Protein AF-0000000081107013 (afdb_homodimer)

Nearest PDB structures (foldseek):
  5wp5-assembly2_B  TM=5.464E-01  e=2.165E-11  Arabidopsis thaliana
  6uak-assembly1_A-2  TM=5.660E-01  e=2.165E-11  Lachnospiraceae bacterium C6A11
  4iv8-assembly1_B  TM=5.965E-01  e=1.145E-10  Plasmodium knowlesi strain H
  3dtn-assembly1_A  TM=7.701E-01  e=1.023E-06  Methanosarcina mazei
  9fd3-assembly1_A  TM=5.193E-01  e=3.451E-08  Kitasatospora cystarginea

Secondary structure (DSSP, 8-state):
------------S--SS--SHHHHHHHHHHHHHHHHHHT-SS-TTS---TT-EEEEES-TTSHHHHHHHHH-TTSEEEEEES--TTSPPGGG--TTEEEEE--TT-SSPPGGGTT-EEEEEEES-GGGS-S--HHHHHHHHHHEEEEEEEEEEEEEEEEEEEE-TT----HHHHHHHHHHH-TTT--TT-TTTTTHHHHHHTTSSTTEEEEEEEEEE--STTTHHHHHHHHHHHHHHHHHHHHHS-THHHHHHHHHHHHHHHHHHHHHHTTT--EEEEEEEEEEEEE-/------------S--SS--SHHHHHHHHHHHHHHHHHHT-SS-TTS---TT-EEEEES-TTSHHHHHHHHH-TTSEEEEEES--TTSPPGGG--TTEEEEE--TT-SSPPGGGTT-EEEEEEES-GGGS-S--HHHHHHHHHHEEEEEEEEEEEEEEEEEEEE-TT----HHHHHHHHHHH-TTT-----TTTTTHHHHHHTTSSTTEEEEEEEEEE--STTTHHHHHHHHHHHHHHHHHHHHHS-THHHHHHHHHHHHHHHHHHHHHHTTT--EEEEEEEEEEEEE-

Organism: NCBI:txid173218

Radius of gyration: 24.87 Å; Cα contacts (8 Å, |Δi|>4): 1080; chains: 2; bounding box: 52×73×90 Å

Sequence (576 aa):
MSHDGEPKPLSRDPYLLNRDLLSSARLHLQHAVFVNGLGYLLHPTVPVGPDSHVADLATGTGIFALALATAHPEARIEASDISLAQVPARHWWPANVTFAVLDALQDPLPASLIGRYDVLCLRHFVSLQPGDPRPLIARLLSMLKPGGYLHWQEWDLTTAAVFAPDGTSTPKMQALIDYINDPARHAAQATWVGDLHQRVTTGEVPGVELVAYDRVRAAKAGVVSMQQELMALGTKEVVASLRAREGEASVEAAKFEKIADDAVNECLSLGRGPVIDQEMVTWVLRKKMSHDGEPKPLSRDPYLLNRDLLSSARLHLQHAVFVNGLGYLLHPTVPVGPDSHVADLATGTGIFALALATAHPEARIEASDISLAQVPARHWWPANVTFAVLDALQDPLPASLIGRYDVLCLRHFVSLQPGDPRPLIARLLSMLKPGGYLHWQEWDLTTAAVFAPDGTSTPKMQALIDYINDPARHAAQATWVGDLHQRVTTGEVPGVELVAYDRVRAAKAGVVSMQQELMALGTKEVVASLRAREGEASVEAAKFEKIADDAVNECLSLGRGPVIDQEMVTWVLRKK

pLDDT: mean 87.18, std 16.06, range [25.94, 98.75]

Foldseek 3Di:
DCPPPDPDLPPPDPPLFDLDPLSLVLVVLVLVLVCVLVVHLFDPVADDAAAFEEEEEQCRQVPSVQVVCVVYVRYAYEYEHCDCSNYDDPVPDDPRYDYDHDDLPDPPGDPVQFQAGQEYEYEADVLPPQDDCLVSVVSSLRSHHAFHKYKYKYWLLVQKDKDFPVPDDQVLLVVLSCVCPPVVPRSSSVVCLVCVQVCQCVCVRPQKHWPDKDKGKSPDDSRQVSQLVSLLSVLVRSLVSLCVVPDPSPVVSVVSVVSSVSNNVSCVVVVNRMGTMTMMMITMMTGD/DCPPPDPDLPPPDPPLFDLDPLSLVLVVLVLVLVCVLVVHLFDPVADDAAAFEEEEEQCRQVPSVQVVCVVYVRYAYEYEHCDCSNYDDPVPDDPRYDYDYDDLPDPPGPPCQFQAGQEYEYEADLLPPQDDCLVSVVSVLRSHHAFHKYKYKYWLLVQKDKDQPVPDDQVLLVVLSCVCPPVVPRSSSVVCLVCVQVCQCVCVRPQKHWPDKDKGKSPDDSRQVSQLVSLLSVLVRSLVSLCVDPDPSPVVSVVSVVSSVSNNVSCVVVVNRMGTMTMMMITMMTGD

Structure (mmCIF, N/CA/C/O backbone):
data_AF-0000000081107013-model_v1
#
loop_
_entity.id
_entity.type
_entity.pdbx_description
1 polymer 'Methyltransferase domain-containing protein'
#
loop_
_atom_site.group_PDB
_atom_site.id
_atom_site.type_symbol
_atom_site.label_atom_id
_atom_site.label_alt_id
_atom_site.label_comp_id
_atom_site.label_asym_id
_atom_site.label_entity_id
_atom_site.label_seq_id
_atom_site.pdbx_PDB_ins_code
_atom_site.Cartn_x
_atom_site.Cartn_y
_atom_site.Cartn_z
_atom_site.occupancy
_atom_site.B_iso_or_equiv
_atom_site.auth_seq_id
_atom_site.auth_comp_id
_atom_site.auth_asym_id
_atom_site.auth_atom_id
_atom_site.pdbx_PDB_model_num
ATOM 1 N N . MET A 1 1 ? -9.648 14.547 45.594 1 25.94 1 MET A N 1
ATOM 2 C CA . MET A 1 1 ? -10.57 15.07 44.594 1 25.94 1 MET A CA 1
ATOM 3 C C . MET A 1 1 ? -10.086 14.727 43.188 1 25.94 1 MET A C 1
ATOM 5 O O . MET A 1 1 ? -8.984 15.102 42.781 1 25.94 1 MET A O 1
ATOM 9 N N . SER A 1 2 ? -10.492 13.516 42.531 1 28.5 2 SER A N 1
ATOM 10 C CA . SER A 1 2 ? -9.906 12.594 41.562 1 28.5 2 SER A CA 1
ATOM 11 C C . SER A 1 2 ? -10.008 13.141 40.156 1 28.5 2 SER A C 1
ATOM 13 O O . SER A 1 2 ? -11.102 13.25 39.594 1 28.5 2 SER A O 1
ATOM 15 N N . HIS A 1 3 ? -9.305 14.234 39.75 1 27.97 3 HIS A N 1
ATOM 16 C CA . HIS A 1 3 ? -9.289 15.148 38.594 1 27.97 3 HIS A CA 1
ATOM 17 C C . HIS A 1 3 ? -8.992 14.406 37.312 1 27.97 3 HIS A C 1
ATOM 19 O O . HIS A 1 3 ? -8.508 15 36.344 1 27.97 3 HIS A O 1
ATOM 25 N N . ASP A 1 4 ? -9.141 13.078 37.281 1 32.25 4 ASP A N 1
ATOM 26 C CA . ASP A 1 4 ? -8.719 12.289 36.125 1 32.25 4 ASP A CA 1
ATOM 27 C C . ASP A 1 4 ? -9.609 12.555 34.906 1 32.25 4 ASP A C 1
ATOM 29 O O . ASP A 1 4 ? -10.492 11.758 34.594 1 32.25 4 ASP A O 1
ATOM 33 N N . GLY A 1 5 ? -10.031 13.852 34.688 1 31 5 GLY A N 1
ATOM 34 C CA . GLY A 1 5 ? -11 14.172 33.656 1 31 5 GLY A CA 1
ATOM 35 C C . GLY A 1 5 ? -10.562 13.727 32.281 1 31 5 GLY A C 1
ATOM 36 O O . GLY A 1 5 ? -9.414 13.938 31.875 1 31 5 GLY A O 1
ATOM 37 N N . GLU A 1 6 ? -11.117 12.727 31.734 1 35.59 6 GLU A N 1
ATOM 38 C CA . GLU A 1 6 ? -10.93 12.211 30.375 1 35.59 6 GLU A CA 1
ATOM 39 C C . GLU A 1 6 ? -11.062 13.328 29.344 1 35.59 6 GLU A C 1
ATOM 41 O O . GLU A 1 6 ? -12.008 14.117 29.391 1 35.59 6 GLU A O 1
ATOM 46 N N . PRO A 1 7 ? -9.977 13.859 28.75 1 33.44 7 PRO A N 1
ATOM 47 C CA . PRO A 1 7 ? -10.094 15.023 27.875 1 33.44 7 PRO A CA 1
ATOM 48 C C . PRO A 1 7 ? -11.211 14.875 26.844 1 33.44 7 PRO A C 1
ATOM 50 O O . PRO A 1 7 ? -11.453 13.773 26.344 1 33.44 7 PRO A O 1
ATOM 53 N N . LYS A 1 8 ? -12.234 15.734 26.891 1 35.03 8 LYS A N 1
ATOM 54 C CA . LYS A 1 8 ? -13.391 15.836 26 1 35.03 8 LYS A CA 1
ATOM 55 C C . LYS A 1 8 ? -12.969 15.953 24.547 1 35.03 8 LYS A C 1
ATOM 57 O O . LYS A 1 8 ? -12.102 16.766 24.203 1 35.03 8 LYS A O 1
ATOM 62 N N . PRO A 1 9 ? -13.391 15.086 23.656 1 35.19 9 PRO A N 1
ATOM 63 C CA . PRO A 1 9 ? -13.094 15.211 22.219 1 35.19 9 PRO A CA 1
ATOM 64 C C . PRO A 1 9 ? -13.508 16.562 21.641 1 35.19 9 PRO A C 1
ATOM 66 O O . PRO A 1 9 ? -14.594 17.062 21.953 1 35.19 9 PRO A O 1
ATOM 69 N N . LEU A 1 10 ? -12.703 17.578 21.469 1 33.78 10 LEU A N 1
ATOM 70 C CA . LEU A 1 10 ? -13.008 18.875 20.906 1 33.78 10 LEU A CA 1
ATOM 71 C C . LEU A 1 10 ? -13.992 18.75 19.75 1 33.78 10 LEU A C 1
ATOM 73 O O . LEU A 1 10 ? -13.891 17.812 18.938 1 33.78 10 LEU A O 1
ATOM 77 N N . SER A 1 11 ? -15.172 19.391 19.75 1 33.25 11 SER A N 1
ATOM 78 C CA . SER A 1 11 ? -16.297 19.5 18.828 1 33.25 11 SER A CA 1
ATOM 79 C C . SER A 1 11 ? -15.852 19.969 17.453 1 33.25 11 SER A C 1
ATOM 81 O O . SER A 1 11 ? -16.484 20.844 16.844 1 33.25 11 SER A O 1
ATOM 83 N N . ARG A 1 12 ? -14.547 20.172 17.125 1 36.91 12 ARG A N 1
ATOM 84 C CA . ARG A 1 12 ? -14.312 20.719 15.789 1 36.91 12 ARG A CA 1
ATOM 85 C C . ARG A 1 12 ? -15.07 19.938 14.727 1 36.91 12 ARG A C 1
ATOM 87 O O . ARG A 1 12 ? -15.43 18.781 14.945 1 36.91 12 ARG A O 1
ATOM 94 N N . ASP A 1 13 ? -15.406 20.594 13.539 1 41.25 13 ASP A N 1
ATOM 95 C CA . ASP A 1 13 ? -16.062 20.031 12.367 1 41.25 13 ASP A CA 1
ATOM 96 C C . ASP A 1 13 ? -15.578 18.609 12.086 1 41.25 13 ASP A C 1
ATOM 98 O O . ASP A 1 13 ? -14.391 18.312 12.242 1 41.25 13 ASP A O 1
ATOM 102 N N . PRO A 1 14 ? -16.484 17.688 12.008 1 41.78 14 PRO A N 1
ATOM 103 C CA . PRO A 1 14 ? -16.219 16.25 11.828 1 41.78 14 PRO A CA 1
ATOM 104 C C . PRO A 1 14 ? -15.141 15.977 10.789 1 41.78 14 PRO A C 1
ATOM 106 O O . PRO A 1 14 ? -15.047 16.688 9.781 1 41.78 14 PRO A O 1
ATOM 109 N N . TYR A 1 15 ? -13.945 15.812 11.203 1 44.03 15 TYR A N 1
ATOM 110 C CA . TYR A 1 15 ? -12.93 15.266 10.312 1 44.03 15 TYR A CA 1
ATOM 111 C C . TYR A 1 15 ? -13.562 14.602 9.102 1 44.03 15 TYR A C 1
ATOM 113 O O . TYR A 1 15 ? -14.414 13.719 9.242 1 44.03 15 TYR A O 1
ATOM 121 N N . LEU A 1 16 ? -13.594 15.219 7.887 1 46.28 16 LEU A N 1
ATOM 122 C CA . LEU A 1 16 ? -14.195 14.82 6.621 1 46.28 16 LEU A CA 1
ATOM 123 C C . LEU A 1 16 ? -13.906 13.359 6.316 1 46.28 16 LEU A C 1
ATOM 125 O O . LEU A 1 16 ? -14.688 12.695 5.633 1 46.28 16 LEU A O 1
ATOM 129 N N . LEU A 1 17 ? -12.656 12.883 6.879 1 48.19 17 LEU A N 1
ATOM 130 C CA . LEU A 1 17 ? -12.305 11.539 6.441 1 48.19 17 LEU A CA 1
ATOM 131 C C . LEU A 1 17 ? -12.641 10.508 7.52 1 48.19 17 LEU A C 1
ATOM 133 O O . LEU A 1 17 ? -12.578 10.82 8.711 1 48.19 17 LEU A O 1
ATOM 137 N N . ASN A 1 18 ? -13.242 9.422 7.102 1 59.09 18 ASN A N 1
ATOM 138 C CA . ASN A 1 18 ? -13.625 8.312 7.969 1 59.09 18 ASN A CA 1
ATOM 139 C C . ASN A 1 18 ? -12.406 7.648 8.602 1 59.09 18 ASN A C 1
ATOM 141 O O . ASN A 1 18 ? -11.273 7.867 8.156 1 59.09 18 ASN A O 1
ATOM 145 N N . ARG A 1 19 ? -12.516 7.27 9.719 1 70.12 19 ARG A N 1
ATOM 146 C CA . ARG A 1 19 ? -11.422 6.594 10.406 1 70.12 19 ARG A CA 1
ATOM 147 C C . ARG A 1 19 ? -11.633 5.082 10.414 1 70.12 19 ARG A C 1
ATOM 149 O O . ARG A 1 19 ? -11.234 4.402 11.367 1 70.12 19 ARG A O 1
ATOM 156 N N . ASP A 1 20 ? -12.273 4.746 9.234 1 80 20 ASP A N 1
ATOM 157 C CA . ASP A 1 20 ? -12.516 3.312 9.109 1 80 20 ASP A CA 1
ATOM 158 C C . ASP A 1 20 ? -11.375 2.629 8.359 1 80 20 ASP A C 1
ATOM 160 O O . ASP A 1 20 ? -10.359 3.26 8.047 1 80 20 ASP A O 1
ATOM 164 N N . LEU A 1 21 ? -11.516 1.393 8.172 1 83.81 21 LEU A N 1
ATOM 165 C CA . LEU A 1 21 ? -10.422 0.607 7.621 1 83.81 21 LEU A CA 1
ATOM 166 C C . LEU A 1 21 ? -10.203 0.936 6.148 1 83.81 21 LEU A C 1
ATOM 168 O O . LEU A 1 21 ? -9.07 0.882 5.656 1 83.81 21 LEU A O 1
ATOM 172 N N . LEU A 1 22 ? -11.227 1.378 5.434 1 83.06 22 LEU A N 1
ATOM 173 C CA . LEU A 1 22 ? -11.07 1.767 4.035 1 83.06 22 LEU A CA 1
ATOM 174 C C . LEU A 1 22 ? -10.258 3.053 3.922 1 83.06 22 LEU A C 1
ATOM 176 O O . LEU A 1 22 ? -9.391 3.17 3.051 1 83.06 22 LEU A O 1
ATOM 180 N N . SER A 1 23 ? -10.578 3.998 4.781 1 88.38 23 SER A N 1
ATOM 181 C CA . SER A 1 23 ? -9.805 5.234 4.82 1 88.38 23 SER A CA 1
ATOM 182 C C . SER A 1 23 ? -8.336 4.961 5.145 1 88.38 23 SER A C 1
ATOM 184 O O . SER A 1 23 ? -7.441 5.602 4.59 1 88.38 23 SER A O 1
ATOM 186 N N . SER A 1 24 ? -8.133 4.035 6.047 1 93.12 24 SER A N 1
ATOM 187 C CA . SER A 1 24 ? -6.766 3.662 6.395 1 93.12 24 SER A CA 1
ATOM 188 C C . SER A 1 24 ? -6.047 3.037 5.207 1 93.12 24 SER A C 1
ATOM 190 O O . SER A 1 24 ? -4.871 3.33 4.965 1 93.12 24 SER A O 1
ATOM 192 N N . ALA A 1 25 ? -6.781 2.215 4.457 1 92.62 25 ALA A N 1
ATOM 193 C CA . ALA A 1 25 ? -6.207 1.62 3.252 1 92.62 25 ALA A CA 1
ATOM 194 C C . ALA A 1 25 ? -5.773 2.697 2.26 1 92.62 25 ALA A C 1
ATOM 196 O O . ALA A 1 25 ? -4.695 2.609 1.672 1 92.62 25 ALA A O 1
ATOM 197 N N . ARG A 1 26 ? -6.617 3.672 2.09 1 92.31 26 ARG A N 1
ATOM 198 C CA . ARG A 1 26 ? -6.301 4.793 1.211 1 92.31 26 ARG A CA 1
ATOM 199 C C . ARG A 1 26 ? -5.031 5.508 1.667 1 92.31 26 ARG A C 1
ATOM 201 O O . ARG A 1 26 ? -4.184 5.859 0.846 1 92.31 26 ARG A O 1
ATOM 208 N N . LEU A 1 27 ? -4.895 5.703 2.961 1 94.31 27 LEU A N 1
ATOM 209 C CA . LEU A 1 27 ? -3.732 6.402 3.506 1 94.31 27 LEU A CA 1
ATOM 210 C C . LEU A 1 27 ? -2.465 5.574 3.318 1 94.31 27 LEU A C 1
ATOM 212 O O . LEU A 1 27 ? -1.389 6.129 3.08 1 94.31 27 LEU A O 1
ATOM 216 N N . HIS A 1 28 ? -2.57 4.25 3.436 1 95.06 28 HIS A N 1
ATOM 217 C CA . HIS A 1 28 ? -1.421 3.389 3.182 1 95.06 28 HIS A CA 1
ATOM 218 C C . HIS A 1 28 ? -0.971 3.488 1.727 1 95.06 28 HIS A C 1
ATOM 220 O O . HIS A 1 28 ? 0.228 3.561 1.447 1 95.06 28 HIS A O 1
ATOM 226 N N . LEU A 1 29 ? -1.943 3.506 0.82 1 94.06 29 LEU A N 1
ATOM 227 C CA . LEU A 1 29 ? -1.61 3.631 -0.595 1 94.06 29 LEU A CA 1
ATOM 228 C C . LEU A 1 29 ? -1.01 5 -0.894 1 94.06 29 LEU A C 1
ATOM 230 O O . LEU A 1 29 ? -0.073 5.113 -1.688 1 94.06 29 LEU A O 1
ATOM 234 N N . GLN A 1 30 ? -1.582 6.012 -0.278 1 94.56 30 GLN A N 1
ATOM 235 C CA . GLN A 1 30 ? -1.051 7.359 -0.438 1 94.56 30 GLN A CA 1
ATOM 236 C C . GLN A 1 30 ? 0.409 7.43 -0.002 1 94.56 30 GLN A C 1
ATOM 238 O O . GLN A 1 30 ? 1.237 8.039 -0.685 1 94.56 30 GLN A O 1
ATOM 243 N N . HIS A 1 31 ? 0.709 6.793 1.128 1 95.38 31 HIS A N 1
ATOM 244 C CA . HIS A 1 31 ? 2.084 6.711 1.606 1 95.38 31 HIS A CA 1
ATOM 245 C C . HIS A 1 31 ? 2.986 6.035 0.577 1 95.38 31 HIS A C 1
ATOM 247 O O . HIS A 1 31 ? 4.082 6.527 0.29 1 95.38 31 HIS A O 1
ATOM 253 N N . ALA A 1 32 ? 2.494 4.965 0.006 1 93.94 32 ALA A N 1
ATOM 254 C CA . ALA A 1 32 ? 3.275 4.238 -0.988 1 93.94 32 ALA A CA 1
ATOM 255 C C . ALA A 1 32 ? 3.525 5.094 -2.227 1 93.94 32 ALA A C 1
ATOM 257 O O . ALA A 1 32 ? 4.613 5.062 -2.803 1 93.94 32 ALA A O 1
ATOM 258 N N . VAL A 1 33 ? 2.545 5.832 -2.639 1 94.69 33 VAL A N 1
ATOM 259 C CA . VAL A 1 33 ? 2.68 6.695 -3.805 1 94.69 33 VAL A CA 1
ATOM 260 C C . VAL A 1 33 ? 3.746 7.758 -3.541 1 94.69 33 VAL A C 1
ATOM 262 O O . VAL A 1 33 ? 4.598 8.016 -4.395 1 94.69 33 VAL A O 1
ATOM 265 N N . PHE A 1 34 ? 3.73 8.344 -2.363 1 95.38 34 PHE A N 1
ATOM 266 C CA . PHE A 1 34 ? 4.715 9.367 -2.039 1 95.38 34 PHE A CA 1
ATOM 267 C C . PHE A 1 34 ? 6.117 8.773 -1.992 1 95.38 34 PHE A C 1
ATOM 269 O O . PHE A 1 34 ? 7.043 9.305 -2.611 1 95.38 34 PHE A O 1
ATOM 276 N N . VAL A 1 35 ? 6.285 7.66 -1.299 1 94.25 35 VAL A N 1
ATOM 277 C CA . VAL A 1 35 ? 7.613 7.086 -1.108 1 94.25 35 VAL A CA 1
ATOM 278 C C . VAL A 1 35 ? 8.156 6.594 -2.445 1 94.25 35 VAL A C 1
ATOM 280 O O . VAL A 1 35 ? 9.297 6.906 -2.814 1 94.25 35 VAL A O 1
ATOM 283 N N . ASN A 1 36 ? 7.348 5.891 -3.189 1 91.06 36 ASN A N 1
ATOM 284 C CA . ASN A 1 36 ? 7.805 5.348 -4.465 1 91.06 36 ASN A CA 1
ATOM 285 C C . ASN A 1 36 ? 7.914 6.43 -5.531 1 91.06 36 ASN A C 1
ATOM 287 O O . ASN A 1 36 ? 8.789 6.371 -6.398 1 91.06 36 ASN A O 1
ATOM 291 N N . GLY A 1 37 ? 6.996 7.371 -5.469 1 92.25 37 GLY A N 1
ATOM 292 C CA . GLY A 1 37 ? 7.02 8.461 -6.43 1 92.25 37 GLY A CA 1
ATOM 293 C C . GLY A 1 37 ? 8.195 9.398 -6.246 1 92.25 37 GLY A C 1
ATOM 294 O O . GLY A 1 37 ? 8.758 9.898 -7.223 1 92.25 37 GLY A O 1
ATOM 295 N N . LEU A 1 38 ? 8.57 9.562 -5.008 1 94 38 LEU A N 1
ATOM 296 C CA . LEU A 1 38 ? 9.664 10.484 -4.707 1 94 38 LEU A CA 1
ATOM 297 C C . LEU A 1 38 ? 11.008 9.758 -4.691 1 94 38 LEU A C 1
ATOM 299 O O . LEU A 1 38 ? 12.047 10.359 -4.949 1 94 38 LEU A O 1
ATOM 303 N N . GLY A 1 39 ? 10.961 8.492 -4.32 1 91.62 39 GLY A N 1
ATOM 304 C CA . GLY A 1 39 ? 12.188 7.703 -4.246 1 91.62 39 GLY A CA 1
ATOM 305 C C . GLY A 1 39 ? 12.852 7.766 -2.889 1 91.62 39 GLY A C 1
ATOM 306 O O . GLY A 1 39 ? 14.008 7.355 -2.738 1 91.62 39 GLY A O 1
ATOM 307 N N . TYR A 1 40 ? 12.148 8.375 -1.873 1 94.88 40 TYR A N 1
ATOM 308 C CA . TYR A 1 40 ? 12.688 8.422 -0.518 1 94.88 40 TYR A CA 1
ATOM 309 C C . TYR A 1 40 ? 11.57 8.492 0.512 1 94.88 40 TYR A C 1
ATOM 311 O O . TYR A 1 40 ? 10.469 8.969 0.213 1 94.88 40 TYR A O 1
ATOM 319 N N . LEU A 1 41 ? 11.82 7.938 1.647 1 95.31 41 LEU A N 1
ATOM 320 C CA . LEU A 1 41 ? 10.953 8.109 2.807 1 95.31 41 LEU A CA 1
ATOM 321 C C . LEU A 1 41 ? 11.133 9.5 3.418 1 95.31 41 LEU A C 1
ATOM 323 O O . LEU A 1 41 ? 10.156 10.219 3.623 1 95.31 41 LEU A O 1
ATOM 327 N N . LEU A 1 42 ? 12.297 9.867 3.646 1 97.12 42 LEU A N 1
ATOM 328 C CA . LEU A 1 42 ? 12.773 11.164 4.113 1 97.12 42 LEU A CA 1
ATOM 329 C C . LEU A 1 42 ? 13.773 11.766 3.129 1 97.12 42 LEU A C 1
ATOM 331 O O . LEU A 1 42 ? 14.641 11.055 2.609 1 97.12 42 LEU A O 1
ATOM 335 N N . HIS A 1 43 ? 13.562 13.062 2.832 1 98.12 43 HIS A N 1
ATOM 336 C CA . HIS A 1 43 ? 14.516 13.688 1.922 1 98.12 43 HIS A CA 1
ATOM 337 C C . HIS A 1 43 ? 15.945 13.523 2.42 1 98.12 43 HIS A C 1
ATOM 339 O O . HIS A 1 43 ? 16.219 13.695 3.609 1 98.12 43 HIS A O 1
ATOM 345 N N . PRO A 1 44 ? 16.906 13.242 1.54 1 97 44 PRO A N 1
ATOM 346 C CA . PRO A 1 44 ? 18.266 12.898 1.959 1 97 44 PRO A CA 1
ATOM 347 C C . PRO A 1 44 ? 18.984 14.055 2.658 1 97 44 PRO A C 1
ATOM 349 O O . PRO A 1 44 ? 19.969 13.844 3.369 1 97 44 PRO A O 1
ATOM 352 N N . THR A 1 45 ? 18.5 15.25 2.479 1 97.69 45 THR A N 1
ATOM 353 C CA . THR A 1 45 ? 19.156 16.406 3.088 1 97.69 45 THR A CA 1
ATOM 354 C C . THR A 1 45 ? 18.781 16.516 4.562 1 97.69 45 THR A C 1
ATOM 356 O O . THR A 1 45 ? 19.391 17.297 5.305 1 97.69 45 THR A O 1
ATOM 359 N N . VAL A 1 46 ? 17.766 15.758 5.016 1 97.88 46 VAL A N 1
ATOM 360 C CA . VAL A 1 46 ? 17.359 15.789 6.414 1 97.88 46 VAL A CA 1
ATOM 361 C C . VAL A 1 46 ? 18.234 14.836 7.23 1 97.88 46 VAL A C 1
ATOM 363 O O . VAL A 1 46 ? 18.188 13.625 7.043 1 97.88 46 VAL A O 1
ATOM 366 N N . PRO A 1 47 ? 18.969 15.328 8.102 1 95.44 47 PRO A N 1
ATOM 367 C CA . PRO A 1 47 ? 19.828 14.453 8.906 1 95.44 47 PRO A CA 1
ATOM 368 C C . PRO A 1 47 ? 19.062 13.734 10.008 1 95.44 47 PRO A C 1
ATOM 370 O O . PRO A 1 47 ? 18.281 14.359 10.734 1 95.44 47 PRO A O 1
ATOM 373 N N . VAL A 1 48 ? 19.188 12.453 9.984 1 95.25 48 VAL A N 1
ATOM 374 C CA . VAL A 1 48 ? 18.672 11.656 11.094 1 95.25 48 VAL A CA 1
ATOM 375 C C . VAL A 1 48 ? 19.766 10.734 11.617 1 95.25 48 VAL A C 1
ATOM 377 O O . VAL A 1 48 ? 20.391 10 10.844 1 95.25 48 VAL A O 1
ATOM 380 N N . GLY A 1 49 ? 20.141 10.867 12.781 1 89.19 49 GLY A N 1
ATOM 381 C CA . GLY A 1 49 ? 21.172 10.055 13.406 1 89.19 49 GLY A CA 1
ATOM 382 C C . GLY A 1 49 ? 20.797 9.555 14.781 1 89.19 49 GLY A C 1
ATOM 383 O O . GLY A 1 49 ? 19.625 9.586 15.156 1 89.19 49 GLY A O 1
ATOM 384 N N . PRO A 1 50 ? 21.922 9.039 15.391 1 88.44 50 PRO A N 1
ATOM 385 C CA . PRO A 1 50 ? 21.672 8.57 16.75 1 88.44 50 PRO A CA 1
ATOM 386 C C . PRO A 1 50 ? 21.125 9.672 17.672 1 88.44 50 PRO A C 1
ATOM 388 O O . PRO A 1 50 ? 21.578 10.812 17.609 1 88.44 50 PRO A O 1
ATOM 391 N N . ASP A 1 51 ? 20.062 9.5 18.328 1 86.19 51 ASP A N 1
ATOM 392 C CA . ASP A 1 51 ? 19.469 10.359 19.344 1 86.19 51 ASP A CA 1
ATOM 393 C C . ASP A 1 51 ? 18.594 11.438 18.719 1 86.19 51 ASP A C 1
ATOM 395 O O . ASP A 1 51 ? 18.203 12.391 19.391 1 86.19 51 ASP A O 1
ATOM 399 N N . SER A 1 52 ? 18.5 11.391 17.359 1 97 52 SER A N 1
ATOM 400 C CA . SER A 1 52 ? 17.562 12.336 16.766 1 97 52 SER A CA 1
ATOM 401 C C . SER A 1 52 ? 16.156 12.156 17.328 1 97 52 SER A C 1
ATOM 403 O O . SER A 1 52 ? 15.703 11.023 17.516 1 97 52 SER A O 1
ATOM 405 N N . HIS A 1 53 ? 15.625 13.25 17.703 1 98.44 53 HIS A N 1
ATOM 406 C CA . HIS A 1 53 ? 14.211 13.289 18.078 1 98.44 53 HIS A CA 1
ATOM 407 C C . HIS A 1 53 ? 13.359 13.789 16.906 1 98.44 53 HIS A C 1
ATOM 409 O O . HIS A 1 53 ? 13.453 14.953 16.516 1 98.44 53 HIS A O 1
ATOM 415 N N . VAL A 1 54 ? 12.555 12.898 16.375 1 98.69 54 VAL A N 1
ATOM 416 C CA . VAL A 1 54 ? 11.781 13.188 15.164 1 98.69 54 VAL A CA 1
ATOM 417 C C . VAL A 1 54 ? 10.289 13.219 15.508 1 98.69 54 VAL A C 1
ATOM 419 O O . VAL A 1 54 ? 9.781 12.312 16.172 1 98.69 54 VAL A O 1
ATOM 422 N N . ALA A 1 55 ? 9.617 14.281 15.102 1 98.56 55 ALA A N 1
ATOM 423 C CA . ALA A 1 55 ? 8.164 14.359 15.227 1 98.56 55 ALA A CA 1
ATOM 424 C C . ALA A 1 55 ? 7.488 14.086 13.891 1 98.56 55 ALA A C 1
ATOM 426 O O . ALA A 1 55 ? 7.941 14.562 12.844 1 98.56 55 ALA A O 1
ATOM 427 N N . ASP A 1 56 ? 6.508 13.234 13.891 1 98.31 56 ASP A N 1
ATOM 428 C CA . ASP A 1 56 ? 5.574 13.07 12.781 1 98.31 56 ASP A CA 1
ATOM 429 C C . ASP A 1 56 ? 4.195 13.609 13.148 1 98.31 56 ASP A C 1
ATOM 431 O O . ASP A 1 56 ? 3.434 12.961 13.867 1 98.31 56 ASP A O 1
ATOM 435 N N . LEU A 1 57 ? 3.85 14.789 12.633 1 96.56 57 LEU A N 1
ATOM 436 C CA . LEU A 1 57 ? 2.58 15.43 12.945 1 96.56 57 LEU A CA 1
ATOM 437 C C . LEU A 1 57 ? 1.509 15.047 11.93 1 96.56 57 LEU A C 1
ATOM 439 O O . LEU A 1 57 ? 1.807 14.859 10.75 1 96.56 57 LEU A O 1
ATOM 443 N N . ALA A 1 58 ? 0.175 15.016 12.43 1 94.12 58 ALA A N 1
ATOM 444 C CA . ALA A 1 58 ? -0.922 14.539 11.586 1 94.12 58 ALA A CA 1
ATOM 445 C C . ALA A 1 58 ? -0.594 13.188 10.961 1 94.12 58 ALA A C 1
ATOM 447 O O . ALA A 1 58 ? -0.698 13.016 9.742 1 94.12 58 ALA A O 1
ATOM 448 N N . THR A 1 59 ? -0.245 12.234 11.836 1 96.12 59 THR A N 1
ATOM 449 C CA . THR A 1 59 ? 0.414 11 11.43 1 96.12 59 THR A CA 1
ATOM 450 C C . THR A 1 59 ? -0.564 10.078 10.711 1 96.12 59 THR A C 1
ATOM 452 O O . THR A 1 59 ? -0.151 9.18 9.977 1 96.12 59 THR A O 1
ATOM 455 N N . GLY A 1 60 ? -1.879 10.273 10.938 1 94 60 GLY A N 1
ATOM 456 C CA . GLY A 1 60 ? -2.854 9.383 10.328 1 94 60 GLY A CA 1
ATOM 457 C C . GLY A 1 60 ? -2.781 7.965 10.859 1 94 60 GLY A C 1
ATOM 458 O O . GLY A 1 60 ? -2.914 7.738 12.062 1 94 60 GLY A O 1
ATOM 459 N N . THR A 1 61 ? -2.422 7.07 10.023 1 94.75 61 THR A N 1
ATOM 460 C CA . THR A 1 61 ? -2.326 5.668 10.414 1 94.75 61 THR A CA 1
ATOM 461 C C . THR A 1 61 ? -1.001 5.395 11.117 1 94.75 61 THR A C 1
ATOM 463 O O . THR A 1 61 ? -0.81 4.32 11.703 1 94.75 61 THR A O 1
ATOM 466 N N . GLY A 1 62 ? -0.079 6.32 11.055 1 96.19 62 GLY A N 1
ATOM 467 C CA . GLY A 1 62 ? 1.242 6.141 11.633 1 96.19 62 GLY A CA 1
ATOM 468 C C . GLY A 1 62 ? 2.211 5.434 10.703 1 96.19 62 GLY A C 1
ATOM 469 O O . GLY A 1 62 ? 3.352 5.156 11.078 1 96.19 62 GLY A O 1
ATOM 470 N N . ILE A 1 63 ? 1.801 5.184 9.492 1 95.62 63 ILE A N 1
ATOM 471 C CA . ILE A 1 63 ? 2.592 4.371 8.57 1 95.62 63 ILE A CA 1
ATOM 472 C C . ILE A 1 63 ? 3.934 5.051 8.305 1 95.62 63 ILE A C 1
ATOM 474 O O . ILE A 1 63 ? 4.969 4.387 8.219 1 95.62 63 ILE A O 1
ATOM 478 N N . PHE A 1 64 ? 3.922 6.344 8.133 1 96.81 64 PHE A N 1
ATOM 479 C CA . PHE A 1 64 ? 5.168 7.066 7.906 1 96.81 64 PHE A CA 1
ATOM 480 C C . PHE A 1 64 ? 6.082 6.977 9.117 1 96.81 64 PHE A C 1
ATOM 482 O O . PHE A 1 64 ? 7.273 6.688 8.984 1 96.81 64 PHE A O 1
ATOM 489 N N . ALA A 1 65 ? 5.539 7.199 10.312 1 97.38 65 ALA A N 1
ATOM 490 C CA . ALA A 1 65 ? 6.289 7.125 11.57 1 97.38 65 ALA A CA 1
ATOM 491 C C . ALA A 1 65 ? 6.887 5.738 11.773 1 97.38 65 ALA A C 1
ATOM 493 O O . ALA A 1 65 ? 8.047 5.605 12.156 1 97.38 65 ALA A O 1
ATOM 494 N N . LEU A 1 66 ? 6.129 4.773 11.539 1 95.88 66 LEU A N 1
ATOM 495 C CA . LEU A 1 66 ? 6.586 3.398 11.719 1 95.88 66 LEU A CA 1
ATOM 496 C C . LEU A 1 66 ? 7.684 3.059 10.719 1 95.88 66 LEU A C 1
ATOM 498 O O . LEU A 1 66 ? 8.648 2.363 11.055 1 95.88 66 LEU A O 1
ATOM 502 N N . ALA A 1 67 ? 7.484 3.537 9.461 1 94.81 67 ALA A N 1
ATOM 503 C CA . ALA A 1 67 ? 8.531 3.34 8.461 1 94.81 67 ALA A CA 1
ATOM 504 C C . ALA A 1 67 ? 9.828 4.031 8.875 1 94.81 67 ALA A C 1
ATOM 506 O O . ALA A 1 67 ? 10.914 3.473 8.719 1 94.81 67 ALA A O 1
ATOM 507 N N . LEU A 1 68 ? 9.703 5.227 9.398 1 95.75 68 LEU A N 1
ATOM 508 C CA . LEU A 1 68 ? 10.875 5.961 9.867 1 95.75 68 LEU A CA 1
ATOM 509 C C . LEU A 1 68 ? 11.562 5.215 11.008 1 95.75 68 LEU A C 1
ATOM 511 O O . LEU A 1 68 ? 12.797 5.121 11.039 1 95.75 68 LEU A O 1
ATOM 515 N N . ALA A 1 69 ? 10.773 4.695 11.898 1 94.75 69 ALA A N 1
ATOM 516 C CA . ALA A 1 69 ? 11.305 3.971 13.055 1 94.75 69 ALA A CA 1
ATOM 517 C C . ALA A 1 69 ? 12.086 2.734 12.617 1 94.75 69 ALA A C 1
ATOM 519 O O . ALA A 1 69 ? 13.109 2.391 13.219 1 94.75 69 ALA A O 1
ATOM 520 N N . THR A 1 70 ? 11.578 2.105 11.625 1 91.81 70 THR A N 1
ATOM 521 C CA . THR A 1 70 ? 12.242 0.92 11.094 1 91.81 70 THR A CA 1
ATOM 522 C C . THR A 1 70 ? 13.555 1.297 10.406 1 91.81 70 THR A C 1
ATOM 524 O O . THR A 1 70 ? 14.578 0.639 10.602 1 91.81 70 THR A O 1
ATOM 527 N N . ALA A 1 71 ? 13.508 2.352 9.641 1 92.44 71 ALA A N 1
ATOM 528 C CA . ALA A 1 71 ? 14.672 2.789 8.875 1 92.44 71 ALA A CA 1
ATOM 529 C C . ALA A 1 71 ? 15.742 3.367 9.789 1 92.44 71 ALA A C 1
ATOM 531 O O . ALA A 1 71 ? 16.938 3.318 9.469 1 92.44 71 ALA A O 1
ATOM 532 N N . HIS A 1 72 ? 15.289 3.922 10.93 1 95.5 72 HIS A N 1
ATOM 533 C CA . HIS A 1 72 ? 16.188 4.578 11.867 1 95.5 72 HIS A CA 1
ATOM 534 C C . HIS A 1 72 ? 15.969 4.074 13.289 1 95.5 72 HIS A C 1
ATOM 536 O O . HIS A 1 72 ? 15.492 4.816 14.156 1 95.5 72 HIS A O 1
ATOM 542 N N . PRO A 1 73 ? 16.453 2.893 13.539 1 94.19 73 PRO A N 1
ATOM 543 C CA . PRO A 1 73 ? 16.234 2.326 14.875 1 94.19 73 PRO A CA 1
ATOM 544 C C . PRO A 1 73 ? 16.953 3.111 15.969 1 94.19 73 PRO A C 1
ATOM 546 O O . PRO A 1 73 ? 16.609 2.973 17.156 1 94.19 73 PRO A O 1
ATOM 549 N N . GLU A 1 74 ? 17.891 3.945 15.523 1 95.44 74 GLU A N 1
ATOM 550 C CA . GLU A 1 74 ? 18.672 4.727 16.469 1 95.44 74 GLU A CA 1
ATOM 551 C C . GLU A 1 74 ? 17.953 6.02 16.844 1 95.44 74 GLU A C 1
ATOM 553 O O . GLU A 1 74 ? 18.344 6.691 17.812 1 95.44 74 GLU A O 1
ATOM 558 N N . ALA A 1 75 ? 16.891 6.422 16.172 1 97.25 75 ALA A N 1
ATOM 559 C CA . ALA A 1 75 ? 16.156 7.664 16.406 1 97.25 75 ALA A CA 1
ATOM 560 C C . ALA A 1 75 ? 14.922 7.418 17.266 1 97.25 75 ALA A C 1
ATOM 562 O O . ALA A 1 75 ? 14.453 6.281 17.391 1 97.25 75 ALA A O 1
ATOM 563 N N . ARG A 1 76 ? 14.523 8.438 17.922 1 97.81 76 ARG A N 1
ATOM 564 C CA . ARG A 1 76 ? 13.25 8.43 18.641 1 97.81 76 ARG A CA 1
ATOM 565 C C . ARG A 1 76 ? 12.164 9.141 17.844 1 97.81 76 ARG A C 1
ATOM 567 O O . ARG A 1 76 ? 12.328 10.305 17.469 1 97.81 76 ARG A O 1
ATOM 574 N N . ILE A 1 77 ? 11.117 8.461 17.578 1 98.06 77 ILE A N 1
ATOM 575 C CA . ILE A 1 77 ? 10.031 9.008 16.766 1 98.06 77 ILE A CA 1
ATOM 576 C C . ILE A 1 77 ? 8.805 9.258 17.641 1 98.06 77 ILE A C 1
ATOM 578 O O . ILE A 1 77 ? 8.344 8.359 18.344 1 98.06 77 ILE A O 1
ATOM 582 N N . GLU A 1 78 ? 8.328 10.469 17.688 1 98.56 78 GLU A N 1
ATOM 583 C CA . GLU A 1 78 ? 7.07 10.836 18.328 1 98.56 78 GLU A CA 1
ATOM 584 C C . GLU A 1 78 ? 6.031 11.273 17.297 1 98.56 78 GLU A C 1
ATOM 586 O O . GLU A 1 78 ? 6.176 12.32 16.672 1 98.56 78 GLU A O 1
ATOM 591 N N . ALA A 1 79 ? 5.02 10.469 17.156 1 98.38 79 ALA A N 1
ATOM 592 C CA . ALA A 1 79 ? 3.977 10.734 16.172 1 98.38 79 ALA A CA 1
ATOM 593 C C . ALA A 1 79 ? 2.686 11.188 16.844 1 98.38 79 ALA A C 1
ATOM 595 O O . ALA A 1 79 ? 2.35 10.711 17.938 1 98.38 79 ALA A O 1
ATOM 596 N N . SER A 1 80 ? 1.996 12.125 16.203 1 97.31 80 SER A N 1
ATOM 597 C CA . SER A 1 80 ? 0.772 12.625 16.812 1 97.31 80 SER A CA 1
ATOM 598 C C . SER A 1 80 ? -0.296 12.922 15.773 1 97.31 80 SER A C 1
ATOM 600 O O . SER A 1 80 ? 0.015 13.109 14.594 1 97.31 80 SER A O 1
ATOM 602 N N . ASP A 1 81 ? -1.451 12.867 16.172 1 95.5 81 ASP A N 1
ATOM 603 C CA . ASP A 1 81 ? -2.641 13.203 15.391 1 95.5 81 ASP A CA 1
ATOM 604 C C . ASP A 1 81 ? -3.779 13.656 16.297 1 95.5 81 ASP A C 1
ATOM 606 O O . ASP A 1 81 ? -3.734 13.445 17.516 1 95.5 81 ASP A O 1
ATOM 610 N N . ILE A 1 82 ? -4.719 14.336 15.695 1 93.19 82 ILE A N 1
ATOM 611 C CA . ILE A 1 82 ? -5.867 14.797 16.469 1 93.19 82 ILE A CA 1
ATOM 612 C C . ILE A 1 82 ? -6.664 13.586 16.969 1 93.19 82 ILE A C 1
ATOM 614 O O . ILE A 1 82 ? -7.414 13.688 17.938 1 93.19 82 ILE A O 1
ATOM 618 N N . SER A 1 83 ? -6.473 12.461 16.328 1 92.44 83 SER A N 1
ATOM 619 C CA . SER A 1 83 ? -7.086 11.195 16.703 1 92.44 83 SER A CA 1
ATOM 620 C C . SER A 1 83 ? -6.129 10.031 16.484 1 92.44 83 SER A C 1
ATOM 622 O O . SER A 1 83 ? -5.395 10 15.5 1 92.44 83 SER A O 1
ATOM 624 N N . LEU A 1 84 ? -6.145 9.062 17.406 1 93 84 LEU A N 1
ATOM 625 C CA . LEU A 1 84 ? -5.305 7.879 17.25 1 93 84 LEU A CA 1
ATOM 626 C C . LEU A 1 84 ? -6.129 6.688 16.781 1 93 84 LEU A C 1
ATOM 628 O O . LEU A 1 84 ? -5.68 5.543 16.859 1 93 84 LEU A O 1
ATOM 632 N N . ALA A 1 85 ? -7.359 6.977 16.266 1 90.44 85 ALA A N 1
ATOM 633 C CA . ALA A 1 85 ? -8.297 5.914 15.906 1 90.44 85 ALA A CA 1
ATOM 634 C C . ALA A 1 85 ? -7.734 5.039 14.789 1 90.44 85 ALA A C 1
ATOM 636 O O . ALA A 1 85 ? -8.133 3.881 14.633 1 90.44 85 ALA A O 1
ATOM 637 N N . GLN A 1 86 ? -6.77 5.547 14.016 1 93.12 86 GLN A N 1
ATOM 638 C CA . GLN A 1 86 ? -6.266 4.789 12.875 1 93.12 86 GLN A CA 1
ATOM 639 C C . GLN A 1 86 ? -4.875 4.227 13.156 1 93.12 86 GLN A C 1
ATOM 641 O O . GLN A 1 86 ? -4.309 3.512 12.328 1 93.12 86 GLN A O 1
ATOM 646 N N . VAL A 1 87 ? -4.324 4.516 14.305 1 93.75 87 VAL A N 1
ATOM 647 C CA . VAL A 1 87 ? -2.998 4.051 14.695 1 93.75 87 VAL A CA 1
ATOM 648 C C . VAL A 1 87 ? -3.102 2.662 15.32 1 93.75 87 VAL A C 1
ATOM 650 O O . VAL A 1 87 ? -4.102 2.34 15.969 1 93.75 87 VAL A O 1
ATOM 653 N N . PRO A 1 88 ? -2.094 1.826 15.094 1 92.31 88 PRO A N 1
ATOM 654 C CA . PRO A 1 88 ? -2.107 0.544 15.797 1 92.31 88 PRO A CA 1
ATOM 655 C C . PRO A 1 88 ? -2.143 0.709 17.312 1 92.31 88 PRO A C 1
ATOM 657 O O . PRO A 1 88 ? -1.708 1.738 17.844 1 92.31 88 PRO A O 1
ATOM 660 N N . ALA A 1 89 ? -2.674 -0.294 17.953 1 94.25 89 ALA A N 1
ATOM 661 C CA . ALA A 1 89 ? -2.725 -0.289 19.422 1 94.25 89 ALA A CA 1
ATOM 662 C C . ALA A 1 89 ? -1.321 -0.237 20.016 1 94.25 89 ALA A C 1
ATOM 664 O O . ALA A 1 89 ? -0.35 -0.634 19.359 1 94.25 89 ALA A O 1
ATOM 665 N N . ARG A 1 90 ? -1.217 0.164 21.203 1 94.25 90 ARG A N 1
ATOM 666 C CA . ARG A 1 90 ? 0.042 0.465 21.875 1 94.25 90 ARG A CA 1
ATOM 667 C C . ARG A 1 90 ? 0.955 -0.756 21.906 1 94.25 90 ARG A C 1
ATOM 669 O O . ARG A 1 90 ? 2.174 -0.629 21.766 1 94.25 90 ARG A O 1
ATOM 676 N N . HIS A 1 91 ? 0.397 -1.928 22.109 1 93.06 91 HIS A N 1
ATOM 677 C CA . HIS A 1 91 ? 1.22 -3.125 22.234 1 93.06 91 HIS A CA 1
ATOM 678 C C . HIS A 1 91 ? 1.896 -3.48 20.922 1 93.06 91 HIS A C 1
ATOM 680 O O . HIS A 1 91 ? 2.781 -4.336 20.875 1 93.06 91 HIS A O 1
ATOM 686 N N . TRP A 1 92 ? 1.538 -2.801 19.812 1 93.81 92 TRP A N 1
ATOM 687 C CA . TRP A 1 92 ? 2.176 -3.033 18.531 1 93.81 92 TRP A CA 1
ATOM 688 C C . TRP A 1 92 ? 3.289 -2.021 18.281 1 93.81 92 TRP A C 1
ATOM 690 O O . TRP A 1 92 ? 4.023 -2.127 17.297 1 93.81 92 TRP A O 1
ATOM 700 N N . TRP A 1 93 ? 3.434 -1.016 19.125 1 94.69 93 TRP A N 1
ATOM 701 C CA . TRP A 1 93 ? 4.41 0.044 18.891 1 94.69 93 TRP A CA 1
ATOM 702 C C . TRP A 1 93 ? 5.832 -0.476 19.078 1 94.69 93 TRP A C 1
ATOM 704 O O . TRP A 1 93 ? 6.133 -1.135 20.078 1 94.69 93 TRP A O 1
ATOM 714 N N . PRO A 1 94 ? 6.723 -0.18 18.078 1 94.88 94 PRO A N 1
ATOM 715 C CA . PRO A 1 94 ? 8.141 -0.422 18.375 1 94.88 94 PRO A CA 1
ATOM 716 C C . PRO A 1 94 ? 8.648 0.402 19.562 1 94.88 94 PRO A C 1
ATOM 718 O O . PRO A 1 94 ? 8.031 1.402 19.922 1 94.88 94 PRO A O 1
ATOM 721 N N . ALA A 1 95 ? 9.742 0.045 20.047 1 95.38 95 ALA A N 1
ATOM 722 C CA . ALA A 1 95 ? 10.281 0.664 21.25 1 95.38 95 ALA A CA 1
ATOM 723 C C . ALA A 1 95 ? 10.656 2.121 21 1 95.38 95 ALA A C 1
ATOM 725 O O . ALA A 1 95 ? 10.648 2.939 21.922 1 95.38 95 ALA A O 1
ATOM 726 N N . ASN A 1 96 ? 10.961 2.434 19.75 1 96.69 96 ASN A N 1
ATOM 727 C CA . ASN A 1 96 ? 11.484 3.77 19.484 1 96.69 96 ASN A CA 1
ATOM 728 C C . ASN A 1 96 ? 10.414 4.684 18.891 1 96.69 96 ASN A C 1
ATOM 730 O O . ASN A 1 96 ? 10.727 5.715 18.297 1 96.69 96 ASN A O 1
ATOM 734 N N . VAL A 1 97 ? 9.125 4.32 19 1 97.19 97 VAL A N 1
ATOM 735 C CA . VAL A 1 97 ? 8.047 5.172 18.516 1 97.19 97 VAL A CA 1
ATOM 736 C C . VAL A 1 97 ? 7 5.352 19.625 1 97.19 97 VAL A C 1
ATOM 738 O O . VAL A 1 97 ? 6.688 4.41 20.344 1 97.19 97 VAL A O 1
ATOM 741 N N . THR A 1 98 ? 6.48 6.523 19.734 1 97.81 98 THR A N 1
ATOM 742 C CA . THR A 1 98 ? 5.316 6.805 20.578 1 97.81 98 THR A CA 1
ATOM 743 C C . THR A 1 98 ? 4.262 7.574 19.797 1 97.81 98 THR A C 1
ATOM 745 O O . THR A 1 98 ? 4.594 8.367 18.906 1 97.81 98 THR A O 1
ATOM 748 N N . PHE A 1 99 ? 3.068 7.301 20.078 1 97.69 99 PHE A N 1
ATOM 749 C CA . PHE A 1 99 ? 1.935 8.008 19.5 1 97.69 99 PHE A CA 1
ATOM 750 C C . PHE A 1 99 ? 1.161 8.766 20.578 1 97.69 99 PHE A C 1
ATOM 752 O O . PHE A 1 99 ? 0.981 8.273 21.688 1 97.69 99 PHE A O 1
ATOM 759 N N . ALA A 1 100 ? 0.72 9.977 20.25 1 97.56 100 ALA A N 1
ATOM 760 C CA . ALA A 1 100 ? -0.05 10.789 21.188 1 97.56 100 ALA A CA 1
ATOM 761 C C . ALA A 1 100 ? -1.081 11.641 20.453 1 97.56 100 ALA A C 1
ATOM 763 O O . ALA A 1 100 ? -0.928 11.93 19.266 1 97.56 100 ALA A O 1
ATOM 764 N N . VAL A 1 101 ? -2.16 11.977 21.141 1 96.38 101 VAL A N 1
ATOM 765 C CA . VAL A 1 101 ? -3.15 12.898 20.609 1 96.38 101 VAL A CA 1
ATOM 766 C C . VAL A 1 101 ? -2.623 14.328 20.703 1 96.38 101 VAL A C 1
ATOM 768 O O . VAL A 1 101 ? -2.102 14.742 21.75 1 96.38 101 VAL A O 1
ATOM 771 N N . LEU A 1 102 ? -2.658 15.031 19.609 1 95.31 102 LEU A N 1
ATOM 772 C CA . LEU A 1 102 ? -2.242 16.438 19.578 1 95.31 102 LEU A CA 1
ATOM 773 C C . LEU A 1 102 ? -3.033 17.219 18.531 1 95.31 102 LEU A C 1
ATOM 775 O O . LEU A 1 102 ? -3.199 16.75 17.391 1 95.31 102 LEU A O 1
ATOM 779 N N . ASP A 1 103 ? -3.576 18.328 18.969 1 91.62 103 ASP A N 1
ATOM 780 C CA . ASP A 1 103 ? -4.055 19.328 18.016 1 91.62 103 ASP A CA 1
ATOM 781 C C . ASP A 1 103 ? -2.943 20.312 17.656 1 91.62 103 ASP A C 1
ATOM 783 O O . ASP A 1 103 ? -2.674 21.25 18.391 1 91.62 103 ASP A O 1
ATOM 787 N N . ALA A 1 104 ? -2.344 20.125 16.547 1 86.94 104 ALA A N 1
ATOM 788 C CA . ALA A 1 104 ? -1.191 20.906 16.109 1 86.94 104 ALA A 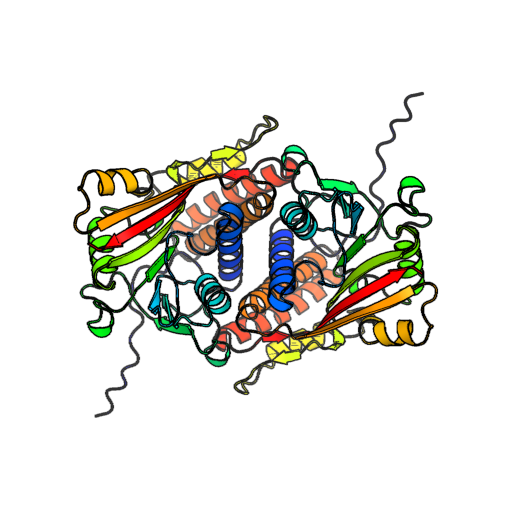CA 1
ATOM 789 C C . ALA A 1 104 ? -1.588 22.359 15.852 1 86.94 104 ALA A C 1
ATOM 791 O O . ALA A 1 104 ? -0.725 23.234 15.719 1 86.94 104 ALA A O 1
ATOM 792 N N . LEU A 1 105 ? -2.912 22.609 15.773 1 84.38 105 LEU A N 1
ATOM 793 C CA . LEU A 1 105 ? -3.385 23.969 15.523 1 84.38 105 LEU A CA 1
ATOM 794 C C . LEU A 1 105 ? -3.717 24.672 16.828 1 84.38 105 LEU A C 1
ATOM 796 O O . LEU A 1 105 ? -4.039 25.859 16.828 1 84.38 105 LEU A O 1
ATOM 800 N N . GLN A 1 106 ? -3.559 23.906 17.797 1 86.38 106 GLN A N 1
ATOM 801 C CA . GLN A 1 106 ? -3.824 24.5 19.094 1 86.38 106 GLN A CA 1
ATOM 802 C C . GLN A 1 106 ? -2.844 25.641 19.391 1 86.38 106 GLN A C 1
ATOM 804 O O . GLN A 1 106 ? -1.653 25.531 19.094 1 86.38 106 GLN A O 1
ATOM 809 N N . ASP A 1 107 ? -3.354 26.766 20 1 84.88 107 ASP A N 1
ATOM 810 C CA . ASP A 1 107 ? -2.555 27.922 20.391 1 84.88 107 ASP A CA 1
ATOM 811 C C . ASP A 1 107 ? -2.883 28.359 21.812 1 84.88 107 ASP A C 1
ATOM 813 O O . ASP A 1 107 ? -4.016 28.75 22.109 1 84.88 107 ASP A O 1
ATOM 817 N N . PRO A 1 108 ? -1.895 28.266 22.703 1 90.25 108 PRO A N 1
ATOM 818 C CA . PRO A 1 108 ? -0.51 27.844 22.469 1 90.25 108 PRO A CA 1
ATOM 819 C C . PRO A 1 108 ? -0.348 26.328 22.453 1 90.25 108 PRO A C 1
ATOM 821 O O . PRO A 1 108 ? -1.194 25.609 22.984 1 90.25 108 PRO A O 1
ATOM 824 N N . LEU A 1 109 ? 0.714 25.875 21.875 1 93.75 109 LEU A N 1
ATOM 825 C CA . LEU A 1 109 ? 1.117 24.484 21.953 1 93.75 109 LEU A CA 1
ATOM 826 C C . LEU A 1 109 ? 1.558 24.109 23.359 1 93.75 109 LEU A C 1
ATOM 828 O O . LEU A 1 109 ? 1.987 24.984 24.125 1 93.75 109 LEU A O 1
ATOM 832 N N . PRO A 1 110 ? 1.419 22.844 23.672 1 95 110 PRO A N 1
ATOM 833 C CA . PRO A 1 110 ? 1.964 22.422 24.953 1 95 110 PRO A CA 1
ATOM 834 C C . PRO A 1 110 ? 3.436 22.797 25.125 1 95 110 PRO A C 1
ATOM 836 O O . PRO A 1 110 ? 4.234 22.594 24.203 1 95 110 PRO A O 1
ATOM 839 N N . ALA A 1 111 ? 3.777 23.312 26.297 1 96.62 111 ALA A N 1
ATOM 840 C CA . ALA A 1 111 ? 5.125 23.781 26.594 1 96.62 111 ALA A CA 1
ATOM 841 C C . ALA A 1 111 ? 6.156 22.688 26.391 1 96.62 111 ALA A C 1
ATOM 843 O O . ALA A 1 111 ? 7.289 22.953 25.984 1 96.62 111 ALA A O 1
ATOM 844 N N . SER A 1 112 ? 5.77 21.438 26.609 1 96.75 112 SER A N 1
ATOM 845 C CA . SER A 1 112 ? 6.68 20.297 26.547 1 96.75 112 SER A CA 1
ATOM 846 C C . SER A 1 112 ? 7.129 20.016 25.125 1 96.75 112 SER A C 1
ATOM 848 O O . SER A 1 112 ? 8.086 19.281 24.891 1 96.75 112 SER A O 1
ATOM 850 N N . LEU A 1 113 ? 6.469 20.609 24.188 1 97.69 113 LEU A N 1
ATOM 851 C CA . LEU A 1 113 ? 6.766 20.328 22.797 1 97.69 113 LEU A CA 1
ATOM 852 C C . LEU A 1 113 ? 7.672 21.406 22.203 1 97.69 113 LEU A C 1
ATOM 854 O O . LEU A 1 113 ? 8.203 21.25 21.094 1 97.69 113 LEU A O 1
ATOM 858 N N . ILE A 1 114 ? 7.871 22.516 22.875 1 98 114 ILE A N 1
ATOM 859 C CA . ILE A 1 114 ? 8.617 23.656 22.359 1 98 114 ILE A CA 1
ATOM 860 C C . ILE A 1 114 ? 10.117 23.344 22.359 1 98 114 ILE A C 1
ATOM 862 O O . ILE A 1 114 ? 10.656 22.891 23.375 1 98 114 ILE A O 1
ATOM 866 N N . GLY A 1 115 ? 10.758 23.516 21.234 1 98.06 115 GLY A N 1
ATOM 867 C CA . GLY A 1 115 ? 12.195 23.312 21.094 1 98.06 115 GLY A CA 1
ATOM 868 C C . GLY A 1 115 ? 12.609 21.875 21.344 1 98.06 115 GLY A C 1
ATOM 869 O O . GLY A 1 115 ? 13.688 21.609 21.891 1 98.06 115 GLY A O 1
ATOM 870 N N . ARG A 1 116 ? 11.828 20.938 20.953 1 97.88 116 ARG A N 1
ATOM 871 C CA . ARG A 1 116 ? 12.008 19.562 21.391 1 97.88 116 ARG A CA 1
ATOM 872 C C . ARG A 1 116 ? 12.609 18.703 20.281 1 97.88 116 ARG A C 1
ATOM 874 O O . ARG A 1 116 ? 13.367 17.766 20.562 1 97.88 116 ARG A O 1
ATOM 881 N N . TYR A 1 117 ? 12.391 19.031 19.078 1 98.56 117 TYR A N 1
ATOM 882 C CA . TYR A 1 117 ? 12.641 18.078 18 1 98.56 117 TYR A CA 1
ATOM 883 C C . TYR A 1 117 ? 13.789 18.531 17.109 1 98.56 117 TYR A C 1
ATOM 885 O O . TYR A 1 117 ? 13.969 19.719 16.891 1 98.56 117 TYR A O 1
ATOM 893 N N . ASP A 1 118 ? 14.562 17.547 16.625 1 98.75 118 ASP A N 1
ATOM 894 C CA . ASP A 1 118 ? 15.586 17.781 15.609 1 98.75 118 ASP A CA 1
ATOM 895 C C . ASP A 1 118 ? 14.969 17.844 14.211 1 98.75 118 ASP A C 1
ATOM 897 O O . ASP A 1 118 ? 15.445 18.578 13.344 1 98.75 118 ASP A O 1
ATOM 901 N N . VAL A 1 119 ? 13.953 17.078 14.023 1 98.69 119 VAL A N 1
ATOM 902 C CA . VAL A 1 119 ? 13.266 16.969 12.742 1 98.69 119 VAL A CA 1
ATOM 903 C C . VAL A 1 119 ? 11.758 16.891 12.969 1 98.69 119 VAL A C 1
ATOM 905 O O . VAL A 1 119 ? 11.289 16.188 13.867 1 98.69 119 VAL A O 1
ATOM 908 N N . LEU A 1 120 ? 11.055 17.672 12.258 1 98.44 120 LEU A N 1
ATOM 909 C CA . LEU A 1 120 ? 9.602 17.625 12.211 1 98.44 120 LEU A CA 1
ATOM 910 C C . LEU A 1 120 ? 9.109 17.281 10.805 1 98.44 120 LEU A C 1
ATOM 912 O O . LEU A 1 120 ? 9.547 17.891 9.828 1 98.44 120 LEU A O 1
ATOM 916 N N . CYS A 1 121 ? 8.281 16.25 10.758 1 98.25 121 CYS A N 1
ATOM 917 C CA . CYS A 1 121 ? 7.695 15.828 9.492 1 98.25 121 CYS A CA 1
ATOM 918 C C . CYS A 1 121 ? 6.195 16.109 9.461 1 98.25 121 CYS A C 1
ATOM 920 O O . CYS A 1 121 ? 5.512 15.945 10.477 1 98.25 121 CYS A O 1
ATOM 922 N N . LEU A 1 122 ? 5.734 16.531 8.367 1 95.62 122 LEU A N 1
ATOM 923 C CA . LEU A 1 122 ? 4.324 16.812 8.133 1 95.62 122 LEU A CA 1
ATOM 924 C C . LEU A 1 122 ? 3.934 16.5 6.695 1 95.62 122 LEU A C 1
ATOM 926 O O . LEU A 1 122 ? 4.605 16.938 5.754 1 95.62 122 LEU A O 1
ATOM 930 N N . ARG A 1 123 ? 2.873 15.68 6.531 1 93.12 123 ARG A N 1
ATOM 931 C CA . ARG A 1 123 ? 2.389 15.367 5.188 1 93.12 123 ARG A CA 1
ATOM 932 C C . ARG A 1 123 ? 0.905 15.695 5.055 1 93.12 123 ARG A C 1
ATOM 934 O O . ARG A 1 123 ? 0.093 15.273 5.879 1 93.12 123 ARG A O 1
ATOM 941 N N . HIS A 1 124 ? 0.545 16.422 3.984 1 85.56 124 HIS A N 1
ATOM 942 C CA . HIS A 1 124 ? -0.82 16.703 3.557 1 85.56 124 HIS A CA 1
ATOM 943 C C . HIS A 1 124 ? -1.605 17.406 4.656 1 85.56 124 HIS A C 1
ATOM 945 O O . HIS A 1 124 ? -2.703 16.984 5.016 1 85.56 124 HIS A O 1
ATOM 951 N N . PHE A 1 125 ? -1.097 18.469 5.156 1 73.5 125 PHE A N 1
ATOM 952 C CA . PHE A 1 125 ? -1.746 19.219 6.227 1 73.5 125 PHE A CA 1
ATOM 953 C C . PHE A 1 125 ? -2.404 20.484 5.684 1 73.5 125 PHE A C 1
ATOM 955 O O . PHE A 1 125 ? -3.531 20.812 6.055 1 73.5 125 PHE A O 1
ATOM 962 N N . VAL A 1 126 ? -1.673 21.25 4.918 1 59.22 126 VAL A N 1
ATOM 963 C CA . VAL A 1 126 ? -2.098 22.594 4.559 1 59.22 126 VAL A CA 1
ATOM 964 C C . VAL A 1 126 ? -3.266 22.516 3.576 1 59.22 126 VAL A C 1
ATOM 966 O O . VAL A 1 126 ? -4.113 23.422 3.543 1 59.22 126 VAL A O 1
ATOM 969 N N . SER A 1 127 ? -3.18 21.5 2.785 1 55.31 127 SER A N 1
ATOM 970 C CA . SER A 1 127 ? -4.34 21.453 1.898 1 55.31 127 SER A CA 1
ATOM 971 C C . SER A 1 127 ? -5.641 21.5 2.689 1 55.31 127 SER A C 1
ATOM 973 O O . SER A 1 127 ? -6.691 21.844 2.143 1 55.31 127 SER A O 1
ATOM 975 N N . LEU A 1 128 ? -5.426 21.469 4.055 1 53.31 128 LEU A N 1
ATOM 976 C CA . LEU A 1 128 ? -6.625 21.375 4.883 1 53.31 128 LEU A CA 1
ATOM 977 C C . LEU A 1 128 ? -6.867 22.688 5.625 1 53.31 128 LEU A C 1
ATOM 979 O O . LEU A 1 128 ? -7.922 22.875 6.238 1 53.31 128 LEU A O 1
ATOM 983 N N . GLN A 1 129 ? -5.863 23.562 5.586 1 60.38 129 GLN A N 1
ATOM 984 C CA . GLN A 1 129 ? -6.117 24.812 6.312 1 60.38 129 GLN A CA 1
ATOM 985 C C . GLN A 1 129 ? -6.215 26 5.359 1 60.38 129 GLN A C 1
ATOM 987 O O . GLN A 1 129 ? -5.203 26.453 4.82 1 60.38 129 GLN A O 1
ATOM 992 N N . PRO A 1 130 ? -7.438 26.234 5.121 1 62.34 130 PRO A N 1
ATOM 993 C CA . PRO A 1 130 ? -7.602 27.422 4.281 1 62.34 130 PRO A CA 1
ATOM 994 C C . PRO A 1 130 ? -6.93 28.672 4.879 1 62.34 130 PRO A C 1
ATOM 996 O O . PRO A 1 130 ? -6.867 28.812 6.102 1 62.34 130 PRO A O 1
ATOM 999 N N . GLY A 1 131 ? -6.129 29.453 3.982 1 73.31 131 GLY A N 1
ATOM 1000 C CA . GLY A 1 131 ? -5.629 30.766 4.367 1 73.31 131 GLY A CA 1
ATOM 1001 C C . GLY A 1 131 ? -4.117 30.828 4.438 1 73.31 131 GLY A C 1
ATOM 1002 O O . GLY A 1 131 ? -3.424 30.078 3.742 1 73.31 131 GLY A O 1
ATOM 1003 N N . ASP A 1 132 ? -3.555 31.828 5.188 1 79.5 132 ASP A N 1
ATOM 1004 C CA . ASP A 1 132 ? -2.133 32.094 5.352 1 79.5 132 ASP A CA 1
ATOM 1005 C C . ASP A 1 132 ? -1.474 31.078 6.273 1 79.5 132 ASP A C 1
ATOM 1007 O O . ASP A 1 132 ? -1.813 31 7.457 1 79.5 132 ASP A O 1
ATOM 1011 N N . PRO A 1 133 ? -0.525 30.219 5.73 1 84.75 133 PRO A N 1
ATOM 1012 C CA . PRO A 1 133 ? 0.072 29.156 6.551 1 84.75 133 PRO A CA 1
ATOM 1013 C C . PRO A 1 133 ? 1.169 29.688 7.477 1 84.75 133 PRO A C 1
ATOM 1015 O O . PRO A 1 133 ? 1.736 28.922 8.258 1 84.75 133 PRO A O 1
ATOM 1018 N N . ARG A 1 134 ? 1.525 30.969 7.434 1 87.62 134 ARG A N 1
ATOM 1019 C CA . ARG A 1 134 ? 2.664 31.516 8.172 1 87.62 134 ARG A CA 1
ATOM 1020 C C . ARG A 1 134 ? 2.49 31.297 9.672 1 87.62 134 ARG A C 1
ATOM 1022 O O . ARG A 1 134 ? 3.434 30.906 10.367 1 87.62 134 ARG A O 1
ATOM 1029 N N . PRO A 1 135 ? 1.279 31.453 10.203 1 86.38 135 PRO A N 1
ATOM 1030 C CA . PRO A 1 135 ? 1.123 31.156 11.625 1 86.38 135 PRO A CA 1
ATOM 1031 C C . PRO A 1 135 ? 1.38 29.688 11.945 1 86.38 135 PRO A C 1
ATOM 1033 O O . PRO A 1 135 ? 1.961 29.359 12.992 1 86.38 135 PRO A O 1
ATOM 1036 N N . LEU A 1 136 ? 0.958 28.812 11.117 1 87.56 136 LEU A N 1
ATOM 1037 C CA . LEU A 1 136 ? 1.228 27.391 11.289 1 87.56 136 LEU A CA 1
ATOM 1038 C C . LEU A 1 136 ? 2.725 27.109 11.227 1 87.56 136 LEU A C 1
ATOM 1040 O O . LEU A 1 136 ? 3.262 26.391 12.07 1 87.56 136 LEU A O 1
ATOM 1044 N N . ILE A 1 137 ? 3.387 27.688 10.242 1 91.31 137 ILE A N 1
ATOM 1045 C CA . ILE A 1 137 ? 4.82 27.484 10.07 1 91.31 137 ILE A CA 1
ATOM 1046 C C . ILE A 1 137 ? 5.559 27.953 11.328 1 91.31 137 ILE A C 1
ATOM 1048 O O . ILE A 1 137 ? 6.457 27.266 11.82 1 91.31 137 ILE A O 1
ATOM 1052 N N . ALA A 1 138 ? 5.133 29.078 11.828 1 91.5 138 ALA A N 1
ATOM 1053 C CA . ALA A 1 138 ? 5.754 29.609 13.039 1 91.5 138 ALA A CA 1
ATOM 1054 C C . ALA A 1 138 ? 5.586 28.641 14.203 1 91.5 138 ALA A C 1
ATOM 1056 O O . ALA A 1 138 ? 6.52 28.422 14.984 1 91.5 138 ALA A O 1
ATOM 1057 N N . ARG A 1 139 ? 4.441 28.047 14.32 1 92.38 139 ARG A N 1
ATOM 1058 C CA . ARG A 1 139 ? 4.172 27.062 15.367 1 92.38 139 ARG A CA 1
ATOM 1059 C C . ARG A 1 139 ? 5.035 25.812 15.195 1 92.38 139 ARG A C 1
ATOM 1061 O O . ARG A 1 139 ? 5.609 25.312 16.156 1 92.38 139 ARG A O 1
ATOM 1068 N N . LEU A 1 140 ? 5.125 25.344 14.008 1 94.69 140 LEU A N 1
ATOM 1069 C CA . LEU A 1 140 ? 5.945 24.172 13.719 1 94.69 140 LEU A CA 1
ATOM 1070 C C . LEU A 1 140 ? 7.414 24.438 14.031 1 94.69 140 LEU A C 1
ATOM 1072 O O . LEU A 1 140 ? 8.078 23.609 14.648 1 94.69 140 LEU A O 1
ATOM 1076 N N . LEU A 1 141 ? 7.863 25.641 13.664 1 96 141 LEU A N 1
ATOM 1077 C CA . LEU A 1 141 ? 9.25 26.016 13.914 1 96 141 LEU A CA 1
ATOM 1078 C C . LEU A 1 141 ? 9.523 26.109 15.414 1 96 141 LEU A C 1
ATOM 1080 O O . LEU A 1 141 ? 10.625 25.797 15.875 1 96 141 LEU A O 1
ATOM 1084 N N . SER A 1 142 ? 8.523 26.562 16.172 1 96.81 142 SER A N 1
ATOM 1085 C CA . SER A 1 142 ? 8.711 26.688 17.609 1 96.81 142 SER A CA 1
ATOM 1086 C C . SER A 1 142 ? 8.969 25.328 18.25 1 96.81 142 SER A C 1
ATOM 1088 O O . SER A 1 142 ? 9.578 25.25 19.328 1 96.81 142 SER A O 1
ATOM 1090 N N . MET A 1 143 ? 8.5 24.234 17.656 1 97.88 143 MET A N 1
ATOM 1091 C CA . MET A 1 143 ? 8.68 22.875 18.172 1 97.88 143 MET A CA 1
ATOM 1092 C C . MET A 1 143 ? 10.086 22.359 17.891 1 97.88 143 MET A C 1
ATOM 1094 O O . MET A 1 143 ? 10.539 21.406 18.516 1 97.88 143 MET A O 1
ATOM 1098 N N . LEU A 1 144 ? 10.734 22.984 16.953 1 98.44 144 LEU A N 1
ATOM 1099 C CA . LEU A 1 144 ? 12.055 22.547 16.516 1 98.44 144 LEU A CA 1
ATOM 1100 C C . LEU A 1 144 ? 13.148 23.172 17.391 1 98.44 144 LEU A C 1
ATOM 1102 O O . LEU A 1 144 ? 13.039 24.328 17.797 1 98.44 144 LEU A O 1
ATOM 1106 N N . LYS A 1 145 ? 14.227 22.422 17.641 1 97.94 145 LYS A N 1
ATOM 1107 C CA . LYS A 1 145 ? 15.469 23 18.156 1 97.94 145 LYS A CA 1
ATOM 1108 C C . LYS A 1 145 ? 16.062 23.984 17.156 1 97.94 145 LYS A C 1
ATOM 1110 O O . LYS A 1 145 ? 15.773 23.922 15.961 1 97.94 145 LYS A O 1
ATOM 1115 N N . PRO A 1 146 ? 16.859 24.984 17.734 1 97.38 146 PRO A N 1
ATOM 1116 C CA . PRO A 1 146 ? 17.594 25.797 16.766 1 97.38 146 PRO A CA 1
ATOM 1117 C C . PRO A 1 146 ? 18.375 24.953 15.758 1 97.38 146 PRO A C 1
ATOM 1119 O O . PRO A 1 146 ? 19.078 24.016 16.141 1 97.38 146 PRO A O 1
ATOM 1122 N N . GLY A 1 147 ? 18.203 25.203 14.523 1 97.88 147 GLY A N 1
ATOM 1123 C CA . GLY A 1 147 ? 18.891 24.438 13.492 1 97.88 147 GLY A CA 1
ATOM 1124 C C . GLY A 1 147 ? 18.141 23.172 13.086 1 97.88 147 GLY A C 1
ATOM 1125 O O . GLY A 1 147 ? 18.578 22.438 12.211 1 97.88 147 GLY A O 1
ATOM 1126 N N . GLY A 1 148 ? 16.953 22.953 13.68 1 98.44 148 GLY A N 1
ATOM 1127 C CA . GLY A 1 148 ? 16.156 21.781 13.344 1 98.44 148 GLY A CA 1
ATOM 1128 C C . GLY A 1 148 ? 15.523 21.859 11.969 1 98.44 148 GLY A C 1
ATOM 1129 O O . GLY A 1 148 ? 15.539 22.922 11.336 1 98.44 148 GLY A O 1
ATOM 1130 N N . TYR A 1 149 ? 14.969 20.75 11.461 1 98.69 149 TYR A N 1
ATOM 1131 C CA . TYR A 1 149 ? 14.469 20.656 10.102 1 98.69 149 TYR A CA 1
ATOM 1132 C C . TYR A 1 149 ? 12.969 20.375 10.086 1 98.69 149 TYR A C 1
ATOM 1134 O O . TYR A 1 149 ? 12.469 19.578 10.891 1 98.69 149 TYR A O 1
ATOM 1142 N N . LEU A 1 150 ? 12.305 21.031 9.219 1 97.94 150 LEU A N 1
ATOM 1143 C CA . LEU A 1 150 ? 10.922 20.719 8.867 1 97.94 150 LEU A CA 1
ATOM 1144 C C . LEU A 1 150 ? 10.844 20.078 7.488 1 97.94 150 LEU A C 1
ATOM 1146 O O . LEU A 1 150 ? 11.18 20.703 6.484 1 97.94 150 LEU A O 1
ATOM 1150 N N . HIS A 1 151 ? 10.555 18.797 7.453 1 98.31 151 HIS A N 1
ATOM 1151 C CA . HIS A 1 151 ? 10.281 18.031 6.234 1 98.31 151 HIS A CA 1
ATOM 1152 C C . HIS A 1 151 ? 8.789 18.016 5.914 1 98.31 151 HIS A C 1
ATOM 1154 O O . HIS A 1 151 ? 8.039 17.219 6.477 1 98.31 151 HIS A O 1
ATOM 1160 N N . TRP A 1 152 ? 8.383 18.859 4.945 1 96.5 152 TRP A N 1
ATOM 1161 C CA . TRP A 1 152 ? 6.973 19.094 4.66 1 96.5 152 TRP A CA 1
ATOM 1162 C C . TRP A 1 152 ? 6.621 18.641 3.248 1 96.5 152 TRP A C 1
ATOM 1164 O O . TRP A 1 152 ? 7.227 19.094 2.275 1 96.5 152 TRP A O 1
ATOM 1174 N N . GLN A 1 153 ? 5.633 17.703 3.148 1 95.81 153 GLN A N 1
ATOM 1175 C CA . GLN A 1 153 ? 5.195 17.188 1.854 1 95.81 153 GLN A CA 1
ATOM 1176 C C . GLN A 1 153 ? 3.717 17.484 1.617 1 95.81 153 GLN A C 1
ATOM 1178 O O . GLN A 1 153 ? 2.898 17.344 2.529 1 95.81 153 GLN A O 1
ATOM 1183 N N . GLU A 1 154 ? 3.344 17.922 0.394 1 92.19 154 GLU A N 1
ATOM 1184 C CA . GLU A 1 154 ? 1.973 18.219 -0.009 1 92.19 154 GLU A CA 1
ATOM 1185 C C . GLU A 1 154 ? 1.707 17.75 -1.439 1 92.19 154 GLU A C 1
ATOM 1187 O O . GLU A 1 154 ? 2.641 17.594 -2.23 1 92.19 154 GLU A O 1
ATOM 1192 N N . TRP A 1 155 ? 0.396 17.578 -1.697 1 90 155 TRP A N 1
ATOM 1193 C CA . TRP A 1 155 ? -0.081 17.609 -3.076 1 90 155 TRP A CA 1
ATOM 1194 C C . TRP A 1 155 ? -0.392 19.047 -3.51 1 90 155 TRP A C 1
ATOM 1196 O O . TRP A 1 155 ? -1.006 19.797 -2.76 1 90 155 TRP A O 1
ATOM 1206 N N . ASP A 1 156 ? 0.062 19.406 -4.629 1 87.56 156 ASP A N 1
ATOM 1207 C CA . ASP A 1 156 ? -0.443 20.641 -5.215 1 87.56 156 ASP A CA 1
ATOM 1208 C C . ASP A 1 156 ? -1.69 20.375 -6.055 1 87.56 156 ASP A C 1
ATOM 1210 O O . ASP A 1 156 ? -1.592 20.094 -7.254 1 87.56 156 ASP A O 1
ATOM 1214 N N . LEU A 1 157 ? -2.816 20.547 -5.566 1 82.75 157 LEU A N 1
ATOM 1215 C CA . LEU A 1 157 ? -4.09 20.203 -6.191 1 82.75 157 LEU A CA 1
ATOM 1216 C C . LEU A 1 157 ? -4.367 21.109 -7.391 1 82.75 157 LEU A C 1
ATOM 1218 O O . LEU A 1 157 ? -5.172 20.75 -8.258 1 82.75 157 LEU A O 1
ATOM 1222 N N . THR A 1 158 ? -3.742 22.25 -7.422 1 83.38 158 THR A N 1
ATOM 1223 C CA . THR A 1 158 ? -3.949 23.156 -8.539 1 83.38 158 THR A CA 1
ATOM 1224 C C . THR A 1 158 ? -3.355 22.578 -9.82 1 83.38 158 THR A C 1
ATOM 1226 O O . THR A 1 158 ? -3.654 23.062 -10.922 1 83.38 158 THR A O 1
ATOM 1229 N N . THR A 1 159 ? -2.51 21.625 -9.68 1 88.56 159 THR A N 1
ATOM 1230 C CA . THR A 1 159 ? -1.863 21.016 -10.836 1 88.56 159 THR A CA 1
ATOM 1231 C C . THR A 1 159 ? -2.586 19.734 -11.25 1 88.56 159 THR A C 1
ATOM 1233 O O . THR A 1 159 ? -2.137 19.016 -12.148 1 88.56 159 THR A O 1
ATOM 1236 N N . ALA A 1 160 ? -3.686 19.422 -10.602 1 89.38 160 ALA A N 1
ATOM 1237 C CA . ALA A 1 160 ? -4.434 18.203 -10.922 1 89.38 160 ALA A CA 1
ATOM 1238 C C . ALA A 1 160 ? -4.895 18.219 -12.375 1 89.38 160 ALA A C 1
ATOM 1240 O O . ALA A 1 160 ? -5.457 19.203 -12.844 1 89.38 160 ALA A O 1
ATOM 1241 N N . ALA A 1 161 ? -4.609 17.172 -13.062 1 92.25 161 ALA A N 1
ATOM 1242 C CA . ALA A 1 161 ? -4.996 17.016 -14.461 1 92.25 161 ALA A CA 1
ATOM 1243 C C . ALA A 1 161 ? -5.102 15.555 -14.844 1 92.25 161 ALA A C 1
ATOM 1245 O O . ALA A 1 161 ? -4.57 14.68 -14.148 1 92.25 161 ALA A O 1
ATOM 1246 N N . VAL A 1 162 ? -5.859 15.297 -15.891 1 95.5 162 VAL A N 1
ATOM 1247 C CA . VAL A 1 162 ? -5.91 13.945 -16.438 1 95.5 162 VAL A CA 1
ATOM 1248 C C . VAL A 1 162 ? -4.754 13.734 -17.406 1 95.5 162 VAL A C 1
ATOM 1250 O O . VAL A 1 162 ? -4.547 14.547 -18.312 1 95.5 162 VAL A O 1
ATOM 1253 N N . PHE A 1 163 ? -3.975 12.719 -17.219 1 94.19 163 PHE A N 1
ATOM 1254 C CA . PHE A 1 163 ? -2.896 12.312 -18.109 1 94.19 163 PHE A CA 1
ATOM 1255 C C . PHE A 1 163 ? -3.281 11.07 -18.906 1 94.19 163 PHE A C 1
ATOM 1257 O O . PHE A 1 163 ? -3.521 10.008 -18.312 1 94.19 163 PHE A O 1
ATOM 1264 N N . ALA A 1 164 ? -3.408 11.211 -20.125 1 94.06 164 ALA A N 1
ATOM 1265 C CA . ALA A 1 164 ? -3.67 10.148 -21.094 1 94.06 164 ALA A CA 1
ATOM 1266 C C . ALA A 1 164 ? -2.646 10.172 -22.219 1 94.06 164 ALA A C 1
ATOM 1268 O O . ALA A 1 164 ? -2.908 10.727 -23.297 1 94.06 164 ALA A O 1
ATOM 1269 N N . PRO A 1 165 ? -1.532 9.469 -22.047 1 90.12 165 PRO A N 1
ATOM 1270 C CA . PRO A 1 165 ? -0.423 9.602 -22.984 1 90.12 165 PRO A CA 1
ATOM 1271 C C . PRO A 1 165 ? -0.798 9.164 -24.406 1 90.12 165 PRO A C 1
ATOM 1273 O O . PRO A 1 165 ? -0.172 9.594 -25.375 1 90.12 165 PRO A O 1
ATOM 1276 N N . ASP A 1 166 ? -1.785 8.375 -24.547 1 92.06 166 ASP A N 1
ATOM 1277 C CA . ASP A 1 166 ? -2.164 7.875 -25.859 1 92.06 166 ASP A CA 1
ATOM 1278 C C . ASP A 1 166 ? -3.15 8.82 -26.547 1 92.06 166 ASP A C 1
ATOM 1280 O O . ASP A 1 166 ? -3.631 8.547 -27.641 1 92.06 166 ASP A O 1
ATOM 1284 N N . GLY A 1 167 ? -3.555 9.875 -25.891 1 92.75 167 GLY A N 1
ATOM 1285 C CA . GLY A 1 167 ? -4.387 10.906 -26.484 1 92.75 167 GLY A CA 1
ATOM 1286 C C . GLY A 1 167 ? -5.871 10.609 -26.391 1 92.75 167 GLY A C 1
ATOM 1287 O O . GLY A 1 167 ? -6.695 11.32 -26.953 1 92.75 167 GLY A O 1
ATOM 1288 N N . THR A 1 168 ? -6.199 9.617 -25.625 1 94.25 168 THR A N 1
ATOM 1289 C CA . THR A 1 168 ? -7.609 9.258 -25.484 1 94.25 168 THR A CA 1
ATOM 1290 C C . THR A 1 168 ? -8.375 10.375 -24.781 1 94.25 168 THR A C 1
ATOM 1292 O O . THR A 1 168 ? -7.84 11.047 -23.891 1 94.25 168 THR A O 1
ATOM 1295 N N . SER A 1 169 ? -9.625 10.547 -25.219 1 96.75 169 SER A N 1
ATOM 1296 C CA . SER A 1 169 ? -10.516 11.508 -24.578 1 96.75 169 SER A CA 1
ATOM 1297 C C . SER A 1 169 ? -11.016 10.977 -23.234 1 96.75 169 SER A C 1
ATOM 1299 O O . SER A 1 169 ? -11.352 9.797 -23.125 1 96.75 169 SER A O 1
ATOM 1301 N N . THR A 1 170 ? -11.031 11.844 -22.25 1 97.75 170 THR A N 1
ATOM 1302 C CA . THR A 1 170 ? -11.398 11.445 -20.906 1 97.75 170 THR A CA 1
ATOM 1303 C C . THR A 1 170 ? -12.359 12.453 -20.281 1 97.75 170 THR A C 1
ATOM 1305 O O . THR A 1 170 ? -12.078 13.008 -19.219 1 97.75 170 THR A O 1
ATOM 1308 N N . PRO A 1 171 ? -13.523 12.672 -20.797 1 98.12 171 PRO A N 1
ATOM 1309 C CA . PRO A 1 171 ? -14.406 13.734 -20.328 1 98.12 171 PRO A CA 1
ATOM 1310 C C . PRO A 1 171 ? -14.938 13.469 -18.922 1 98.12 171 PRO A C 1
ATOM 1312 O O . PRO A 1 171 ? -15.18 14.414 -18.156 1 98.12 171 PRO A O 1
ATOM 1315 N N . LYS A 1 172 ? -15.188 12.234 -18.547 1 98 172 LYS A N 1
ATOM 1316 C CA . LYS A 1 172 ? -15.711 11.938 -17.219 1 98 172 LYS A CA 1
ATOM 1317 C C . LYS A 1 172 ? -14.656 12.172 -16.141 1 98 172 LYS A C 1
ATOM 1319 O O . LYS A 1 172 ? -14.961 12.688 -15.07 1 98 172 LYS A O 1
ATOM 1324 N N . MET A 1 173 ? -13.445 11.789 -16.438 1 97.5 173 MET A N 1
ATOM 1325 C CA . MET A 1 173 ? -12.359 12.055 -15.492 1 97.5 173 MET A CA 1
ATOM 1326 C C . MET A 1 173 ? -12.094 13.547 -15.367 1 97.5 173 MET A C 1
ATOM 1328 O O . MET A 1 173 ? -11.789 14.047 -14.281 1 97.5 173 MET A O 1
ATOM 1332 N N . GLN A 1 174 ? -12.227 14.219 -16.5 1 96.94 174 GLN A N 1
ATOM 1333 C CA . GLN A 1 174 ? -12.094 15.672 -16.453 1 96.94 174 GLN A CA 1
ATOM 1334 C C . GLN A 1 174 ? -13.188 16.297 -15.586 1 96.94 174 GLN A C 1
ATOM 1336 O O . GLN A 1 174 ? -12.93 17.25 -14.852 1 96.94 174 GLN A O 1
ATOM 1341 N N . ALA A 1 175 ? -14.352 15.805 -15.664 1 96.25 175 ALA A N 1
ATOM 1342 C CA . ALA A 1 175 ? -15.453 16.297 -14.852 1 96.25 175 ALA A CA 1
ATOM 1343 C C . ALA A 1 175 ? -15.156 16.141 -13.359 1 96.25 175 ALA A C 1
ATOM 1345 O O . ALA A 1 175 ? -15.531 16.984 -12.555 1 96.25 175 ALA A O 1
ATOM 1346 N N . LEU A 1 176 ? -14.531 15.062 -13.031 1 94.56 176 LEU A N 1
ATOM 1347 C CA . LEU A 1 176 ? -14.141 14.852 -11.648 1 94.56 176 LEU A CA 1
ATOM 1348 C C . LEU A 1 176 ? -13.141 15.906 -11.195 1 94.56 176 LEU A C 1
ATOM 1350 O O . LEU A 1 176 ? -13.281 16.484 -10.109 1 94.56 176 LEU A O 1
ATOM 1354 N N . ILE A 1 177 ? -12.164 16.188 -12.023 1 91.94 177 ILE A N 1
ATOM 1355 C CA . ILE A 1 177 ? -11.164 17.203 -11.711 1 91.94 177 ILE A CA 1
ATOM 1356 C C . ILE A 1 177 ? -11.844 18.562 -11.547 1 91.94 177 ILE A C 1
ATOM 1358 O O . ILE A 1 177 ? -11.547 19.297 -10.602 1 91.94 177 ILE A O 1
ATOM 1362 N N . ASP A 1 178 ? -12.734 18.797 -12.461 1 90.12 178 ASP A N 1
ATOM 1363 C CA . ASP A 1 178 ? -13.445 20.078 -12.422 1 90.12 178 ASP A CA 1
ATOM 1364 C C . ASP A 1 178 ? -14.25 20.203 -11.125 1 90.12 178 ASP A C 1
ATOM 1366 O O . ASP A 1 178 ? -14.312 21.297 -10.547 1 90.12 178 ASP A O 1
ATOM 1370 N N . TYR A 1 179 ? -14.773 19.156 -10.75 1 86.81 179 TYR A N 1
ATOM 1371 C CA . TYR A 1 179 ? -15.539 19.172 -9.516 1 86.81 179 TYR A CA 1
ATOM 1372 C C . TYR A 1 179 ? -14.641 19.453 -8.312 1 86.81 179 TYR A C 1
ATOM 1374 O O . TYR A 1 179 ? -14.977 20.266 -7.457 1 86.81 179 TYR A O 1
ATOM 1382 N N . ILE A 1 180 ? -13.539 18.812 -8.281 1 79.31 180 ILE A N 1
ATOM 1383 C CA . ILE A 1 180 ? -12.625 18.906 -7.145 1 79.31 180 ILE A CA 1
ATOM 1384 C C . ILE A 1 180 ? -11.984 20.281 -7.105 1 79.31 180 ILE A C 1
ATOM 1386 O O . ILE A 1 180 ? -11.75 20.844 -6.031 1 79.31 180 ILE A O 1
ATOM 1390 N N . ASN A 1 181 ? -11.781 20.812 -8.234 1 79 181 ASN A N 1
ATOM 1391 C CA . ASN A 1 181 ? -11.078 22.094 -8.328 1 79 181 ASN A CA 1
ATOM 1392 C C . ASN A 1 181 ? -12.047 23.266 -8.25 1 79 181 ASN A C 1
ATOM 1394 O O . ASN A 1 181 ? -11.617 24.422 -8.273 1 79 181 ASN A O 1
ATOM 1398 N N . ASP A 1 182 ? -13.297 22.906 -8.195 1 78.06 182 ASP A N 1
ATOM 1399 C CA . ASP A 1 182 ? -14.258 24 -8.094 1 78.06 182 ASP A CA 1
ATOM 1400 C C . ASP A 1 182 ? -14 24.844 -6.852 1 78.06 182 ASP A C 1
ATOM 1402 O O . ASP A 1 182 ? -14.062 24.344 -5.727 1 78.06 182 ASP A O 1
ATOM 1406 N N . PRO A 1 183 ? -13.656 26.078 -7.031 1 69.31 183 PRO A N 1
ATOM 1407 C CA . PRO A 1 183 ? -13.336 26.969 -5.902 1 69.31 183 PRO A CA 1
ATOM 1408 C C . PRO A 1 183 ? -14.469 27.047 -4.879 1 69.31 183 PRO A C 1
ATOM 1410 O O . PRO A 1 183 ? -14.227 27.328 -3.705 1 69.31 183 PRO A O 1
ATOM 1413 N N . ALA A 1 184 ? -15.711 26.875 -5.324 1 65.69 184 ALA A N 1
ATOM 1414 C CA . ALA A 1 184 ? -16.844 26.922 -4.406 1 65.69 184 ALA A CA 1
ATOM 1415 C C . ALA A 1 184 ? -16.797 25.766 -3.404 1 65.69 184 ALA A C 1
ATOM 1417 O O . ALA A 1 184 ? -17.391 25.844 -2.326 1 65.69 184 ALA A O 1
ATOM 1418 N N . ARG A 1 185 ? -16.25 24.703 -3.76 1 63.06 185 ARG A N 1
ATOM 1419 C CA . ARG A 1 185 ? -16.25 23.5 -2.924 1 63.06 185 ARG A CA 1
ATOM 1420 C C . ARG A 1 185 ? -14.922 23.344 -2.189 1 63.06 185 ARG A C 1
ATOM 1422 O O . ARG A 1 185 ? -14.883 22.812 -1.081 1 63.06 185 ARG A O 1
ATOM 1429 N N . HIS A 1 186 ? -13.906 23.391 -3.066 1 55.31 186 HIS A N 1
ATOM 1430 C CA . HIS A 1 186 ? -12.602 23.094 -2.482 1 55.31 186 HIS A CA 1
ATOM 1431 C C . HIS A 1 186 ? -11.82 24.375 -2.215 1 55.31 186 HIS A C 1
ATOM 1433 O O . HIS A 1 186 ? -11.781 25.281 -3.061 1 55.31 186 HIS A O 1
ATOM 1439 N N . ALA A 1 187 ? -11.93 24.609 -1.032 1 48.38 187 ALA A N 1
ATOM 1440 C CA . ALA A 1 187 ? -11.094 25.641 -0.445 1 48.38 187 ALA A CA 1
ATOM 1441 C C . ALA A 1 187 ? -9.695 25.641 -1.062 1 48.38 187 ALA A C 1
ATOM 1443 O O . ALA A 1 187 ? -8.742 25.172 -0.444 1 48.38 187 ALA A O 1
ATOM 1444 N N . ALA A 1 188 ? -9.57 24.891 -2.152 1 49.97 188 ALA A N 1
ATOM 1445 C CA . ALA A 1 188 ? -8.211 24.891 -2.676 1 49.97 188 ALA A CA 1
ATOM 1446 C C . ALA A 1 188 ? -7.559 26.266 -2.543 1 49.97 188 ALA A C 1
ATOM 1448 O O . ALA A 1 188 ? -6.77 26.656 -3.396 1 49.97 188 ALA A O 1
ATOM 1449 N N . GLN A 1 189 ? -8.078 26.922 -1.681 1 51.94 189 GLN A N 1
ATOM 1450 C CA . GLN A 1 189 ? -7.457 28.203 -1.438 1 51.94 189 GLN A CA 1
ATOM 1451 C C . GLN A 1 189 ? -6 28.047 -1.018 1 51.94 189 GLN A C 1
ATOM 1453 O O . GLN A 1 189 ? -5.359 29.016 -0.594 1 51.94 189 GLN A O 1
ATOM 1458 N N . ALA A 1 190 ? -5.586 26.703 -1.297 1 57.19 190 ALA A N 1
ATOM 1459 C CA . ALA A 1 190 ? -4.215 26.547 -0.813 1 57.19 190 ALA A CA 1
ATOM 1460 C C . ALA A 1 190 ? -3.215 27.141 -1.796 1 57.19 190 ALA A C 1
ATOM 1462 O O . ALA A 1 190 ? -2.473 26.422 -2.461 1 57.19 190 ALA A O 1
ATOM 1463 N N . THR A 1 191 ? -3.303 28.406 -2.016 1 68.38 191 THR A N 1
ATOM 1464 C CA . THR A 1 191 ? -2.49 29.156 -2.971 1 68.38 191 THR A CA 1
ATOM 1465 C C . THR A 1 191 ? -1.021 29.141 -2.555 1 68.38 191 THR A C 1
ATOM 1467 O O . THR A 1 191 ? -0.134 29.344 -3.387 1 68.38 191 THR A O 1
ATOM 1470 N N . TRP A 1 192 ? -0.792 28.547 -1.404 1 80.69 192 TRP A N 1
ATOM 1471 C CA . TRP A 1 192 ? 0.581 28.672 -0.929 1 80.69 192 TRP A CA 1
ATOM 1472 C C . TRP A 1 192 ? 1.425 27.484 -1.369 1 80.69 192 TRP A C 1
ATOM 1474 O O . TRP A 1 192 ? 2.654 27.562 -1.41 1 80.69 192 TRP A O 1
ATOM 1484 N N . VAL A 1 193 ? 0.819 26.328 -1.725 1 86.12 193 VAL A N 1
ATOM 1485 C CA . VAL A 1 193 ? 1.594 25.156 -2.092 1 86.12 193 VAL A CA 1
ATOM 1486 C C . VAL A 1 193 ? 2.398 25.438 -3.357 1 86.12 193 VAL A C 1
ATOM 1488 O O . VAL A 1 193 ? 3.549 25 -3.479 1 86.12 193 VAL A O 1
ATOM 1491 N N . GLY A 1 194 ? 1.796 26.234 -4.164 1 86.31 194 GLY A N 1
ATOM 1492 C CA . GLY A 1 194 ? 2.412 26.5 -5.453 1 86.31 194 GLY A CA 1
ATOM 1493 C C . GLY A 1 194 ? 3.615 27.422 -5.355 1 86.31 194 GLY A C 1
ATOM 1494 O O . GLY A 1 194 ? 4.484 27.422 -6.23 1 86.31 194 GLY A O 1
ATOM 1495 N N . ASP A 1 195 ? 3.691 28.203 -4.176 1 89.25 195 ASP A N 1
ATOM 1496 C CA . ASP A 1 195 ? 4.754 29.203 -4.23 1 89.25 195 ASP A CA 1
ATOM 1497 C C . ASP A 1 195 ? 5.418 29.375 -2.865 1 89.25 195 ASP A C 1
ATOM 1499 O O . ASP A 1 195 ? 6.16 30.344 -2.646 1 89.25 195 ASP A O 1
ATOM 1503 N N . LEU A 1 196 ? 5.211 28.469 -1.946 1 91.31 196 LEU A N 1
ATOM 1504 C CA . LEU A 1 196 ? 5.82 28.562 -0.623 1 91.31 196 LEU A CA 1
ATOM 1505 C C . LEU A 1 196 ? 7.34 28.625 -0.728 1 91.31 196 LEU A C 1
ATOM 1507 O O . LEU A 1 196 ? 7.98 29.391 0.001 1 91.31 196 LEU A O 1
ATOM 1511 N N . HIS A 1 197 ? 7.949 27.859 -1.594 1 94.75 197 HIS A N 1
ATOM 1512 C CA . HIS A 1 197 ? 9.398 27.844 -1.755 1 94.75 197 HIS A CA 1
ATOM 1513 C C . HIS A 1 197 ? 9.922 29.234 -2.117 1 94.75 197 HIS A C 1
ATOM 1515 O O . HIS A 1 197 ? 10.938 29.688 -1.581 1 94.75 197 HIS A O 1
ATOM 1521 N N . GLN A 1 198 ? 9.203 29.953 -2.934 1 94.69 198 GLN A N 1
ATOM 1522 C CA . GLN A 1 198 ? 9.594 31.297 -3.32 1 94.69 198 GLN A CA 1
ATOM 1523 C C . GLN A 1 198 ? 9.414 32.281 -2.164 1 94.69 198 GLN A C 1
ATOM 1525 O O . GLN A 1 198 ? 10.266 33.125 -1.934 1 94.69 198 GLN A O 1
ATOM 1530 N N . ARG A 1 199 ? 8.312 32.094 -1.487 1 92.88 199 ARG A N 1
ATOM 1531 C CA . ARG A 1 199 ? 8.016 32.969 -0.372 1 92.88 199 ARG A CA 1
ATOM 1532 C C . ARG A 1 199 ? 9.047 32.844 0.738 1 92.88 199 ARG A C 1
ATOM 1534 O O . ARG A 1 199 ? 9.414 33.812 1.386 1 92.88 199 ARG A O 1
ATOM 1541 N N . VAL A 1 200 ? 9.516 31.656 0.95 1 95.56 200 VAL A N 1
ATOM 1542 C CA . VAL A 1 200 ? 10.57 31.438 1.936 1 95.56 200 VAL A CA 1
ATOM 1543 C C . VAL A 1 200 ? 11.875 32.062 1.451 1 95.56 200 VAL A C 1
ATOM 1545 O O . VAL A 1 200 ? 12.547 32.781 2.201 1 95.56 200 VAL A O 1
ATOM 1548 N N . THR A 1 201 ? 12.227 31.875 0.209 1 96 201 THR A N 1
ATOM 1549 C CA . THR A 1 201 ? 13.484 32.344 -0.364 1 96 201 THR A CA 1
ATOM 1550 C C . THR A 1 201 ? 13.547 33.875 -0.398 1 96 201 THR A C 1
ATOM 1552 O O . THR A 1 201 ? 14.609 34.469 -0.222 1 96 201 THR A O 1
ATOM 1555 N N . THR A 1 202 ? 12.367 34.469 -0.512 1 95.38 202 THR A N 1
ATOM 1556 C CA . THR A 1 202 ? 12.32 35.906 -0.618 1 95.38 202 THR A CA 1
ATOM 1557 C C . THR A 1 202 ? 12.195 36.562 0.762 1 95.38 202 THR A C 1
ATOM 1559 O O . THR A 1 202 ? 12.172 37.781 0.884 1 95.38 202 THR A O 1
ATOM 1562 N N . GLY A 1 203 ? 12.023 35.75 1.795 1 94.31 203 GLY A N 1
ATOM 1563 C CA . GLY A 1 203 ? 12.023 36.25 3.156 1 94.31 203 GLY A CA 1
ATOM 1564 C C . GLY A 1 203 ? 10.633 36.562 3.684 1 94.31 203 GLY A C 1
ATOM 1565 O O . GLY A 1 203 ? 10.484 37.125 4.773 1 94.31 203 GLY A O 1
ATOM 1566 N N . GLU A 1 204 ? 9.625 36.188 2.883 1 93.69 204 GLU A N 1
ATOM 1567 C CA . GLU A 1 204 ? 8.25 36.438 3.314 1 93.69 204 GLU A CA 1
ATOM 1568 C C . GLU A 1 204 ? 7.895 35.562 4.516 1 93.69 204 GLU A C 1
ATOM 1570 O O . GLU A 1 204 ? 6.977 35.875 5.277 1 93.69 204 GLU A O 1
ATOM 1575 N N . VAL A 1 205 ? 8.594 34.5 4.629 1 93.44 205 VAL A N 1
ATOM 1576 C CA . VAL A 1 205 ? 8.438 33.625 5.781 1 93.44 205 VAL A CA 1
ATOM 1577 C C . VAL A 1 205 ? 9.664 33.719 6.676 1 93.44 205 VAL A C 1
ATOM 1579 O O . VAL A 1 205 ? 10.727 33.156 6.352 1 93.44 205 VAL A O 1
ATOM 1582 N N 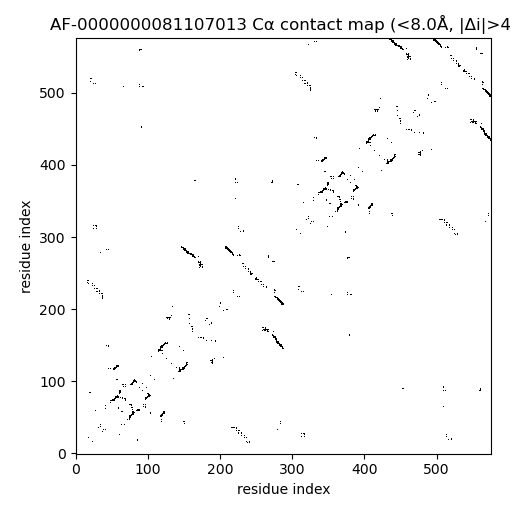. PRO A 1 206 ? 9.547 34.312 7.805 1 92.75 206 PRO A N 1
ATOM 1583 C CA . PRO A 1 206 ? 10.742 34.594 8.617 1 92.75 206 PRO A CA 1
ATOM 1584 C C . PRO A 1 206 ? 11.195 33.375 9.406 1 92.75 206 PRO A C 1
ATOM 1586 O O . PRO A 1 206 ? 10.398 32.469 9.656 1 92.75 206 PRO A O 1
ATOM 1589 N N . GLY A 1 207 ? 12.508 33.344 9.781 1 94.69 207 GLY A N 1
ATOM 1590 C CA . GLY A 1 207 ? 13.055 32.375 10.742 1 94.69 207 GLY A CA 1
ATOM 1591 C C . GLY A 1 207 ? 13.367 31.031 10.141 1 94.69 207 GLY A C 1
ATOM 1592 O O . GLY A 1 207 ? 13.641 30.078 10.859 1 94.69 207 GLY A O 1
ATOM 1593 N N . VAL A 1 208 ? 13.234 31 8.766 1 96.31 208 VAL A N 1
ATOM 1594 C CA . VAL A 1 208 ? 13.461 29.688 8.156 1 96.31 208 VAL A CA 1
ATOM 1595 C C . VAL A 1 208 ? 14.242 29.859 6.855 1 96.31 208 VAL A C 1
ATOM 1597 O O . VAL A 1 208 ? 14.195 30.906 6.223 1 96.31 208 VAL A O 1
ATOM 1600 N N . GLU A 1 209 ? 14.992 28.938 6.512 1 96.81 209 GLU A N 1
ATOM 1601 C CA . GLU A 1 209 ? 15.656 28.859 5.211 1 96.81 209 GLU A CA 1
ATOM 1602 C C . GLU A 1 209 ? 15.25 27.609 4.449 1 96.81 209 GLU A C 1
ATOM 1604 O O . GLU A 1 209 ? 15.008 26.562 5.051 1 96.81 209 GLU A O 1
ATOM 1609 N N . LEU A 1 210 ? 15.18 27.703 3.166 1 98.25 210 LEU A N 1
ATOM 1610 C CA . LEU A 1 210 ? 14.875 26.578 2.293 1 98.25 210 LEU A CA 1
ATOM 1611 C C . LEU A 1 210 ? 16.141 25.766 1.988 1 98.25 210 LEU A C 1
ATOM 1613 O O . LEU A 1 210 ? 17.047 26.25 1.318 1 98.25 210 LEU A O 1
ATOM 1617 N N . VAL A 1 211 ? 16.203 24.516 2.482 1 98.31 211 VAL A N 1
ATOM 1618 C CA . VAL A 1 211 ? 17.359 23.656 2.301 1 98.31 211 VAL A CA 1
ATOM 1619 C C . VAL A 1 211 ? 17.203 22.828 1.027 1 98.31 211 VAL A C 1
ATOM 1621 O O . VAL A 1 211 ? 18.172 22.594 0.303 1 98.31 211 VAL A O 1
ATOM 1624 N N . ALA A 1 212 ? 16 22.391 0.751 1 98.44 212 ALA A N 1
ATOM 1625 C CA . ALA A 1 212 ? 15.711 21.609 -0.448 1 98.44 212 ALA A CA 1
ATOM 1626 C C . ALA A 1 212 ? 14.258 21.781 -0.875 1 98.44 212 ALA A C 1
ATOM 1628 O O . ALA A 1 212 ? 13.398 22.141 -0.06 1 98.44 212 ALA A O 1
ATOM 1629 N N . TYR A 1 213 ? 14.023 21.688 -2.102 1 97.88 213 TYR A N 1
ATOM 1630 C CA . TYR A 1 213 ? 12.703 21.781 -2.719 1 97.88 213 TYR A CA 1
ATOM 1631 C C . TYR A 1 213 ? 12.578 20.797 -3.881 1 97.88 213 TYR A C 1
ATOM 1633 O O . TYR A 1 213 ? 13.359 20.844 -4.828 1 97.88 213 TYR A O 1
ATOM 1641 N N . ASP A 1 214 ? 11.648 19.828 -3.75 1 97.31 214 ASP A N 1
ATOM 1642 C CA . ASP A 1 214 ? 11.344 18.906 -4.84 1 97.31 214 ASP A CA 1
ATOM 1643 C C . ASP A 1 214 ? 9.906 19.078 -5.32 1 97.31 214 ASP A C 1
ATOM 1645 O O . ASP A 1 214 ? 8.992 19.297 -4.516 1 97.31 214 ASP A O 1
ATOM 1649 N N . ARG A 1 215 ? 9.703 19.078 -6.551 1 95.5 215 ARG A N 1
ATOM 1650 C CA . ARG A 1 215 ? 8.406 19.078 -7.223 1 95.5 215 ARG A CA 1
ATOM 1651 C C . ARG A 1 215 ? 8.367 18.062 -8.352 1 95.5 215 ARG A C 1
ATOM 1653 O O . ARG A 1 215 ? 9.086 18.188 -9.344 1 95.5 215 ARG A O 1
ATOM 1660 N N . VAL A 1 216 ? 7.582 16.969 -8.133 1 93.5 216 VAL A N 1
ATOM 1661 C CA . VAL A 1 216 ? 7.621 15.844 -9.062 1 93.5 216 VAL A CA 1
ATOM 1662 C C . VAL A 1 216 ? 6.195 15.391 -9.383 1 93.5 216 VAL A C 1
ATOM 1664 O O . VAL A 1 216 ? 5.309 15.461 -8.531 1 93.5 216 VAL A O 1
ATOM 1667 N N . ARG A 1 217 ? 6.039 14.969 -10.625 1 89.25 217 ARG A N 1
ATOM 1668 C CA . ARG A 1 217 ? 4.777 14.312 -10.953 1 89.25 217 ARG A CA 1
ATOM 1669 C C . ARG A 1 217 ? 4.781 12.852 -10.523 1 89.25 217 ARG A C 1
ATOM 1671 O O . ARG A 1 217 ? 5.801 12.172 -10.633 1 89.25 217 ARG A O 1
ATOM 1678 N N . ALA A 1 218 ? 3.658 12.383 -10.141 1 78.94 218 ALA A N 1
ATOM 1679 C CA . ALA A 1 218 ? 3.51 11.047 -9.586 1 78.94 218 ALA A CA 1
ATOM 1680 C C . ALA A 1 218 ? 3.295 10.016 -10.695 1 78.94 218 ALA A C 1
ATOM 1682 O O . ALA A 1 218 ? 3.549 8.82 -10.5 1 78.94 218 ALA A O 1
ATOM 1683 N N . ALA A 1 219 ? 2.93 10.422 -11.82 1 80.25 219 ALA A N 1
ATOM 1684 C CA . ALA A 1 219 ? 2.537 9.477 -12.859 1 80.25 219 ALA A CA 1
ATOM 1685 C C . ALA A 1 219 ? 3.75 8.742 -13.422 1 80.25 219 ALA A C 1
ATOM 1687 O O . ALA A 1 219 ? 4.348 9.18 -14.406 1 80.25 219 ALA A O 1
ATOM 1688 N N . LYS A 1 220 ? 4.195 7.727 -12.828 1 84.75 220 LYS A N 1
ATOM 1689 C CA . LYS A 1 220 ? 5.262 6.828 -13.258 1 84.75 220 LYS A CA 1
ATOM 1690 C C . LYS A 1 220 ? 4.863 5.367 -13.055 1 84.75 220 LYS A C 1
ATOM 1692 O O . LYS A 1 220 ? 3.91 5.074 -12.328 1 84.75 220 LYS A O 1
ATOM 1697 N N . ALA A 1 221 ? 5.484 4.465 -13.727 1 80 221 ALA A N 1
ATOM 1698 C CA . ALA A 1 221 ? 5.121 3.055 -13.82 1 80 221 ALA A CA 1
ATOM 1699 C C . ALA A 1 221 ? 4.887 2.455 -12.43 1 80 221 ALA A C 1
ATOM 1701 O O . ALA A 1 221 ? 3.887 1.773 -12.203 1 80 221 ALA A O 1
ATOM 1702 N N . GLY A 1 222 ? 5.625 2.725 -11.5 1 81.12 222 GLY A N 1
ATOM 1703 C CA . GLY A 1 222 ? 5.539 2.098 -10.188 1 81.12 222 GLY A CA 1
ATOM 1704 C C . GLY A 1 222 ? 4.465 2.703 -9.305 1 81.12 222 GLY A C 1
ATOM 1705 O O . GLY A 1 222 ? 4.172 2.18 -8.227 1 81.12 222 GLY A O 1
ATOM 1706 N N . VAL A 1 223 ? 3.699 3.768 -9.883 1 91.19 223 VAL A N 1
ATOM 1707 C CA . VAL A 1 223 ? 2.801 4.488 -8.992 1 91.19 223 VAL A CA 1
ATOM 1708 C C . VAL A 1 223 ? 1.453 4.703 -9.672 1 91.19 223 VAL A C 1
ATOM 1710 O O . VAL A 1 223 ? 0.441 4.934 -9.008 1 91.19 223 VAL A O 1
ATOM 1713 N N . VAL A 1 224 ? 1.371 4.551 -10.961 1 93.38 224 VAL A N 1
ATOM 1714 C CA . VAL A 1 224 ? 0.205 4.961 -11.734 1 93.38 224 VAL A CA 1
ATOM 1715 C C . VAL A 1 224 ? -1.016 4.156 -11.297 1 93.38 224 VAL A C 1
ATOM 1717 O O . VAL A 1 224 ? -2.096 4.715 -11.094 1 93.38 224 VAL A O 1
ATOM 1720 N N . SER A 1 225 ? -0.846 2.869 -11.156 1 92.5 225 SER A N 1
ATOM 1721 C CA . SER A 1 225 ? -1.978 2.043 -10.742 1 92.5 225 SER A CA 1
ATOM 1722 C C . SER A 1 225 ? -2.504 2.465 -9.375 1 92.5 225 SER A C 1
ATOM 1724 O O . SER A 1 225 ? -3.715 2.594 -9.188 1 92.5 225 SER A O 1
ATOM 1726 N N . MET A 1 226 ? -1.619 2.725 -8.453 1 94.44 226 MET A N 1
ATOM 1727 C CA . MET A 1 226 ? -2.027 3.125 -7.109 1 94.44 226 MET A CA 1
ATOM 1728 C C . MET A 1 226 ? -2.764 4.461 -7.141 1 94.44 226 MET A C 1
ATOM 1730 O O . MET A 1 226 ? -3.688 4.684 -6.359 1 94.44 226 MET A O 1
ATOM 1734 N N . GLN A 1 227 ? -2.371 5.32 -8.023 1 94.5 227 GLN A N 1
ATOM 1735 C CA . GLN A 1 227 ? -3.07 6.59 -8.172 1 94.5 227 GLN A CA 1
ATOM 1736 C C . GLN A 1 227 ? -4.512 6.375 -8.633 1 94.5 227 GLN A C 1
ATOM 1738 O O . GLN A 1 227 ? -5.414 7.102 -8.211 1 94.5 227 GLN A O 1
ATOM 1743 N N . GLN A 1 228 ? -4.672 5.457 -9.508 1 94.88 228 GLN A N 1
ATOM 1744 C CA . GLN A 1 228 ? -6.02 5.148 -9.969 1 94.88 228 GLN A CA 1
ATOM 1745 C C . GLN A 1 228 ? -6.875 4.586 -8.844 1 94.88 228 GLN A C 1
ATOM 1747 O O . GLN A 1 228 ? -8.047 4.938 -8.711 1 94.88 228 GLN A O 1
ATOM 1752 N N . GLU A 1 229 ? -6.246 3.719 -8.039 1 94.62 229 GLU A N 1
ATOM 1753 C CA . GLU A 1 229 ? -6.957 3.191 -6.875 1 94.62 229 GLU A CA 1
ATOM 1754 C C . GLU A 1 229 ? -7.242 4.293 -5.859 1 94.62 229 GLU A C 1
ATOM 1756 O O . GLU A 1 229 ? -8.289 4.285 -5.207 1 94.62 229 GLU A O 1
ATOM 1761 N N . LEU A 1 230 ? -6.344 5.215 -5.703 1 93.19 230 LEU A N 1
ATOM 1762 C CA . LEU A 1 230 ? -6.551 6.34 -4.797 1 93.19 230 LEU A CA 1
ATOM 1763 C C . LEU A 1 230 ? -7.734 7.188 -5.242 1 93.19 230 LEU A C 1
ATOM 1765 O O . LEU A 1 230 ? -8.5 7.68 -4.41 1 93.19 230 LEU A O 1
ATOM 1769 N N . MET A 1 231 ? -7.852 7.367 -6.535 1 90.94 231 MET A N 1
ATOM 1770 C CA . MET A 1 231 ? -9.023 8.07 -7.051 1 90.94 231 MET A CA 1
ATOM 1771 C C . MET A 1 231 ? -10.312 7.391 -6.598 1 90.94 231 MET A C 1
ATOM 1773 O O . MET A 1 231 ? -11.211 8.047 -6.078 1 90.94 231 MET A O 1
ATOM 1777 N N . ALA A 1 232 ? -10.328 6.102 -6.762 1 90.75 232 ALA A N 1
ATOM 1778 C CA . ALA A 1 232 ? -11.523 5.336 -6.426 1 90.75 232 ALA A CA 1
ATOM 1779 C C . ALA A 1 232 ? -11.797 5.383 -4.922 1 90.75 232 ALA A C 1
ATOM 1781 O O . ALA A 1 232 ? -12.922 5.672 -4.5 1 90.75 232 ALA A O 1
ATOM 1782 N N . LEU A 1 233 ? -10.789 5.152 -4.121 1 89.75 233 LEU A N 1
ATOM 1783 C CA . LEU A 1 233 ? -10.938 5.117 -2.67 1 89.75 233 LEU A CA 1
ATOM 1784 C C . LEU A 1 233 ? -11.234 6.508 -2.119 1 89.75 233 LEU A C 1
ATOM 1786 O O . LEU A 1 233 ? -12.086 6.668 -1.245 1 89.75 233 LEU A O 1
ATOM 1790 N N . GLY A 1 234 ? -10.484 7.48 -2.646 1 88.38 234 GLY A N 1
ATOM 1791 C CA . GLY A 1 234 ? -10.664 8.844 -2.17 1 88.38 234 GLY A CA 1
ATOM 1792 C C . GLY A 1 234 ? -12.047 9.391 -2.443 1 88.38 234 GLY A C 1
ATOM 1793 O O . GLY A 1 234 ? -12.648 10.047 -1.585 1 88.38 234 GLY A O 1
ATOM 1794 N N . THR A 1 235 ? -12.586 9.148 -3.611 1 87.75 235 THR A N 1
ATOM 1795 C CA . THR A 1 235 ? -13.914 9.648 -3.959 1 87.75 235 THR A CA 1
ATOM 1796 C C . THR A 1 235 ? -14.984 8.961 -3.117 1 87.75 235 THR A C 1
ATOM 1798 O O . THR A 1 235 ? -15.969 9.586 -2.713 1 87.75 235 THR A O 1
ATOM 1801 N N . LYS A 1 236 ? -14.758 7.684 -2.838 1 85.06 236 LYS A N 1
ATOM 1802 C CA . LYS A 1 236 ? -15.703 6.98 -1.97 1 85.06 236 LYS A CA 1
ATOM 1803 C C . LYS A 1 236 ? -15.719 7.586 -0.57 1 85.06 236 LYS A C 1
ATOM 1805 O O . LYS A 1 236 ? -16.781 7.691 0.054 1 85.06 236 LYS A O 1
ATOM 1810 N N . GLU A 1 237 ? -14.562 7.91 -0.135 1 83.56 237 GLU A N 1
ATOM 1811 C CA . GLU A 1 237 ? -14.438 8.531 1.18 1 83.56 237 GLU A CA 1
ATOM 1812 C C . GLU A 1 237 ? -15.172 9.875 1.225 1 83.56 237 GLU A C 1
ATOM 1814 O O . GLU A 1 237 ? -15.875 10.164 2.191 1 83.56 237 GLU A O 1
ATOM 1819 N N . VAL A 1 238 ? -15 10.68 0.24 1 82.88 238 VAL A N 1
ATOM 1820 C CA . VAL A 1 238 ? -15.648 11.984 0.176 1 82.88 238 VAL A CA 1
ATOM 1821 C C . VAL A 1 238 ? -17.156 11.805 0.102 1 82.88 238 VAL A C 1
ATOM 1823 O O . VAL A 1 238 ? -17.906 12.516 0.778 1 82.88 238 VAL A O 1
ATOM 1826 N N . VAL A 1 239 ? -17.609 10.852 -0.689 1 85.44 239 VAL A N 1
ATOM 1827 C CA . VAL A 1 239 ? -19.031 10.57 -0.804 1 85.44 239 VAL A CA 1
ATOM 1828 C C . VAL A 1 239 ? -19.594 10.188 0.561 1 85.44 239 VAL A C 1
ATOM 1830 O O . VAL A 1 239 ? -20.641 10.695 0.976 1 85.44 239 VAL A O 1
ATOM 1833 N N . ALA A 1 240 ? -18.891 9.297 1.199 1 81.81 240 ALA A N 1
ATOM 1834 C CA . ALA A 1 240 ? -19.344 8.852 2.518 1 81.81 240 ALA A CA 1
ATOM 1835 C C . ALA A 1 240 ? -19.422 10.016 3.494 1 81.81 240 ALA A C 1
ATOM 1837 O O . ALA A 1 240 ? -20.375 10.117 4.273 1 81.81 240 ALA A O 1
ATOM 1838 N N . SER A 1 241 ? -18.422 10.875 3.453 1 78.88 241 SER A N 1
ATOM 1839 C CA . SER A 1 241 ? -18.391 12.039 4.328 1 78.88 241 SER A CA 1
ATOM 1840 C C . SER A 1 241 ? -19.562 12.977 4.039 1 78.88 241 SER A C 1
ATOM 1842 O O . SER A 1 241 ? -20.188 13.492 4.965 1 78.88 241 SER A O 1
ATOM 1844 N N . LEU A 1 242 ? -19.875 13.188 2.754 1 80.88 242 LEU A N 1
ATOM 1845 C CA . LEU A 1 242 ? -20.969 14.055 2.354 1 80.88 242 LEU A CA 1
ATOM 1846 C C . LEU A 1 242 ? -22.312 13.461 2.789 1 80.88 242 LEU A C 1
ATOM 1848 O O . LEU A 1 242 ? -23.203 14.188 3.225 1 80.88 242 LEU A O 1
ATOM 1852 N N . ARG A 1 243 ? -22.438 12.188 2.67 1 84.19 243 ARG A N 1
ATOM 1853 C CA . ARG A 1 243 ? -23.672 11.523 3.037 1 84.19 243 ARG A CA 1
ATOM 1854 C C . ARG A 1 243 ? -23.891 11.555 4.547 1 84.19 243 ARG A C 1
ATOM 1856 O O . ARG A 1 243 ? -25.031 11.578 5.012 1 84.19 243 ARG A O 1
ATOM 1863 N N . ALA A 1 244 ? -22.844 11.477 5.27 1 78.88 244 ALA A N 1
ATOM 1864 C CA . ALA A 1 244 ? -22.938 11.539 6.727 1 78.88 244 ALA A CA 1
ATOM 1865 C C . ALA A 1 244 ? -23.422 12.906 7.188 1 78.88 244 ALA A C 1
ATOM 1867 O O . ALA A 1 244 ? -23.922 13.055 8.305 1 78.88 244 ALA A O 1
ATOM 1868 N N . ARG A 1 245 ? -23.281 13.859 6.242 1 78.75 245 ARG A N 1
ATOM 1869 C CA . ARG A 1 245 ? -23.75 15.211 6.543 1 78.75 245 ARG A CA 1
ATOM 1870 C C . ARG A 1 245 ? -25.203 15.391 6.145 1 78.75 245 ARG A C 1
ATOM 1872 O O . ARG A 1 245 ? -25.656 14.82 5.145 1 78.75 245 ARG A O 1
ATOM 1879 N N . GLU A 1 246 ? -26.219 15.305 6.973 1 70.81 246 GLU A N 1
ATOM 1880 C CA . GLU A 1 246 ? -27.656 15.383 6.727 1 70.81 246 GLU A CA 1
ATOM 1881 C C . GLU A 1 246 ? -28 16.594 5.855 1 70.81 246 GLU A C 1
ATOM 1883 O O . GLU A 1 246 ? -27.188 17.5 5.703 1 70.81 246 GLU A O 1
ATOM 1888 N N . GLY A 1 247 ? -29.156 16.531 5.168 1 76.06 247 GLY A N 1
ATOM 1889 C CA . GLY A 1 247 ? -29.75 17.641 4.43 1 76.06 247 GLY A CA 1
ATOM 1890 C C . GLY A 1 247 ? -29.172 17.812 3.039 1 76.06 247 GLY A C 1
ATOM 1891 O O . GLY A 1 247 ? -29.109 16.844 2.266 1 76.06 247 GLY A O 1
ATOM 1892 N N . GLU A 1 248 ? -28.766 18.969 2.604 1 70.06 248 GLU A N 1
ATOM 1893 C CA . GLU A 1 248 ? -28.203 19.344 1.31 1 70.06 248 GLU A CA 1
ATOM 1894 C C . GLU A 1 248 ? -26.953 18.547 1 1 70.06 248 GLU A C 1
ATOM 1896 O O . GLU A 1 248 ? -26.672 18.234 -0.162 1 70.06 248 GLU A O 1
ATOM 1901 N N . ALA A 1 249 ? -26.375 18.031 1.94 1 72.12 249 ALA A N 1
ATOM 1902 C CA . ALA A 1 249 ? -25.141 17.25 1.771 1 72.12 249 ALA A CA 1
ATOM 1903 C C . ALA A 1 249 ? -25.422 15.898 1.139 1 72.12 249 ALA A C 1
ATOM 1905 O O . ALA A 1 249 ? -24.609 15.375 0.382 1 72.12 249 ALA A O 1
ATOM 1906 N N . SER A 1 250 ? -26.703 15.555 1.308 1 79.62 250 SER A N 1
ATOM 1907 C CA . SER A 1 250 ? -27.078 14.273 0.73 1 79.62 250 SER A CA 1
ATOM 1908 C C . SER A 1 250 ? -27.234 14.367 -0.784 1 79.62 250 SER A C 1
ATOM 1910 O O . SER A 1 250 ? -26.828 13.461 -1.514 1 79.62 250 SER A O 1
ATOM 1912 N N . VAL A 1 251 ? -27.75 15.516 -1.288 1 86.19 251 VAL A N 1
ATOM 1913 C CA . VAL A 1 251 ? -27.906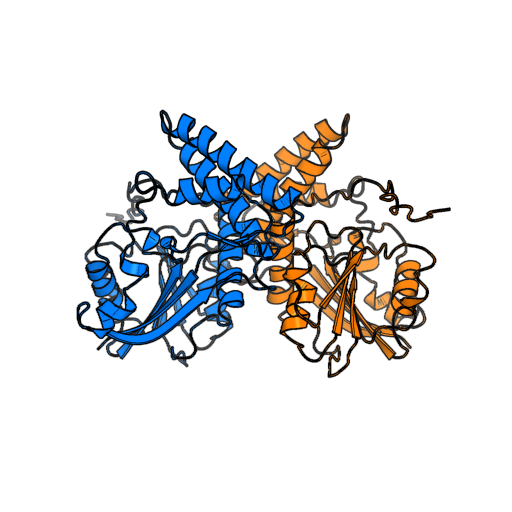 15.727 -2.725 1 86.19 251 VAL A CA 1
ATOM 1914 C C . VAL A 1 251 ? -26.531 15.883 -3.379 1 86.19 251 VAL A C 1
ATOM 1916 O O . VAL A 1 251 ? -26.281 15.297 -4.434 1 86.19 251 VAL A O 1
ATOM 1919 N N . GLU A 1 252 ? -25.719 16.656 -2.76 1 87.44 252 GLU A N 1
ATOM 1920 C CA . GLU A 1 252 ? -24.359 16.828 -3.248 1 87.44 252 GLU A CA 1
ATOM 1921 C C . GLU A 1 252 ? -23.594 15.516 -3.275 1 87.44 252 GLU A C 1
ATOM 1923 O O . GLU A 1 252 ? -22.812 15.266 -4.188 1 87.44 252 GLU A O 1
ATOM 1928 N N . ALA A 1 253 ? -23.938 14.727 -2.277 1 89.56 253 ALA A N 1
ATOM 1929 C CA . ALA A 1 253 ? -23.297 13.422 -2.199 1 89.56 253 ALA A CA 1
ATOM 1930 C C . ALA A 1 253 ? -23.656 12.555 -3.396 1 89.56 253 ALA A C 1
ATOM 1932 O O . ALA A 1 253 ? -22.797 11.906 -3.998 1 89.56 253 ALA A O 1
ATOM 1933 N N . ALA A 1 254 ? -24.875 12.586 -3.717 1 92.19 254 ALA A N 1
ATOM 1934 C CA . ALA A 1 254 ? -25.344 11.789 -4.844 1 92.19 254 ALA A CA 1
ATOM 1935 C C . ALA A 1 254 ? -24.734 12.273 -6.156 1 92.19 254 ALA A C 1
ATOM 1937 O O . ALA A 1 254 ? -24.344 11.469 -7.004 1 92.19 254 ALA A O 1
ATOM 1938 N N . LYS A 1 255 ? -24.703 13.555 -6.305 1 92.12 255 LYS A N 1
ATOM 1939 C CA . LYS A 1 255 ? -24.109 14.148 -7.5 1 92.12 255 LYS A CA 1
ATOM 1940 C C . LYS A 1 255 ? -22.625 13.789 -7.617 1 92.12 255 LYS A C 1
ATOM 1942 O O . LYS A 1 255 ? -22.172 13.359 -8.68 1 92.12 255 LYS A O 1
ATOM 1947 N N . PHE A 1 256 ? -21.922 13.969 -6.559 1 92.25 256 PHE A N 1
ATOM 1948 C CA . PHE A 1 256 ? -20.484 13.656 -6.57 1 92.25 256 PHE A CA 1
ATOM 1949 C C . PHE A 1 256 ? -20.266 12.164 -6.801 1 92.25 256 PHE A C 1
ATOM 1951 O O . PHE A 1 256 ? -19.328 11.781 -7.508 1 92.25 256 PHE A O 1
ATOM 1958 N N . GLU A 1 257 ? -21.047 11.414 -6.18 1 93.75 257 GLU A N 1
ATOM 1959 C CA . GLU A 1 257 ? -20.938 9.969 -6.344 1 93.75 257 GLU A CA 1
ATOM 1960 C C . GLU A 1 257 ? -21.062 9.57 -7.812 1 93.75 257 GLU A C 1
ATOM 1962 O O . GLU A 1 257 ? -20.297 8.734 -8.305 1 93.75 257 GLU A O 1
ATOM 1967 N N . LYS A 1 258 ? -22.016 10.133 -8.461 1 96 258 LYS A N 1
ATOM 1968 C CA . LYS A 1 258 ? -22.188 9.836 -9.883 1 96 258 LYS A CA 1
ATOM 1969 C C . LYS A 1 258 ? -20.969 10.266 -10.688 1 96 258 LYS A C 1
ATOM 1971 O O . LYS A 1 258 ? -20.484 9.523 -11.547 1 96 258 LYS A O 1
ATOM 1976 N N . ILE A 1 259 ? -20.422 11.469 -10.461 1 95.81 259 ILE A N 1
ATOM 1977 C CA . ILE A 1 259 ? -19.25 11.984 -11.141 1 95.81 259 ILE A CA 1
ATOM 1978 C C . ILE A 1 259 ? -18.062 11.047 -10.914 1 95.81 259 ILE A C 1
ATOM 1980 O O . ILE A 1 259 ? -17.344 10.695 -11.852 1 95.81 259 ILE A O 1
ATOM 1984 N N . ALA A 1 260 ? -17.938 10.656 -9.688 1 94.38 260 ALA A N 1
ATOM 1985 C CA . ALA A 1 260 ? -16.828 9.781 -9.305 1 94.38 260 ALA A CA 1
ATOM 1986 C C . ALA A 1 260 ? -16.953 8.414 -9.977 1 94.38 260 ALA A C 1
ATOM 1988 O O . ALA A 1 260 ? -15.984 7.898 -10.531 1 94.38 260 ALA A O 1
ATOM 1989 N N . ASP A 1 261 ? -18.109 7.844 -9.953 1 94.5 261 ASP A N 1
ATOM 1990 C CA . ASP A 1 261 ? -18.344 6.539 -10.57 1 94.5 261 ASP A CA 1
ATOM 1991 C C . ASP A 1 261 ? -18.094 6.59 -12.078 1 94.5 261 ASP A C 1
ATOM 1993 O O . ASP A 1 261 ? -17.5 5.668 -12.641 1 94.5 261 ASP A O 1
ATOM 1997 N N . ASP A 1 262 ? -18.562 7.645 -12.664 1 96.94 262 ASP A N 1
ATOM 1998 C CA . ASP A 1 262 ? -18.344 7.82 -14.102 1 96.94 262 ASP A CA 1
ATOM 1999 C C . ASP A 1 262 ? -16.859 7.898 -14.422 1 96.94 262 ASP A C 1
ATOM 2001 O O . ASP A 1 262 ? -16.406 7.34 -15.43 1 96.94 262 ASP A O 1
ATOM 2005 N N . ALA A 1 263 ? -16.078 8.602 -13.641 1 96.62 263 ALA A N 1
ATOM 2006 C CA . ALA A 1 263 ? -14.641 8.742 -13.852 1 96.62 263 ALA A CA 1
ATOM 2007 C C . ALA A 1 263 ? -13.938 7.391 -13.711 1 96.62 263 ALA A C 1
ATOM 2009 O O . ALA A 1 263 ? -13.102 7.031 -14.547 1 96.62 263 ALA A O 1
ATOM 2010 N N . VAL A 1 264 ? -14.328 6.645 -12.703 1 94.38 264 VAL A N 1
ATOM 2011 C CA . VAL A 1 264 ? -13.734 5.332 -12.461 1 94.38 264 VAL A CA 1
ATOM 2012 C C . VAL A 1 264 ? -14.055 4.402 -13.633 1 94.38 264 VAL A C 1
ATOM 2014 O O . VAL A 1 264 ? -13.172 3.725 -14.156 1 94.38 264 VAL A O 1
ATOM 2017 N N . ASN A 1 265 ? -15.297 4.422 -14.047 1 94.06 265 ASN A N 1
ATOM 2018 C CA . ASN A 1 265 ? -15.719 3.572 -15.156 1 94.06 265 ASN A CA 1
ATOM 2019 C C . ASN A 1 265 ? -15 3.941 -16.453 1 94.06 265 ASN A C 1
ATOM 2021 O O . ASN A 1 265 ? -14.641 3.064 -17.234 1 94.06 265 ASN A O 1
ATOM 2025 N N . GLU A 1 266 ? -14.836 5.242 -16.672 1 95.88 266 GLU A N 1
ATOM 2026 C CA . GLU A 1 266 ? -14.102 5.688 -17.859 1 95.88 266 GLU A CA 1
ATOM 2027 C C . GLU A 1 266 ? -12.664 5.191 -17.844 1 95.88 266 GLU A C 1
ATOM 2029 O O . GLU A 1 266 ? -12.156 4.703 -18.844 1 95.88 266 GLU A O 1
ATOM 2034 N N . CYS A 1 267 ? -11.984 5.297 -16.688 1 94.75 267 CYS A N 1
ATOM 2035 C CA . CYS A 1 267 ? -10.617 4.801 -16.547 1 94.75 267 CYS A CA 1
ATOM 2036 C C . CYS A 1 267 ? -10.539 3.318 -16.891 1 94.75 267 CYS A C 1
ATOM 2038 O O . CYS A 1 267 ? -9.688 2.904 -17.672 1 94.75 267 CYS A O 1
ATOM 2040 N N . LEU A 1 268 ? -11.492 2.525 -16.375 1 92.19 268 LEU A N 1
ATOM 2041 C CA . LEU A 1 268 ? -11.492 1.082 -16.594 1 92.19 268 LEU A CA 1
ATOM 2042 C C . LEU A 1 268 ? -11.812 0.741 -18.047 1 92.19 268 LEU A C 1
ATOM 2044 O O . LEU A 1 268 ? -11.188 -0.144 -18.625 1 92.19 268 LEU A O 1
ATOM 2048 N N . SER A 1 269 ? -12.789 1.464 -18.578 1 92.88 269 SER A N 1
ATOM 2049 C CA . SER A 1 269 ? -13.195 1.195 -19.953 1 92.88 269 SER A CA 1
ATOM 2050 C C . SER A 1 269 ? -12.078 1.521 -20.938 1 92.88 269 SER A C 1
ATOM 2052 O O . SER A 1 269 ? -12.047 0.983 -22.047 1 92.88 269 SER A O 1
ATOM 2054 N N . LEU A 1 270 ? -11.156 2.404 -20.531 1 93.81 270 LEU A N 1
ATOM 2055 C CA . LEU A 1 270 ? -10.047 2.797 -21.391 1 93.81 270 LEU A CA 1
ATOM 2056 C C . LEU A 1 270 ? -8.797 1.971 -21.062 1 93.81 270 LEU A C 1
ATOM 2058 O O . LEU A 1 270 ? -7.684 2.375 -21.391 1 93.81 270 LEU A O 1
ATOM 2062 N N . GLY A 1 271 ? -9.008 0.837 -20.344 1 91.31 271 GLY A N 1
ATOM 2063 C CA . GLY A 1 271 ? -7.938 -0.111 -20.094 1 91.31 271 GLY A CA 1
ATOM 2064 C C . GLY A 1 271 ? -6.887 0.417 -19.141 1 91.31 271 GLY A C 1
ATOM 2065 O O . GLY A 1 271 ? -5.699 0.127 -19.281 1 91.31 271 GLY A O 1
ATOM 2066 N N . ARG A 1 272 ? -7.277 1.36 -18.312 1 92.94 272 ARG A N 1
ATOM 2067 C CA . ARG A 1 272 ? -6.414 1.919 -17.281 1 92.94 272 ARG A CA 1
ATOM 2068 C C . ARG A 1 272 ? -5.281 2.738 -17.891 1 92.94 272 ARG A C 1
ATOM 2070 O O . ARG A 1 272 ? -4.199 2.84 -17.312 1 92.94 272 ARG A O 1
ATOM 2077 N N . GLY A 1 273 ? -5.551 3.318 -19 1 93.62 273 GLY A N 1
ATOM 2078 C CA . GLY A 1 273 ? -4.578 4.168 -19.672 1 93.62 273 GLY A CA 1
ATOM 2079 C C . GLY A 1 273 ? -4.426 5.527 -19.016 1 93.62 273 GLY A C 1
ATOM 2080 O O . GLY A 1 273 ? -3.305 5.988 -18.781 1 93.62 273 GLY A O 1
ATOM 2081 N N . PRO A 1 274 ? -5.602 6.145 -18.688 1 95.44 274 PRO A N 1
ATOM 2082 C CA . PRO A 1 274 ? -5.504 7.488 -18.125 1 95.44 274 PRO A CA 1
ATOM 2083 C C . PRO A 1 274 ? -5.309 7.48 -16.609 1 95.44 274 PRO A C 1
ATOM 2085 O O . PRO A 1 274 ? -5.625 6.488 -15.945 1 95.44 274 PRO A O 1
ATOM 2088 N N . VAL A 1 275 ? -4.785 8.547 -16.078 1 95.81 275 VAL A N 1
ATOM 2089 C CA . VAL A 1 275 ? -4.621 8.719 -14.641 1 95.81 275 VAL A CA 1
ATOM 2090 C C . VAL A 1 275 ? -4.789 10.195 -14.273 1 95.81 275 VAL A C 1
ATOM 2092 O O . VAL A 1 275 ? -4.445 11.078 -15.062 1 95.81 275 VAL A O 1
ATOM 2095 N N . ILE A 1 276 ? -5.41 10.438 -13.203 1 94.69 276 ILE A N 1
ATOM 2096 C CA . ILE A 1 276 ? -5.383 11.781 -12.625 1 94.69 276 ILE A CA 1
ATOM 2097 C C . ILE A 1 276 ? -4.09 11.984 -11.844 1 94.69 276 ILE A C 1
ATOM 2099 O O . ILE A 1 276 ? -3.787 11.227 -10.922 1 94.69 276 ILE A O 1
ATOM 2103 N N . ASP A 1 277 ? -3.402 12.953 -12.273 1 92.5 277 ASP A N 1
ATOM 2104 C CA . ASP A 1 277 ? -2.088 13.203 -11.695 1 92.5 277 ASP A CA 1
ATOM 2105 C C . ASP A 1 277 ? -1.999 14.609 -11.117 1 92.5 277 ASP A C 1
ATOM 2107 O O . ASP A 1 277 ? -2.742 15.508 -11.531 1 92.5 277 ASP A O 1
ATOM 2111 N N . GLN A 1 278 ? -1.287 14.742 -10.102 1 90.19 278 GLN A N 1
ATOM 2112 C CA . GLN A 1 278 ? -0.933 16.016 -9.484 1 90.19 278 GLN A CA 1
ATOM 2113 C C . GLN A 1 278 ? 0.518 16.016 -9.008 1 90.19 278 GLN A C 1
ATOM 2115 O O . GLN A 1 278 ? 1.108 14.953 -8.805 1 90.19 278 GLN A O 1
ATOM 2120 N N . GLU A 1 279 ? 1.009 17.156 -8.812 1 92.38 279 GLU A N 1
ATOM 2121 C CA . GLU A 1 279 ? 2.408 17.25 -8.414 1 92.38 279 GLU A CA 1
ATOM 2122 C C . GLU A 1 279 ? 2.564 17.078 -6.902 1 92.38 279 GLU A C 1
ATOM 2124 O O . GLU A 1 279 ? 1.747 17.578 -6.129 1 92.38 279 GLU A O 1
ATOM 2129 N N . MET A 1 280 ? 3.543 16.297 -6.547 1 94.56 280 MET A N 1
ATOM 2130 C CA . MET A 1 280 ? 3.996 16.188 -5.164 1 94.56 280 MET A CA 1
ATOM 2131 C C . MET A 1 280 ? 5.086 17.203 -4.859 1 94.56 280 MET A C 1
ATOM 2133 O O . MET A 1 280 ? 6.027 17.359 -5.637 1 94.56 280 MET A O 1
ATOM 2137 N N . VAL A 1 281 ? 4.914 17.891 -3.762 1 95.25 281 VAL A N 1
ATOM 2138 C CA . VAL A 1 281 ? 5.867 18.938 -3.379 1 95.25 281 VAL A CA 1
ATOM 2139 C C . VAL A 1 281 ? 6.5 18.578 -2.035 1 95.25 281 VAL A C 1
ATOM 2141 O O . VAL A 1 281 ? 5.812 18.125 -1.116 1 95.25 281 VAL A O 1
ATOM 2144 N N . THR A 1 282 ? 7.789 18.672 -1.941 1 97.38 282 THR A N 1
ATOM 2145 C CA . THR A 1 282 ? 8.531 18.516 -0.693 1 97.38 282 THR A CA 1
ATOM 2146 C C . THR A 1 282 ? 9.344 19.766 -0.392 1 97.38 282 THR A C 1
ATOM 2148 O O . THR A 1 282 ? 10.094 20.25 -1.245 1 97.38 282 THR A O 1
ATOM 2151 N N . TRP A 1 283 ? 9.125 20.344 0.745 1 97 283 TRP A N 1
ATOM 2152 C CA . TRP A 1 283 ? 10.008 21.391 1.266 1 97 283 TRP A CA 1
ATOM 2153 C C . TRP A 1 283 ? 10.82 20.875 2.447 1 97 283 TRP A C 1
ATOM 2155 O O . TRP A 1 283 ? 10.273 20.266 3.371 1 97 283 TRP A O 1
ATOM 2165 N N . VAL A 1 284 ? 12.102 21.078 2.385 1 98.5 284 VAL A N 1
ATOM 2166 C CA . VAL A 1 284 ? 12.953 20.938 3.564 1 98.5 284 VAL A CA 1
ATOM 2167 C C . VAL A 1 284 ? 13.352 22.312 4.074 1 98.5 284 VAL A C 1
ATOM 2169 O O . VAL A 1 284 ? 14.109 23.031 3.412 1 98.5 284 VAL A O 1
ATOM 2172 N N . LEU A 1 285 ? 12.805 22.656 5.207 1 98.06 285 LEU A N 1
ATOM 2173 C CA . LEU A 1 285 ? 13.062 23.953 5.816 1 98.06 285 LEU A CA 1
ATOM 2174 C C . LEU A 1 285 ? 13.914 23.812 7.07 1 98.06 285 LEU A C 1
ATOM 2176 O O . LEU A 1 285 ? 13.711 22.875 7.855 1 98.06 285 LEU A O 1
ATOM 2180 N 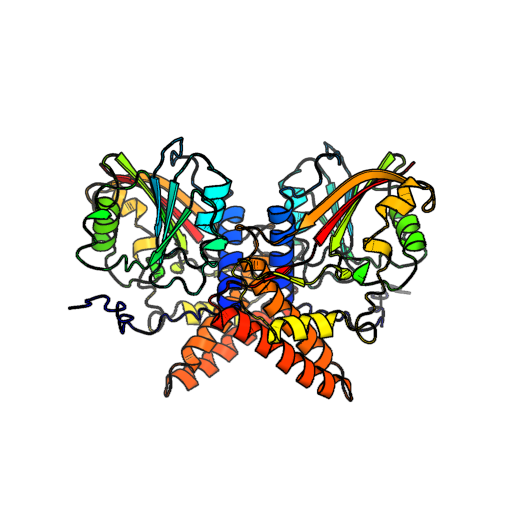N . ARG A 1 286 ? 14.859 24.688 7.262 1 98.31 286 ARG A N 1
ATOM 2181 C CA . ARG A 1 286 ? 15.695 24.672 8.461 1 98.31 286 ARG A CA 1
ATOM 2182 C C . ARG A 1 286 ? 15.453 25.938 9.297 1 98.31 286 ARG A C 1
ATOM 2184 O O . ARG A 1 286 ? 15.461 27.047 8.773 1 98.31 286 ARG A O 1
ATOM 2191 N N . LYS A 1 287 ? 15.195 25.703 10.516 1 98.31 287 LYS A N 1
ATOM 2192 C CA . LYS A 1 287 ? 15.016 26.812 11.445 1 98.31 287 LYS A CA 1
ATOM 2193 C C . LYS A 1 287 ? 16.328 27.562 11.656 1 98.31 287 LYS A C 1
ATOM 2195 O O . LYS A 1 287 ? 17.359 26.969 11.93 1 98.31 287 LYS A O 1
ATOM 2200 N N . LYS A 1 288 ? 16.234 28.875 11.555 1 94.69 288 LYS A N 1
ATOM 2201 C CA . LYS A 1 288 ? 17.391 29.719 11.812 1 94.69 288 LYS A CA 1
ATOM 2202 C C . LYS A 1 288 ? 17.578 29.969 13.305 1 94.69 288 LYS A C 1
ATOM 2204 O O . LYS A 1 288 ? 16.609 29.969 14.062 1 94.69 288 LYS A O 1
ATOM 2209 N N . MET B 1 1 ? -7.883 -15.781 -46.812 1 26.03 1 MET B N 1
ATOM 2210 C CA . MET B 1 1 ? -8.812 -16.297 -45.812 1 26.03 1 MET B CA 1
ATOM 2211 C C . MET B 1 1 ? -8.367 -15.906 -44.406 1 26.03 1 MET B C 1
ATOM 2213 O O . MET B 1 1 ? -7.273 -16.266 -43.969 1 26.03 1 MET B O 1
ATOM 2217 N N . SER B 1 2 ? -8.773 -14.664 -43.812 1 28.5 2 SER B N 1
ATOM 2218 C CA . SER B 1 2 ? -8.18 -13.719 -42.875 1 28.5 2 SER B CA 1
ATOM 2219 C C . SER B 1 2 ? -8.297 -14.211 -41.438 1 28.5 2 SER B C 1
ATOM 2221 O O . SER B 1 2 ? -9.406 -14.312 -40.875 1 28.5 2 SER B O 1
ATOM 2223 N N . HIS B 1 3 ? -7.59 -15.281 -40.938 1 27.62 3 HIS B N 1
ATOM 2224 C CA . HIS B 1 3 ? -7.602 -16.141 -39.75 1 27.62 3 HIS B CA 1
ATOM 2225 C C . HIS B 1 3 ? -7.363 -15.344 -38.5 1 27.62 3 HIS B C 1
ATOM 2227 O O . HIS B 1 3 ? -6.832 -15.875 -37.5 1 27.62 3 HIS B O 1
ATOM 2233 N N . ASP B 1 4 ? -7.582 -14.031 -38.5 1 31.94 4 ASP B N 1
ATOM 2234 C CA . ASP B 1 4 ? -7.227 -13.148 -37.375 1 31.94 4 ASP B CA 1
ATOM 2235 C C . ASP B 1 4 ? -8.109 -13.422 -36.156 1 31.94 4 ASP B C 1
ATOM 2237 O O . ASP B 1 4 ? -9.047 -12.664 -35.906 1 31.94 4 ASP B O 1
ATOM 2241 N N . GLY B 1 5 ? -8.461 -14.727 -35.875 1 30.75 5 GLY B N 1
ATOM 2242 C CA . GLY B 1 5 ? -9.422 -15.055 -34.844 1 30.75 5 GLY B CA 1
ATOM 2243 C C . GLY B 1 5 ? -9.031 -14.516 -33.469 1 30.75 5 GLY B C 1
ATOM 2244 O O . GLY B 1 5 ? -7.883 -14.672 -33.031 1 30.75 5 GLY B O 1
ATOM 2245 N N . GLU B 1 6 ? -9.617 -13.5 -33 1 34.88 6 GLU B N 1
ATOM 2246 C CA . GLU B 1 6 ? -9.469 -12.914 -31.656 1 34.88 6 GLU B CA 1
ATOM 2247 C C . GLU B 1 6 ? -9.586 -13.969 -30.562 1 34.88 6 GLU B C 1
ATOM 2249 O O . GLU B 1 6 ? -10.508 -14.797 -30.594 1 34.88 6 GLU B O 1
ATOM 2254 N N . PRO B 1 7 ? -8.508 -14.414 -29.922 1 33.34 7 PRO B N 1
ATOM 2255 C CA . PRO B 1 7 ? -8.609 -15.531 -28.969 1 33.34 7 PRO B CA 1
ATOM 2256 C C . PRO B 1 7 ? -9.758 -15.359 -27.984 1 33.34 7 PRO B C 1
ATOM 2258 O O . PRO B 1 7 ? -10.047 -14.242 -27.547 1 33.34 7 PRO B O 1
ATOM 2261 N N . LYS B 1 8 ? -10.758 -16.25 -28.016 1 35.31 8 LYS B N 1
ATOM 2262 C CA . LYS B 1 8 ? -11.938 -16.344 -27.156 1 35.31 8 LYS B CA 1
ATOM 2263 C C . LYS B 1 8 ? -11.555 -16.375 -25.688 1 35.31 8 LYS B C 1
ATOM 2265 O O . LYS B 1 8 ? -10.672 -17.125 -25.281 1 35.31 8 LYS B O 1
ATOM 2270 N N . PRO B 1 9 ? -12.016 -15.469 -24.859 1 35.34 9 PRO B N 1
ATOM 2271 C CA . PRO B 1 9 ? -11.766 -15.531 -23.422 1 35.34 9 PRO B CA 1
ATOM 2272 C C . PRO B 1 9 ? -12.172 -16.859 -22.797 1 35.34 9 PRO B C 1
ATOM 2274 O O . PRO B 1 9 ? -13.234 -17.406 -23.125 1 35.34 9 PRO B O 1
ATOM 2277 N N . LEU B 1 10 ? -11.344 -17.844 -22.562 1 33.88 10 LEU B N 1
ATOM 2278 C CA . LEU B 1 10 ? -11.648 -19.125 -21.938 1 33.88 10 LEU B CA 1
ATOM 2279 C C . LEU B 1 10 ? -12.664 -18.969 -20.828 1 33.88 10 LEU B C 1
ATOM 2281 O O . LEU B 1 10 ? -12.578 -18.031 -20.016 1 33.88 10 LEU B O 1
ATOM 2285 N N . SER B 1 11 ? -13.859 -19.578 -20.859 1 33.47 11 SER B N 1
ATOM 2286 C CA . SER B 1 11 ? -15.023 -19.656 -19.984 1 33.47 11 SER B CA 1
ATOM 2287 C C . SER B 1 11 ? -14.625 -20.141 -18.594 1 33.47 11 SER B C 1
ATOM 2289 O O . SER B 1 11 ? -15.117 -21.172 -18.109 1 33.47 11 SER B O 1
ATOM 2291 N N . ARG B 1 12 ? -13.328 -20.344 -18.203 1 37 12 ARG B N 1
ATOM 2292 C CA . ARG B 1 12 ? -13.156 -20.875 -16.859 1 37 12 ARG B CA 1
ATOM 2293 C C . ARG B 1 12 ? -13.984 -20.094 -15.844 1 37 12 ARG B C 1
ATOM 2295 O O . ARG B 1 12 ? -14.328 -18.938 -16.078 1 37 12 ARG B O 1
ATOM 2302 N N . ASP B 1 13 ? -14.391 -20.75 -14.695 1 41.5 13 ASP B N 1
ATOM 2303 C CA . ASP B 1 13 ? -15.125 -20.203 -13.562 1 41.5 13 ASP B CA 1
ATOM 2304 C C . ASP B 1 13 ? -14.664 -18.797 -13.234 1 41.5 13 ASP B C 1
ATOM 2306 O O . ASP B 1 13 ? -13.469 -18.484 -13.312 1 41.5 13 ASP B O 1
ATOM 2310 N N . PRO B 1 14 ? -15.562 -17.859 -13.211 1 42.09 14 PRO B N 1
ATOM 2311 C CA . PRO B 1 14 ? -15.32 -16.422 -13 1 42.09 14 PRO B CA 1
ATOM 2312 C C . PRO B 1 14 ? -14.305 -16.156 -11.891 1 42.09 14 PRO B C 1
ATOM 2314 O O . PRO B 1 14 ? -14.281 -16.859 -10.883 1 42.09 14 PRO B O 1
ATOM 2317 N N . TYR B 1 15 ? -13.086 -15.977 -12.219 1 44.59 15 TYR B N 1
ATOM 2318 C CA . TYR B 1 15 ? -12.125 -15.43 -11.273 1 44.59 15 TYR B CA 1
ATOM 2319 C C . TYR B 1 15 ? -12.828 -14.773 -10.094 1 44.59 15 TYR B C 1
ATOM 2321 O O . TYR B 1 15 ? -13.68 -13.898 -10.281 1 44.59 15 TYR B O 1
ATOM 2329 N N . LEU B 1 16 ? -12.93 -15.383 -8.891 1 47.03 16 LEU B N 1
ATOM 2330 C CA . LEU B 1 16 ? -13.602 -15 -7.66 1 47.03 16 LEU B CA 1
ATOM 2331 C C . LEU B 1 16 ? -13.352 -13.523 -7.34 1 47.03 16 LEU B C 1
ATOM 2333 O O . LEU B 1 16 ? -14.18 -12.875 -6.711 1 47.03 16 LEU B O 1
ATOM 2337 N N . LEU B 1 17 ? -12.086 -13.031 -7.836 1 48.47 17 LEU B N 1
ATOM 2338 C CA . LEU B 1 17 ? -11.773 -11.68 -7.387 1 48.47 17 LEU B CA 1
ATOM 2339 C C . LEU B 1 17 ? -12.055 -10.664 -8.492 1 48.47 17 LEU B C 1
ATOM 2341 O O . LEU B 1 17 ? -11.914 -10.969 -9.672 1 48.47 17 LEU B O 1
ATOM 2345 N N . ASN B 1 18 ? -12.695 -9.586 -8.125 1 60.06 18 ASN B N 1
ATOM 2346 C CA . ASN B 1 18 ? -13.031 -8.484 -9.023 1 60.06 18 ASN B CA 1
ATOM 2347 C C . ASN B 1 18 ? -11.781 -7.812 -9.578 1 60.06 18 ASN B C 1
ATOM 2349 O O . ASN B 1 18 ? -10.68 -8.039 -9.086 1 60.06 18 ASN B O 1
ATOM 2353 N N . ARG B 1 19 ? -11.82 -7.418 -10.68 1 70.62 19 ARG B N 1
ATOM 2354 C CA . ARG B 1 19 ? -10.695 -6.738 -11.312 1 70.62 19 ARG B CA 1
ATOM 2355 C C . ARG B 1 19 ? -10.914 -5.23 -11.344 1 70.62 19 ARG B C 1
ATOM 2357 O O . ARG B 1 19 ? -10.461 -4.555 -12.273 1 70.62 19 ARG B O 1
ATOM 2364 N N . ASP B 1 20 ? -11.625 -4.883 -10.227 1 80.62 20 ASP B N 1
ATOM 2365 C CA . ASP B 1 20 ? -11.883 -3.451 -10.117 1 80.62 20 ASP B CA 1
ATOM 2366 C C . ASP B 1 20 ? -10.797 -2.758 -9.297 1 80.62 20 ASP B C 1
ATOM 2368 O O . ASP B 1 20 ? -9.797 -3.381 -8.922 1 80.62 20 ASP B O 1
ATOM 2372 N N . LEU B 1 21 ? -10.961 -1.527 -9.125 1 84.62 21 LEU B N 1
ATOM 2373 C CA . LEU B 1 21 ? -9.906 -0.732 -8.508 1 84.62 21 LEU B CA 1
ATOM 2374 C C . LEU B 1 21 ? -9.789 -1.06 -7.02 1 84.62 21 LEU B C 1
ATOM 2376 O O . LEU B 1 21 ? -8.695 -0.993 -6.449 1 84.62 21 LEU B O 1
ATOM 2380 N N . LEU B 1 22 ? -10.852 -1.505 -6.375 1 83.38 22 LEU B N 1
ATOM 2381 C CA . LEU B 1 22 ? -10.781 -1.894 -4.969 1 83.38 22 LEU B CA 1
ATOM 2382 C C . LEU B 1 22 ? -9.977 -3.176 -4.801 1 83.38 22 LEU B C 1
ATOM 2384 O O . LEU B 1 22 ? -9.164 -3.287 -3.875 1 83.38 22 LEU B O 1
ATOM 2388 N N . SER B 1 23 ? -10.234 -4.117 -5.676 1 88.5 23 SER B N 1
ATOM 2389 C CA . SER B 1 23 ? -9.453 -5.352 -5.66 1 88.5 23 SER B CA 1
ATOM 2390 C C . SER B 1 23 ? -7.973 -5.07 -5.895 1 88.5 23 SER B C 1
ATOM 2392 O O . SER B 1 23 ? -7.113 -5.707 -5.281 1 88.5 23 SER B O 1
ATOM 2394 N N . SER B 1 24 ? -7.715 -4.152 -6.781 1 93.12 24 SER B N 1
ATOM 2395 C CA . SER B 1 24 ? -6.332 -3.77 -7.043 1 93.12 24 SER B CA 1
ATOM 2396 C C . SER B 1 24 ? -5.691 -3.143 -5.809 1 93.12 24 SER B C 1
ATOM 2398 O O . SER B 1 24 ? -4.535 -3.43 -5.488 1 93.12 24 SER B O 1
ATOM 2400 N N . ALA B 1 25 ? -6.477 -2.326 -5.105 1 92.69 25 ALA B N 1
ATOM 2401 C CA . ALA B 1 25 ? -5.984 -1.727 -3.869 1 92.69 25 ALA B CA 1
ATOM 2402 C C . ALA B 1 25 ? -5.602 -2.799 -2.854 1 92.69 25 ALA B C 1
ATOM 2404 O O . ALA B 1 25 ? -4.562 -2.703 -2.199 1 92.69 25 ALA B O 1
ATOM 2405 N N . ARG B 1 26 ? -6.445 -3.775 -2.738 1 92.25 26 ARG B N 1
ATOM 2406 C CA . ARG B 1 26 ? -6.176 -4.895 -1.842 1 92.25 26 ARG B CA 1
ATOM 2407 C C . ARG B 1 26 ? -4.875 -5.594 -2.219 1 92.25 26 ARG B C 1
ATOM 2409 O O . ARG B 1 26 ? -4.074 -5.941 -1.348 1 92.25 26 ARG B O 1
ATOM 2416 N N . LEU B 1 27 ? -4.652 -5.797 -3.5 1 94.25 27 LEU B N 1
ATOM 2417 C CA . LEU B 1 27 ? -3.455 -6.48 -3.971 1 94.25 27 LEU B CA 1
ATOM 2418 C C . LEU B 1 27 ? -2.209 -5.645 -3.705 1 94.25 27 LEU B C 1
ATOM 2420 O O . LEU B 1 27 ? -1.144 -6.188 -3.402 1 94.25 27 LEU B O 1
ATOM 2424 N N . HIS B 1 28 ? -2.322 -4.316 -3.826 1 95.12 28 HIS B N 1
ATOM 2425 C CA . HIS B 1 28 ? -1.198 -3.445 -3.502 1 95.12 28 HIS B CA 1
ATOM 2426 C C . HIS B 1 28 ? -0.839 -3.539 -2.023 1 95.12 28 HIS B C 1
ATOM 2428 O O . HIS B 1 28 ? 0.341 -3.602 -1.669 1 95.12 28 HIS B O 1
ATOM 2434 N N . LEU B 1 29 ? -1.864 -3.564 -1.18 1 94.12 29 LEU B N 1
ATOM 2435 C CA . LEU B 1 29 ? -1.618 -3.686 0.254 1 94.12 29 LEU B CA 1
ATOM 2436 C C . LEU B 1 29 ? -1.024 -5.051 0.59 1 94.12 29 LEU B C 1
ATOM 2438 O O . LEU B 1 29 ? -0.137 -5.152 1.439 1 94.12 29 LEU B O 1
ATOM 2442 N N . GLN B 1 30 ? -1.549 -6.062 -0.063 1 94.56 30 GLN B N 1
ATOM 2443 C CA . GLN B 1 30 ? -1.016 -7.406 0.132 1 94.56 30 GLN B CA 1
ATOM 2444 C C . GLN B 1 30 ? 0.469 -7.465 -0.215 1 94.56 30 GLN B C 1
ATOM 2446 O O . GLN B 1 30 ? 1.261 -8.062 0.519 1 94.56 30 GLN B O 1
ATOM 2451 N N . HIS B 1 31 ? 0.832 -6.832 -1.325 1 95.44 31 HIS B N 1
ATOM 2452 C CA . HIS B 1 31 ? 2.234 -6.738 -1.719 1 95.44 31 HIS B CA 1
ATOM 2453 C C . HIS B 1 31 ? 3.064 -6.059 -0.637 1 95.44 31 HIS B C 1
ATOM 2455 O O . HIS B 1 31 ? 4.145 -6.539 -0.284 1 95.44 31 HIS B O 1
ATOM 2461 N N . ALA B 1 32 ? 2.529 -4.988 -0.096 1 93.94 32 ALA B N 1
ATOM 2462 C CA . ALA B 1 32 ? 3.244 -4.254 0.943 1 93.94 32 ALA B CA 1
ATOM 2463 C C . ALA B 1 32 ? 3.426 -5.109 2.193 1 93.94 32 ALA B C 1
ATOM 2465 O O . ALA B 1 32 ? 4.477 -5.066 2.836 1 93.94 32 ALA B O 1
ATOM 2466 N N . VAL B 1 33 ? 2.43 -5.859 2.547 1 94.69 33 VAL B N 1
ATOM 2467 C CA . VAL B 1 33 ? 2.504 -6.723 3.721 1 94.69 33 VAL B CA 1
ATOM 2468 C C . VAL B 1 33 ? 3.596 -7.773 3.521 1 94.69 33 VAL B C 1
ATOM 2470 O O . VAL B 1 33 ? 4.398 -8.023 4.426 1 94.69 33 VAL B O 1
ATOM 2473 N N . PHE B 1 34 ? 3.66 -8.359 2.344 1 95.38 34 PHE B N 1
ATOM 2474 C CA . PHE B 1 34 ? 4.676 -9.375 2.078 1 95.38 34 PHE B CA 1
ATOM 2475 C C . PHE B 1 34 ? 6.07 -8.766 2.121 1 95.38 34 PHE B C 1
ATOM 2477 O O . PHE B 1 34 ? 6.961 -9.289 2.795 1 95.38 34 PHE B O 1
ATOM 2484 N N . VAL B 1 35 ? 6.262 -7.641 1.44 1 94.31 35 VAL B N 1
ATOM 2485 C CA . VAL B 1 35 ? 7.594 -7.051 1.332 1 94.31 35 VAL B CA 1
ATOM 2486 C C . VAL B 1 35 ? 8.047 -6.555 2.701 1 94.31 35 VAL B C 1
ATOM 2488 O O . VAL B 1 35 ? 9.164 -6.855 3.139 1 94.31 35 VAL B O 1
ATOM 2491 N N . ASN B 1 36 ? 7.188 -5.859 3.398 1 91.06 36 ASN B N 1
ATOM 2492 C CA . ASN B 1 36 ? 7.562 -5.312 4.699 1 91.06 36 ASN B CA 1
ATOM 2493 C C . ASN B 1 36 ? 7.613 -6.395 5.77 1 91.06 36 ASN B C 1
ATOM 2495 O O . ASN B 1 36 ? 8.422 -6.32 6.695 1 91.06 36 ASN B O 1
ATOM 2499 N N . GLY B 1 37 ? 6.715 -7.34 5.645 1 92.25 37 GLY B N 1
ATOM 2500 C CA . GLY B 1 37 ? 6.691 -8.43 6.609 1 92.25 37 GLY B CA 1
ATOM 2501 C C . GLY B 1 37 ? 7.891 -9.352 6.496 1 92.25 37 GLY B C 1
ATOM 2502 O O . GLY B 1 37 ? 8.398 -9.852 7.508 1 92.25 37 GLY B O 1
ATOM 2503 N N . LEU B 1 38 ? 8.336 -9.523 5.285 1 94.06 38 LEU B N 1
ATOM 2504 C CA . LEU B 1 38 ? 9.453 -10.43 5.051 1 94.06 38 LEU B CA 1
ATOM 2505 C C . LEU B 1 38 ? 10.781 -9.688 5.121 1 94.06 38 LEU B C 1
ATOM 2507 O O . LEU B 1 38 ? 11.82 -10.281 5.441 1 94.06 38 LEU B O 1
ATOM 2511 N N . GLY B 1 39 ? 10.758 -8.414 4.742 1 91.69 39 GLY B N 1
ATOM 2512 C CA . GLY B 1 39 ? 11.977 -7.621 4.742 1 91.69 39 GLY B CA 1
ATOM 2513 C C . GLY B 1 39 ? 12.727 -7.676 3.424 1 91.69 39 GLY B C 1
ATOM 2514 O O . GLY B 1 39 ? 13.883 -7.25 3.344 1 91.69 39 GLY B O 1
ATOM 2515 N N . TYR B 1 40 ? 12.094 -8.289 2.367 1 94.94 40 TYR B N 1
ATOM 2516 C CA . TYR B 1 40 ? 12.719 -8.336 1.048 1 94.94 40 TYR B CA 1
ATOM 2517 C C . TYR B 1 40 ? 11.656 -8.422 -0.047 1 94.94 40 TYR B C 1
ATOM 2519 O O . TYR B 1 40 ? 10.547 -8.906 0.185 1 94.94 40 TYR B O 1
ATOM 2527 N N . LEU B 1 41 ? 11.969 -7.871 -1.168 1 95.25 41 LEU B N 1
ATOM 2528 C CA . LEU B 1 41 ? 11.18 -8.055 -2.377 1 95.25 41 LEU B CA 1
ATOM 2529 C C . LEU B 1 41 ? 11.406 -9.438 -2.973 1 95.25 41 LEU B C 1
ATOM 2531 O O . LEU B 1 41 ? 10.453 -10.18 -3.227 1 95.25 41 LEU B O 1
ATOM 2535 N N . LEU B 1 42 ? 12.594 -9.789 -3.143 1 97.06 42 LEU B N 1
ATOM 2536 C CA . LEU B 1 42 ? 13.109 -11.078 -3.576 1 97.06 42 LEU B CA 1
ATOM 2537 C C . LEU B 1 42 ? 14.047 -11.672 -2.527 1 97.06 42 LEU B C 1
ATOM 2539 O O . LEU B 1 42 ? 14.875 -10.953 -1.954 1 97.06 42 LEU B O 1
ATOM 2543 N N . HIS B 1 43 ? 13.828 -12.969 -2.24 1 98.12 43 HIS B N 1
ATOM 2544 C CA . HIS B 1 43 ? 14.727 -13.594 -1.276 1 98.12 43 HIS B CA 1
ATOM 2545 C C . HIS B 1 43 ? 16.188 -13.406 -1.688 1 98.12 43 HIS B C 1
ATOM 2547 O O . HIS B 1 43 ? 16.531 -13.578 -2.859 1 98.12 43 HIS B O 1
ATOM 2553 N N . PRO B 1 44 ? 17.094 -13.125 -0.756 1 97 44 PRO B N 1
ATOM 2554 C CA . PRO B 1 44 ? 18.469 -12.766 -1.095 1 97 44 PRO B CA 1
ATOM 2555 C C . PRO B 1 44 ? 19.234 -13.914 -1.751 1 97 44 PRO B C 1
ATOM 2557 O O . PRO B 1 44 ? 20.25 -13.688 -2.4 1 97 44 PRO B O 1
ATOM 2560 N N . THR B 1 45 ? 18.766 -15.109 -1.602 1 97.69 45 THR B N 1
ATOM 2561 C CA . THR B 1 45 ? 19.453 -16.266 -2.17 1 97.69 45 THR B CA 1
ATOM 2562 C C . THR B 1 45 ? 19.172 -16.375 -3.666 1 97.69 45 THR B C 1
ATOM 2564 O O . THR B 1 45 ? 19.828 -17.156 -4.367 1 97.69 45 THR B O 1
ATOM 2567 N N . VAL B 1 46 ? 18.172 -15.625 -4.176 1 97.88 46 VAL B N 1
ATOM 2568 C CA . VAL B 1 46 ? 17.859 -15.664 -5.598 1 97.88 46 VAL B CA 1
ATOM 2569 C C . VAL B 1 46 ? 18.766 -14.703 -6.363 1 97.88 46 VAL B C 1
ATOM 2571 O O . VAL B 1 46 ? 18.688 -13.484 -6.18 1 97.88 46 VAL B O 1
ATOM 2574 N N . PRO B 1 47 ? 19.562 -15.188 -7.184 1 95.44 47 PRO B N 1
ATOM 2575 C CA . PRO B 1 47 ? 20.453 -14.297 -7.934 1 95.44 47 PRO B CA 1
ATOM 2576 C C . PRO B 1 47 ? 19.734 -13.586 -9.086 1 95.44 47 PRO B C 1
ATOM 2578 O O . PRO B 1 47 ? 19.016 -14.219 -9.852 1 95.44 47 PRO B O 1
ATOM 2581 N N . VAL B 1 48 ? 19.859 -12.305 -9.062 1 95.25 48 VAL B N 1
ATOM 2582 C CA . VAL B 1 48 ? 19.406 -11.508 -10.195 1 95.25 48 VAL B CA 1
ATOM 2583 C C . VAL B 1 48 ? 20.531 -10.586 -10.656 1 95.25 48 VAL B C 1
ATOM 2585 O O . VAL B 1 48 ? 21.109 -9.859 -9.852 1 95.25 48 VAL B O 1
ATOM 2588 N N . GLY B 1 49 ? 20.984 -10.711 -11.805 1 88.94 49 GLY B N 1
ATOM 2589 C CA . GLY B 1 49 ? 22.047 -9.898 -12.359 1 88.94 49 GLY B CA 1
ATOM 2590 C C . GLY B 1 49 ? 21.734 -9.383 -13.758 1 88.94 49 GLY B C 1
ATOM 2591 O O . GLY B 1 49 ? 20.594 -9.422 -14.203 1 88.94 49 GLY B O 1
ATOM 2592 N N . PRO B 1 50 ? 22.891 -8.867 -14.289 1 88.38 50 PRO B N 1
ATOM 2593 C CA . PRO B 1 50 ? 22.719 -8.391 -15.664 1 88.38 50 PRO B CA 1
ATOM 2594 C C . PRO B 1 50 ? 22.234 -9.492 -16.609 1 88.38 50 PRO B C 1
ATOM 2596 O O . PRO B 1 50 ? 22.719 -10.625 -16.531 1 88.38 50 PRO B O 1
ATOM 2599 N N . ASP B 1 51 ? 21.219 -9.328 -17.312 1 86.19 51 ASP B N 1
ATOM 2600 C CA . ASP B 1 51 ? 20.688 -10.18 -18.375 1 86.19 51 ASP B CA 1
ATOM 2601 C C . ASP B 1 51 ? 19.781 -11.273 -17.812 1 86.19 51 ASP B C 1
ATOM 2603 O O . ASP B 1 51 ? 19.438 -12.227 -18.516 1 86.19 51 ASP B O 1
ATOM 2607 N N . SER B 1 52 ? 19.609 -11.227 -16.453 1 97 52 SER B N 1
ATOM 2608 C CA . SER B 1 52 ? 18.656 -12.188 -15.93 1 97 52 SER B CA 1
ATOM 2609 C C . SER B 1 52 ? 17.281 -12.016 -16.578 1 97 52 SER B C 1
ATOM 2611 O O . SER B 1 52 ? 16.828 -10.891 -16.781 1 97 52 SER B O 1
ATOM 2613 N N . HIS B 1 53 ? 16.781 -13.125 -16.984 1 98.44 53 HIS B N 1
ATOM 2614 C CA . HIS B 1 53 ? 15.391 -13.18 -17.438 1 98.44 53 HIS B CA 1
ATOM 2615 C C . HIS B 1 53 ? 14.469 -13.688 -16.328 1 98.44 53 HIS B C 1
ATOM 2617 O O . HIS B 1 53 ? 14.547 -14.852 -15.93 1 98.44 53 HIS B O 1
ATOM 2623 N N . VAL B 1 54 ? 13.625 -12.797 -15.836 1 98.69 54 VAL B N 1
ATOM 2624 C CA . VAL B 1 54 ? 12.789 -13.102 -14.68 1 98.69 54 VAL B CA 1
ATOM 2625 C C . VAL B 1 54 ? 11.32 -13.141 -15.102 1 98.69 54 VAL B C 1
ATOM 2627 O O . VAL B 1 54 ? 10.844 -12.242 -15.797 1 98.69 54 VAL B O 1
ATOM 2630 N N . ALA B 1 55 ? 10.641 -14.219 -14.75 1 98.56 55 ALA B N 1
ATOM 2631 C CA . ALA B 1 55 ? 9.195 -14.312 -14.961 1 98.56 55 ALA B CA 1
ATOM 2632 C C . ALA B 1 55 ? 8.438 -14.047 -13.664 1 98.56 55 ALA B C 1
ATOM 2634 O O . ALA B 1 55 ? 8.828 -14.523 -12.594 1 98.56 55 ALA B O 1
ATOM 2635 N N . ASP B 1 56 ? 7.449 -13.211 -13.727 1 98.25 56 ASP B N 1
ATOM 2636 C CA . ASP B 1 56 ? 6.449 -13.055 -12.672 1 98.25 56 ASP B CA 1
ATOM 2637 C C . ASP B 1 56 ? 5.098 -13.609 -13.117 1 98.25 56 ASP B C 1
ATOM 2639 O O . ASP B 1 56 ? 4.375 -12.961 -13.875 1 98.25 56 ASP B O 1
ATOM 2643 N N . LEU B 1 57 ? 4.73 -14.781 -12.625 1 96.56 57 LEU B N 1
ATOM 2644 C CA . LEU B 1 57 ? 3.486 -15.438 -13.016 1 96.56 57 LEU B CA 1
ATOM 2645 C C . LEU B 1 57 ? 2.354 -15.062 -12.07 1 96.56 57 LEU B C 1
ATOM 2647 O O . LEU B 1 57 ? 2.578 -14.867 -10.875 1 96.56 57 LEU B O 1
ATOM 2651 N N . ALA B 1 58 ? 1.055 -15.047 -12.648 1 94.12 58 ALA B N 1
ATOM 2652 C CA . ALA B 1 58 ? -0.095 -14.586 -11.875 1 94.12 58 ALA B CA 1
ATOM 2653 C C . ALA B 1 58 ? 0.181 -13.227 -11.234 1 94.12 58 ALA B C 1
ATOM 2655 O O . ALA B 1 58 ? -0.002 -13.062 -10.023 1 94.12 58 ALA B O 1
ATOM 2656 N N . THR B 1 59 ? 0.58 -12.273 -12.078 1 96.12 59 THR B N 1
ATOM 2657 C CA . THR B 1 59 ? 1.202 -11.039 -11.633 1 96.12 59 THR B CA 1
ATOM 2658 C C . THR B 1 59 ? 0.173 -10.125 -10.969 1 96.12 59 THR B C 1
ATOM 2660 O O . THR B 1 59 ? 0.533 -9.219 -10.219 1 96.12 59 THR B O 1
ATOM 2663 N N . GLY B 1 60 ? -1.123 -10.336 -11.273 1 93.94 60 GLY B N 1
ATOM 2664 C CA . GLY B 1 60 ? -2.141 -9.453 -10.719 1 93.94 60 GLY B CA 1
ATOM 2665 C C . GLY B 1 60 ? -2.049 -8.031 -11.25 1 93.94 60 GLY B C 1
ATOM 2666 O O . GLY B 1 60 ? -2.109 -7.809 -12.461 1 93.94 60 GLY B O 1
ATOM 2667 N N . THR B 1 61 ? -1.75 -7.129 -10.391 1 94.69 61 THR B N 1
ATOM 2668 C CA . THR B 1 61 ? -1.645 -5.727 -10.781 1 94.69 61 THR B CA 1
ATOM 2669 C C . THR B 1 61 ? -0.281 -5.441 -11.406 1 94.69 61 THR B C 1
ATOM 2671 O O . THR B 1 61 ? -0.067 -4.367 -11.977 1 94.69 61 THR B O 1
ATOM 2674 N N . GLY B 1 62 ? 0.639 -6.359 -11.281 1 96.19 62 GLY B N 1
ATOM 2675 C CA . GLY B 1 62 ? 1.99 -6.164 -11.781 1 96.19 62 GLY B CA 1
ATOM 2676 C C . GLY B 1 62 ? 2.895 -5.449 -10.797 1 96.19 62 GLY B C 1
ATOM 2677 O O . GLY B 1 62 ? 4.055 -5.16 -11.102 1 96.19 62 GLY B O 1
ATOM 2678 N N . ILE B 1 63 ? 2.412 -5.207 -9.609 1 95.56 63 ILE B N 1
ATOM 2679 C CA . ILE B 1 63 ? 3.141 -4.387 -8.648 1 95.56 63 ILE B CA 1
ATOM 2680 C C . ILE B 1 63 ? 4.469 -5.055 -8.297 1 95.56 63 ILE B C 1
ATOM 2682 O O . ILE B 1 63 ? 5.488 -4.379 -8.148 1 95.56 63 ILE B O 1
ATOM 2686 N N . PHE B 1 64 ? 4.453 -6.344 -8.133 1 96.81 64 PHE B N 1
ATOM 2687 C CA . PHE B 1 64 ? 5.688 -7.059 -7.824 1 96.81 64 PHE B CA 1
ATOM 2688 C C . PHE B 1 64 ? 6.676 -6.957 -8.984 1 96.81 64 PHE B C 1
ATOM 2690 O O . PHE B 1 64 ? 7.852 -6.656 -8.781 1 96.81 64 PHE B O 1
ATOM 2697 N N . ALA B 1 65 ? 6.223 -7.184 -10.211 1 97.38 65 ALA B N 1
ATOM 2698 C CA . ALA B 1 65 ? 7.043 -7.105 -11.414 1 97.38 65 ALA B CA 1
ATOM 2699 C C . ALA B 1 65 ? 7.637 -5.711 -11.586 1 97.38 65 ALA B C 1
ATOM 2701 O O . ALA B 1 65 ? 8.82 -5.57 -11.898 1 97.38 65 ALA B O 1
ATOM 2702 N N . LEU B 1 66 ? 6.855 -4.754 -11.391 1 95.88 66 LEU B N 1
ATOM 2703 C CA . LEU B 1 66 ? 7.309 -3.375 -11.539 1 95.88 66 LEU B CA 1
ATOM 2704 C C . LEU B 1 66 ? 8.344 -3.025 -10.477 1 95.88 66 LEU B C 1
ATOM 2706 O O . LEU B 1 66 ? 9.312 -2.318 -10.75 1 95.88 66 LEU B O 1
ATOM 2710 N N . ALA B 1 67 ? 8.07 -3.51 -9.234 1 94.81 67 ALA B N 1
ATOM 2711 C CA . ALA B 1 67 ? 9.055 -3.305 -8.172 1 94.81 67 ALA B CA 1
ATOM 2712 C C . ALA B 1 67 ? 10.375 -3.984 -8.516 1 94.81 67 ALA B C 1
ATOM 2714 O O . ALA B 1 67 ? 11.445 -3.416 -8.289 1 94.81 67 ALA B O 1
ATOM 2715 N N . LEU B 1 68 ? 10.297 -5.176 -9.047 1 95.69 68 LEU B N 1
ATOM 2716 C CA . LEU B 1 68 ? 11.5 -5.898 -9.445 1 95.69 68 LEU B CA 1
ATOM 2717 C C . LEU B 1 68 ? 12.25 -5.145 -10.539 1 95.69 68 LEU B C 1
ATOM 2719 O O . LEU B 1 68 ? 13.484 -5.039 -10.492 1 95.69 68 LEU B O 1
ATOM 2723 N N . ALA B 1 69 ? 11.516 -4.621 -11.477 1 94.75 69 ALA B N 1
ATOM 2724 C CA . ALA B 1 69 ? 12.109 -3.891 -12.594 1 94.75 69 ALA B CA 1
ATOM 2725 C C . ALA B 1 69 ? 12.852 -2.646 -12.109 1 94.75 69 ALA B C 1
ATOM 2727 O O . ALA B 1 69 ? 13.898 -2.295 -12.648 1 94.75 69 ALA B O 1
ATOM 2728 N N . THR B 1 70 ? 12.273 -2.031 -11.141 1 91.75 70 THR B N 1
ATOM 2729 C CA . THR B 1 70 ? 12.891 -0.84 -10.578 1 91.75 70 THR B CA 1
ATOM 2730 C C . THR B 1 70 ? 14.156 -1.204 -9.812 1 91.75 70 THR B C 1
ATOM 2732 O O . THR B 1 70 ? 15.188 -0.535 -9.945 1 91.75 70 THR B O 1
ATOM 2735 N N . ALA B 1 71 ? 14.078 -2.258 -9.055 1 92.31 71 ALA B N 1
ATOM 2736 C CA . ALA B 1 71 ? 15.195 -2.686 -8.219 1 92.31 71 ALA B CA 1
ATOM 2737 C C . ALA B 1 71 ? 16.328 -3.25 -9.07 1 92.31 71 ALA B C 1
ATOM 2739 O O . ALA B 1 71 ? 17.5 -3.193 -8.68 1 92.31 71 ALA B O 1
ATOM 2740 N N . HIS B 1 72 ? 15.953 -3.809 -10.242 1 95.44 72 HIS B N 1
ATOM 2741 C CA . HIS B 1 72 ? 16.922 -4.457 -11.125 1 95.44 72 HIS B CA 1
ATOM 2742 C C . HIS B 1 72 ? 16.781 -3.951 -12.562 1 95.44 72 HIS B C 1
ATOM 2744 O O . HIS B 1 72 ? 16.359 -4.699 -13.445 1 95.44 72 HIS B O 1
ATOM 2750 N N . PRO B 1 73 ? 17.266 -2.773 -12.773 1 94.12 73 PRO B N 1
ATOM 2751 C CA . PRO B 1 73 ? 17.125 -2.205 -14.117 1 94.12 73 PRO B CA 1
ATOM 2752 C C . PRO B 1 73 ? 17.906 -2.982 -15.172 1 94.12 73 PRO B C 1
ATOM 2754 O O . PRO B 1 73 ? 17.641 -2.846 -16.375 1 94.12 73 PRO B O 1
ATOM 2757 N N . GLU B 1 74 ? 18.828 -3.807 -14.664 1 95.38 74 GLU B N 1
ATOM 2758 C CA . GLU B 1 74 ? 19.672 -4.582 -15.562 1 95.38 74 GLU B CA 1
ATOM 2759 C C . GLU B 1 74 ? 19 -5.879 -15.984 1 95.38 74 GLU B C 1
ATOM 2761 O O . GLU B 1 74 ? 19.453 -6.547 -16.922 1 95.38 74 GLU B O 1
ATOM 2766 N N . ALA B 1 75 ? 17.891 -6.281 -15.367 1 97.25 75 ALA B N 1
ATOM 2767 C CA . ALA B 1 75 ? 17.188 -7.535 -15.656 1 97.25 75 ALA B CA 1
ATOM 2768 C C . ALA B 1 75 ? 15.992 -7.301 -16.578 1 97.25 75 ALA B C 1
ATOM 2770 O O . ALA B 1 75 ? 15.516 -6.172 -16.719 1 97.25 75 ALA B O 1
ATOM 2771 N N . ARG B 1 76 ? 15.648 -8.328 -17.266 1 97.81 76 ARG B N 1
ATOM 2772 C CA . ARG B 1 76 ? 14.422 -8.328 -18.047 1 97.81 76 ARG B CA 1
ATOM 2773 C C . ARG B 1 76 ? 13.297 -9.055 -17.312 1 97.81 76 ARG B C 1
ATOM 2775 O O . ARG B 1 76 ? 13.453 -10.211 -16.938 1 97.81 76 ARG B O 1
ATOM 2782 N N . ILE B 1 77 ? 12.227 -8.383 -17.125 1 98.06 77 ILE B N 1
ATOM 2783 C CA . ILE B 1 77 ? 11.102 -8.938 -16.375 1 98.06 77 ILE B CA 1
ATOM 2784 C C . ILE B 1 77 ? 9.93 -9.195 -17.328 1 98.06 77 ILE B C 1
ATOM 2786 O O . ILE B 1 77 ? 9.508 -8.305 -18.062 1 98.06 77 ILE B O 1
ATOM 2790 N N . GLU B 1 78 ? 9.469 -10.414 -17.391 1 98.56 78 GLU B N 1
ATOM 2791 C CA . GLU B 1 78 ? 8.25 -10.789 -18.109 1 98.56 78 GLU B CA 1
ATOM 2792 C C . GLU B 1 78 ? 7.156 -11.234 -17.156 1 98.56 78 GLU B C 1
ATOM 2794 O O . GLU B 1 78 ? 7.273 -12.289 -16.516 1 98.56 78 GLU B O 1
ATOM 2799 N N . ALA B 1 79 ? 6.129 -10.445 -17.078 1 98.38 79 ALA B N 1
ATOM 2800 C CA . ALA B 1 79 ? 5.031 -10.719 -16.156 1 98.38 79 ALA B CA 1
ATOM 2801 C C . ALA B 1 79 ? 3.787 -11.188 -16.906 1 98.38 79 ALA B C 1
ATOM 2803 O O . ALA B 1 79 ? 3.514 -10.711 -18.016 1 98.38 79 ALA B O 1
ATOM 2804 N N . SER B 1 80 ? 3.066 -12.133 -16.297 1 97.25 80 SER B N 1
ATOM 2805 C CA . SER B 1 80 ? 1.889 -12.648 -16.984 1 97.25 80 SER B CA 1
ATOM 2806 C C . SER B 1 80 ? 0.76 -12.953 -16.016 1 97.25 80 SER B C 1
ATOM 2808 O O . SER B 1 80 ? 1 -13.133 -14.812 1 97.25 80 SER B O 1
ATOM 2810 N N . ASP B 1 81 ? -0.367 -12.906 -16.469 1 95.5 81 ASP B N 1
ATOM 2811 C CA . ASP B 1 81 ? -1.598 -13.258 -15.773 1 95.5 81 ASP B CA 1
ATOM 2812 C C . ASP B 1 81 ? -2.678 -13.719 -16.75 1 95.5 81 ASP B C 1
ATOM 2814 O O . ASP B 1 81 ? -2.559 -13.508 -17.953 1 95.5 81 ASP B O 1
ATOM 2818 N N . ILE B 1 82 ? -3.645 -14.414 -16.203 1 93.12 82 ILE B N 1
ATOM 2819 C CA . ILE B 1 82 ? -4.742 -14.875 -17.047 1 93.12 82 ILE B CA 1
ATOM 2820 C C . ILE B 1 82 ? -5.516 -13.68 -17.594 1 93.12 82 ILE B C 1
ATOM 2822 O O . ILE B 1 82 ? -6.191 -13.789 -18.609 1 93.12 82 ILE B O 1
ATOM 2826 N N . SER B 1 83 ? -5.383 -12.555 -16.922 1 92.38 83 SER B N 1
ATOM 2827 C CA . SER B 1 83 ? -5.984 -11.289 -17.344 1 92.38 83 SER B CA 1
ATOM 2828 C C . SER B 1 83 ? -5.055 -10.117 -17.062 1 92.38 83 SER B C 1
ATOM 2830 O O . SER B 1 83 ? -4.383 -10.086 -16.031 1 92.38 83 SER B O 1
ATOM 2832 N N . LEU B 1 84 ? -5.012 -9.156 -17.984 1 93 84 LEU B N 1
ATOM 2833 C CA . LEU B 1 84 ? -4.191 -7.965 -17.781 1 93 84 LEU B CA 1
ATOM 2834 C C . LEU B 1 84 ? -5.047 -6.777 -17.359 1 93 84 LEU B C 1
ATOM 2836 O O . LEU B 1 84 ? -4.602 -5.629 -17.422 1 93 84 LEU B O 1
ATOM 2840 N N . ALA B 1 85 ? -6.301 -7.078 -16.906 1 90.5 85 ALA B N 1
ATOM 2841 C CA . ALA B 1 85 ? -7.266 -6.023 -16.609 1 90.5 85 ALA B CA 1
ATOM 2842 C C . ALA B 1 85 ? -6.777 -5.145 -15.469 1 90.5 85 ALA B C 1
ATOM 2844 O O . ALA B 1 85 ? -7.195 -3.992 -15.336 1 90.5 85 ALA B O 1
ATOM 2845 N N . GLN B 1 86 ? -5.848 -5.648 -14.648 1 93.12 86 GLN B N 1
ATOM 2846 C CA . GLN B 1 86 ? -5.422 -4.891 -13.477 1 93.12 86 GLN B CA 1
ATOM 2847 C C . GLN B 1 86 ? -4.02 -4.312 -13.68 1 93.12 86 GLN B C 1
ATOM 2849 O O . GLN B 1 86 ? -3.514 -3.592 -12.812 1 93.12 86 GLN B O 1
ATOM 2854 N N . VAL B 1 87 ? -3.402 -4.59 -14.789 1 93.81 87 VAL B N 1
ATOM 2855 C CA . VAL B 1 87 ? -2.059 -4.113 -15.094 1 93.81 87 VAL B CA 1
ATOM 2856 C C . VAL B 1 87 ? -2.137 -2.725 -15.727 1 93.81 87 VAL B C 1
ATOM 2858 O O . VAL B 1 87 ? -3.102 -2.408 -16.438 1 93.81 87 VAL B O 1
ATOM 2861 N N . PRO B 1 88 ? -1.149 -1.881 -15.438 1 92.5 88 PRO B N 1
ATOM 2862 C CA . PRO B 1 88 ? -1.131 -0.599 -16.141 1 92.5 88 PRO B CA 1
ATOM 2863 C C . PRO B 1 88 ? -1.076 -0.763 -17.672 1 92.5 88 PRO B C 1
ATOM 2865 O O . PRO B 1 88 ? -0.596 -1.786 -18.156 1 92.5 88 PRO B O 1
ATOM 2868 N N . ALA B 1 89 ? -1.58 0.232 -18.328 1 94.44 89 ALA B N 1
ATOM 2869 C CA . ALA B 1 89 ? -1.542 0.227 -19.797 1 94.44 89 ALA B CA 1
ATOM 2870 C C . ALA B 1 89 ? -0.104 0.194 -20.297 1 94.44 89 ALA B C 1
ATOM 2872 O O . ALA B 1 89 ? 0.821 0.603 -19.594 1 94.44 89 ALA B O 1
ATOM 2873 N N . ARG B 1 90 ? 0.073 -0.208 -21.484 1 94.44 90 ARG B N 1
ATOM 2874 C CA . ARG B 1 90 ? 1.374 -0.492 -22.078 1 94.44 90 ARG B CA 1
ATOM 2875 C C . ARG B 1 90 ? 2.271 0.741 -22.047 1 94.44 90 ARG B C 1
ATOM 2877 O O . ARG B 1 90 ? 3.48 0.631 -21.844 1 94.44 90 ARG B O 1
ATOM 2884 N N . HIS B 1 91 ? 1.712 1.906 -22.281 1 93.38 91 HIS B N 1
ATOM 2885 C CA . HIS B 1 91 ? 2.525 3.115 -22.375 1 93.38 91 HIS B CA 1
ATOM 2886 C C . HIS B 1 91 ? 3.109 3.482 -21.016 1 93.38 91 HIS B C 1
ATOM 2888 O O . HIS B 1 91 ? 3.975 4.355 -20.922 1 93.38 91 HIS B O 1
ATOM 2894 N N . TRP B 1 92 ? 2.705 2.795 -19.938 1 94.06 92 TRP B N 1
ATOM 2895 C CA . TRP B 1 92 ? 3.258 3.037 -18.609 1 94.06 92 TRP B CA 1
ATOM 2896 C C . TRP B 1 92 ? 4.363 2.037 -18.281 1 94.06 92 TRP B C 1
ATOM 2898 O O . TRP B 1 92 ? 5.035 2.154 -17.266 1 94.06 92 TRP B O 1
ATOM 2908 N N . TRP B 1 93 ? 4.574 1.032 -19.109 1 94.75 93 TRP B N 1
ATOM 2909 C CA . TRP B 1 93 ? 5.543 -0.017 -18.828 1 94.75 93 TRP B CA 1
ATOM 2910 C C . TRP B 1 93 ? 6.969 0.518 -18.922 1 94.75 93 TRP B C 1
ATOM 2912 O O . TRP B 1 93 ? 7.324 1.181 -19.906 1 94.75 93 TRP B O 1
ATOM 2922 N N . PRO B 1 94 ? 7.797 0.222 -17.891 1 94.81 94 PRO B N 1
ATOM 2923 C CA . PRO B 1 94 ? 9.227 0.477 -18.094 1 94.81 94 PRO B CA 1
ATOM 2924 C C . PRO B 1 94 ? 9.812 -0.346 -19.234 1 94.81 94 PRO B C 1
ATOM 2926 O O . PRO B 1 94 ? 9.219 -1.351 -19.641 1 94.81 94 PRO B O 1
ATOM 2929 N N . ALA B 1 95 ? 10.938 0.021 -19.656 1 95.38 95 ALA B N 1
ATOM 2930 C CA . ALA B 1 95 ? 11.547 -0.591 -20.828 1 95.38 95 ALA B CA 1
ATOM 2931 C C . ALA B 1 95 ? 11.914 -2.047 -20.562 1 95.38 95 ALA B C 1
ATOM 2933 O O . ALA B 1 95 ? 11.969 -2.861 -21.484 1 95.38 95 ALA B O 1
ATOM 2934 N N . ASN B 1 96 ? 12.148 -2.357 -19.297 1 96.69 96 ASN B N 1
ATOM 2935 C CA . ASN B 1 96 ? 12.664 -3.693 -19 1 96.69 96 ASN B CA 1
ATOM 2936 C C . ASN B 1 96 ? 11.57 -4.617 -18.484 1 96.69 96 ASN B C 1
ATOM 2938 O O . ASN B 1 96 ? 11.859 -5.645 -17.875 1 96.69 96 ASN B O 1
ATOM 2942 N N . VAL B 1 97 ? 10.281 -4.258 -18.672 1 97.25 97 VAL B N 1
ATOM 2943 C CA . VAL B 1 97 ? 9.18 -5.121 -18.25 1 97.25 97 VAL B CA 1
ATOM 2944 C C . VAL B 1 97 ? 8.211 -5.312 -19.406 1 97.25 97 VAL B C 1
ATOM 2946 O O . VAL B 1 97 ? 7.941 -4.375 -20.172 1 97.25 97 VAL B O 1
ATOM 2949 N N . THR B 1 98 ? 7.703 -6.488 -19.547 1 97.88 98 THR B N 1
ATOM 2950 C CA . THR B 1 98 ? 6.598 -6.777 -20.453 1 97.88 98 THR B CA 1
ATOM 2951 C C . THR B 1 98 ? 5.504 -7.559 -19.734 1 97.88 98 THR B C 1
ATOM 2953 O O . THR B 1 98 ? 5.789 -8.352 -18.828 1 97.88 98 THR B O 1
ATOM 2956 N N . PHE B 1 99 ? 4.332 -7.301 -20.109 1 97.69 99 PHE B N 1
ATOM 2957 C CA . PHE B 1 99 ? 3.172 -8.023 -19.594 1 97.69 99 PHE B CA 1
ATOM 2958 C C . PHE B 1 99 ? 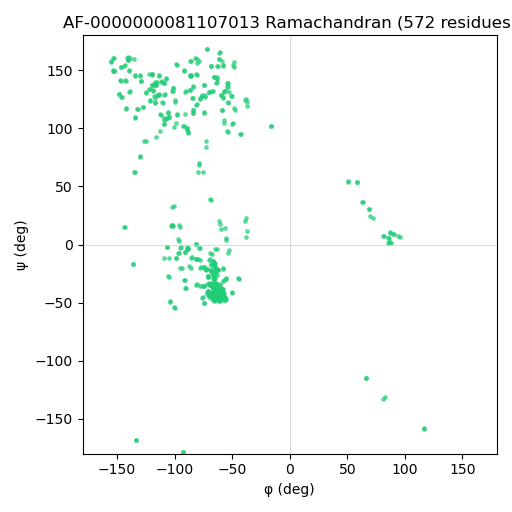2.473 -8.789 -20.719 1 97.69 99 PHE B C 1
ATOM 2960 O O . PHE B 1 99 ? 2.355 -8.289 -21.828 1 97.69 99 PHE B O 1
ATOM 2967 N N . ALA B 1 100 ? 2.023 -10 -20.422 1 97.56 100 ALA B N 1
ATOM 2968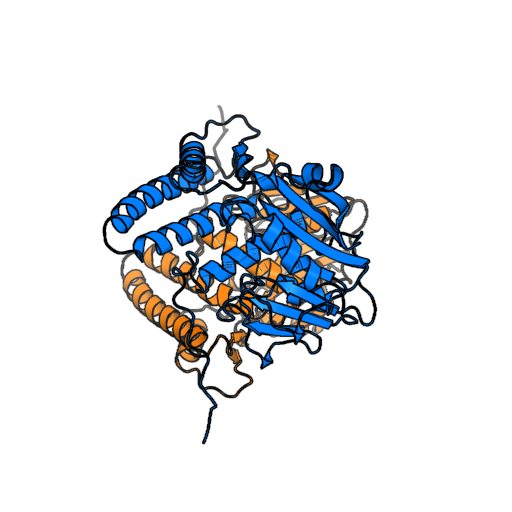 C CA . ALA B 1 100 ? 1.32 -10.82 -21.406 1 97.56 100 ALA B CA 1
ATOM 2969 C C . ALA B 1 100 ? 0.253 -11.68 -20.734 1 97.56 100 ALA B C 1
ATOM 2971 O O . ALA B 1 100 ? 0.339 -11.969 -19.531 1 97.56 100 ALA B O 1
ATOM 2972 N N . VAL B 1 101 ? -0.781 -12.023 -21.484 1 96.38 101 VAL B N 1
ATOM 2973 C CA . VAL B 1 101 ? -1.791 -12.969 -21 1 96.38 101 VAL B CA 1
ATOM 2974 C C . VAL B 1 101 ? -1.241 -14.391 -21.062 1 96.38 101 VAL B C 1
ATOM 2976 O O . VAL B 1 101 ? -0.648 -14.789 -22.078 1 96.38 101 VAL B O 1
ATOM 2979 N N . LEU B 1 102 ? -1.34 -15.086 -19.969 1 95.38 102 LEU B N 1
ATOM 2980 C CA . LEU B 1 102 ? -0.91 -16.484 -19.906 1 95.38 102 LEU B CA 1
ATOM 2981 C C . LEU B 1 102 ? -1.76 -17.266 -18.922 1 95.38 102 LEU B C 1
ATOM 2983 O O . LEU B 1 102 ? -2.004 -16.812 -17.797 1 95.38 102 LEU B O 1
ATOM 2987 N N . ASP B 1 103 ? -2.258 -18.391 -19.391 1 91.62 103 ASP B N 1
ATOM 2988 C CA . ASP B 1 103 ? -2.783 -19.391 -18.469 1 91.62 103 ASP B CA 1
ATOM 2989 C C . ASP B 1 103 ? -1.687 -20.359 -18.031 1 91.62 103 ASP B C 1
ATOM 2991 O O . ASP B 1 103 ? -1.364 -21.312 -18.75 1 91.62 103 ASP B O 1
ATOM 2995 N N . ALA B 1 104 ? -1.163 -20.172 -16.891 1 87.19 104 ALA B N 1
ATOM 2996 C CA . ALA B 1 104 ? -0.033 -20.953 -16.391 1 87.19 104 ALA B CA 1
ATOM 2997 C C . ALA B 1 104 ? -0.432 -22.406 -16.156 1 87.19 104 ALA B C 1
ATOM 2999 O O . ALA B 1 104 ? 0.428 -23.266 -15.969 1 87.19 104 ALA B O 1
ATOM 3000 N N . LEU B 1 105 ? -1.756 -22.656 -16.156 1 84.5 105 LEU B N 1
ATOM 3001 C CA . LEU B 1 105 ? -2.232 -24.016 -15.938 1 84.5 105 LEU B CA 1
ATOM 3002 C C . LEU B 1 105 ? -2.479 -24.734 -17.266 1 84.5 105 LEU B C 1
ATOM 3004 O O . LEU B 1 105 ? -2.795 -25.922 -17.281 1 84.5 105 LEU B O 1
ATOM 3008 N N . GLN B 1 106 ? -2.254 -23.953 -18.234 1 86.5 106 GLN B N 1
ATOM 3009 C CA . GLN B 1 106 ? -2.432 -24.562 -19.547 1 86.5 106 GLN B CA 1
ATOM 3010 C C . GLN B 1 106 ? -1.429 -25.688 -19.766 1 86.5 106 GLN B C 1
ATOM 3012 O O . GLN B 1 106 ? -0.26 -25.578 -19.391 1 86.5 106 GLN B O 1
ATOM 3017 N N . ASP B 1 107 ? -1.892 -26.828 -20.391 1 85.31 107 ASP B N 1
ATOM 3018 C CA . ASP B 1 107 ? -1.063 -27.969 -20.734 1 85.31 107 ASP B CA 1
ATOM 3019 C C . ASP B 1 107 ? -1.296 -28.406 -22.188 1 85.31 107 ASP B C 1
ATOM 3021 O O . ASP B 1 107 ? -2.404 -28.812 -22.547 1 85.31 107 ASP B O 1
ATOM 3025 N N . PRO B 1 108 ? -0.265 -28.312 -23.016 1 90.44 108 PRO B N 1
ATOM 3026 C CA . PRO B 1 108 ? 1.098 -27.875 -22.703 1 90.44 108 PRO B CA 1
ATOM 3027 C C . PRO B 1 108 ? 1.241 -26.359 -22.656 1 90.44 108 PRO B C 1
ATOM 3029 O O . PRO B 1 108 ? 0.42 -25.641 -23.25 1 90.44 108 PRO B O 1
ATOM 3032 N N . LEU B 1 109 ? 2.26 -25.906 -22.016 1 93.94 109 LEU B N 1
ATOM 3033 C CA . LEU B 1 109 ? 2.65 -24.5 -22.062 1 93.94 109 LEU B CA 1
ATOM 3034 C C . LEU B 1 109 ? 3.17 -24.125 -23.453 1 93.94 109 LEU B C 1
ATOM 3036 O O . LEU B 1 109 ? 3.65 -24.984 -24.188 1 93.94 109 LEU B O 1
ATOM 3040 N N . PRO B 1 110 ? 3.033 -22.828 -23.766 1 95.06 110 PRO B N 1
ATOM 3041 C CA . PRO B 1 110 ? 3.646 -22.406 -25.031 1 95.06 110 PRO B CA 1
ATOM 3042 C C . PRO B 1 110 ? 5.129 -22.766 -25.109 1 95.06 110 PRO B C 1
ATOM 3044 O O . PRO B 1 110 ? 5.871 -22.562 -24.156 1 95.06 110 PRO B O 1
ATOM 3047 N N . ALA B 1 111 ? 5.551 -23.281 -26.266 1 96.69 111 ALA B N 1
ATOM 3048 C CA . ALA B 1 111 ? 6.918 -23.75 -26.484 1 96.69 111 ALA B CA 1
ATOM 3049 C C . ALA B 1 111 ? 7.922 -22.625 -26.219 1 96.69 111 ALA B C 1
ATOM 3051 O O . ALA B 1 111 ? 9.031 -22.891 -25.75 1 96.69 111 ALA B O 1
ATOM 3052 N N . SER B 1 112 ? 7.535 -21.375 -26.469 1 96.75 112 SER B N 1
ATOM 3053 C CA . SER B 1 112 ? 8.43 -20.234 -26.344 1 96.75 112 SER B CA 1
ATOM 3054 C C . SER B 1 112 ? 8.789 -19.969 -24.891 1 96.75 112 SER B C 1
ATOM 3056 O O . SER B 1 112 ? 9.727 -19.203 -24.609 1 96.75 112 SER B O 1
ATOM 3058 N N . LEU B 1 113 ? 8.094 -20.578 -24 1 97.69 113 LEU B N 1
ATOM 3059 C CA . LEU B 1 113 ? 8.305 -20.297 -22.578 1 97.69 113 LEU B CA 1
ATOM 3060 C C . LEU B 1 113 ? 9.188 -21.359 -21.938 1 97.69 113 LEU B C 1
ATOM 3062 O O . LEU B 1 113 ? 9.656 -21.188 -20.812 1 97.69 113 LEU B O 1
ATOM 3066 N N . ILE B 1 114 ? 9.43 -22.453 -22.625 1 98 114 ILE B N 1
ATOM 3067 C CA . ILE B 1 114 ? 10.164 -23.594 -22.062 1 98 114 ILE B CA 1
ATOM 3068 C C . ILE B 1 114 ? 11.648 -23.25 -21.969 1 98 114 ILE B C 1
ATOM 3070 O O . ILE B 1 114 ? 12.242 -22.797 -22.953 1 98 114 ILE B O 1
ATOM 3074 N N . GLY B 1 115 ? 12.234 -23.438 -20.812 1 98.06 115 GLY B N 1
ATOM 3075 C CA . GLY B 1 115 ? 13.656 -23.219 -20.594 1 98.06 115 GLY B CA 1
ATOM 3076 C C . GLY B 1 115 ? 14.07 -21.766 -20.812 1 98.06 115 GLY B C 1
ATOM 3077 O O . GLY B 1 115 ? 15.18 -21.5 -21.281 1 98.06 115 GLY B O 1
ATOM 3078 N N . ARG B 1 116 ? 13.258 -20.844 -20.453 1 97.88 116 ARG B N 1
ATOM 3079 C CA . ARG B 1 116 ? 13.445 -19.469 -20.891 1 97.88 116 ARG B CA 1
ATOM 3080 C C . ARG B 1 116 ? 13.969 -18.594 -19.75 1 97.88 116 ARG B C 1
ATOM 3082 O O . ARG B 1 116 ? 14.734 -17.656 -19.984 1 97.88 116 ARG B O 1
ATOM 3089 N N . TYR B 1 117 ? 13.688 -18.938 -18.547 1 98.56 117 TYR B N 1
ATOM 3090 C CA . TYR B 1 117 ? 13.859 -17.984 -17.469 1 98.56 117 TYR B CA 1
ATOM 3091 C C . TYR B 1 117 ? 14.961 -18.422 -16.516 1 98.56 117 TYR B C 1
ATOM 3093 O O . TYR B 1 117 ? 15.141 -19.625 -16.281 1 98.56 117 TYR B O 1
ATOM 3101 N N . ASP B 1 118 ? 15.695 -17.422 -15.969 1 98.75 118 ASP B N 1
ATOM 3102 C CA . ASP B 1 118 ? 16.656 -17.656 -14.891 1 98.75 118 ASP B CA 1
ATOM 3103 C C . ASP B 1 118 ? 15.953 -17.734 -13.539 1 98.75 118 ASP B C 1
ATOM 3105 O O . ASP B 1 118 ? 16.391 -18.469 -12.648 1 98.75 118 ASP B O 1
ATOM 3109 N N . VAL B 1 119 ? 14.93 -16.969 -13.406 1 98.69 119 VAL B N 1
ATOM 3110 C CA . VAL B 1 119 ? 14.164 -16.875 -12.172 1 98.69 119 VAL B CA 1
ATOM 3111 C C . VAL B 1 119 ? 12.672 -16.812 -12.484 1 98.69 119 VAL B C 1
ATOM 3113 O O . VAL B 1 119 ? 12.25 -16.109 -13.406 1 98.69 119 VAL B O 1
ATOM 3116 N N . LEU B 1 120 ? 11.938 -17.594 -11.812 1 98.44 120 LEU B N 1
ATOM 3117 C CA . LEU B 1 120 ? 10.477 -17.547 -11.859 1 98.44 120 LEU B CA 1
ATOM 3118 C C . LEU B 1 120 ? 9.906 -17.219 -10.484 1 98.44 120 LEU B C 1
ATOM 3120 O O . LEU B 1 120 ? 10.289 -17.812 -9.477 1 98.44 120 LEU B O 1
ATOM 3124 N N . CYS B 1 121 ? 9.055 -16.203 -10.484 1 98.25 121 CYS B N 1
ATOM 3125 C CA . CYS B 1 121 ? 8.391 -15.789 -9.25 1 98.25 121 CYS B CA 1
ATOM 3126 C C . CYS B 1 121 ? 6.898 -16.078 -9.312 1 98.25 121 CYS B C 1
ATOM 3128 O O . CYS B 1 121 ? 6.273 -15.922 -10.367 1 98.25 121 CYS B O 1
ATOM 3130 N N . LEU B 1 122 ? 6.379 -16.516 -8.25 1 95.56 122 LEU B N 1
ATOM 3131 C CA . LEU B 1 122 ? 4.961 -16.812 -8.102 1 95.56 122 LEU B CA 1
ATOM 3132 C C . LEU B 1 122 ? 4.48 -16.5 -6.688 1 95.56 122 LEU B C 1
ATOM 3134 O O . LEU B 1 122 ? 5.098 -16.938 -5.711 1 95.56 122 LEU B O 1
ATOM 3138 N N . ARG B 1 123 ? 3.408 -15.695 -6.586 1 92.88 123 ARG B N 1
ATOM 3139 C CA . ARG B 1 123 ? 2.838 -15.391 -5.277 1 92.88 123 ARG B CA 1
ATOM 3140 C C . ARG B 1 123 ? 1.354 -15.742 -5.234 1 92.88 123 ARG B C 1
ATOM 3142 O O . ARG B 1 123 ? 0.588 -15.336 -6.109 1 92.88 123 ARG B O 1
ATOM 3149 N N . HIS B 1 124 ? 0.938 -16.469 -4.188 1 85 124 HIS B N 1
ATOM 3150 C CA . HIS B 1 124 ? -0.447 -16.766 -3.846 1 85 124 HIS B CA 1
ATOM 3151 C C . HIS B 1 124 ? -1.153 -17.484 -4.992 1 85 124 HIS B C 1
ATOM 3153 O O . HIS B 1 124 ? -2.232 -17.078 -5.418 1 85 124 HIS B O 1
ATOM 3159 N N . PHE B 1 125 ? -0.613 -18.547 -5.453 1 73.31 125 PHE B N 1
ATOM 3160 C CA . PHE B 1 125 ? -1.19 -19.297 -6.559 1 73.31 125 PHE B CA 1
ATOM 3161 C C . PHE B 1 125 ? -1.87 -20.562 -6.051 1 73.31 125 PHE B C 1
ATOM 3163 O O . PHE B 1 125 ? -2.951 -20.922 -6.52 1 73.31 125 PHE B O 1
ATOM 3170 N N . VAL B 1 126 ? -1.186 -21.328 -5.207 1 59.78 126 VAL B N 1
ATOM 3171 C CA . VAL B 1 126 ? -1.613 -22.688 -4.871 1 59.78 126 VAL B CA 1
ATOM 3172 C C . VAL B 1 126 ? -2.912 -22.641 -4.07 1 59.78 126 VAL B C 1
ATOM 3174 O O . VAL B 1 126 ? -3.734 -23.547 -4.152 1 59.78 126 VAL B O 1
ATOM 3177 N N . SER B 1 127 ? -2.986 -21.594 -3.309 1 55.44 127 SER B N 1
ATOM 3178 C CA . SER B 1 127 ? -4.25 -21.578 -2.578 1 55.44 127 SER B CA 1
ATOM 3179 C C . SER B 1 127 ? -5.438 -21.703 -3.525 1 55.44 127 SER B C 1
ATOM 3181 O O . SER B 1 127 ? -6.535 -22.078 -3.107 1 55.44 127 SER B O 1
ATOM 3183 N N . LEU B 1 128 ? -5.078 -21.641 -4.84 1 53.16 128 LEU B N 1
ATOM 3184 C CA . LEU B 1 128 ? -6.16 -21.609 -5.816 1 53.16 128 LEU B CA 1
ATOM 3185 C C . LEU B 1 128 ? -6.301 -22.969 -6.508 1 53.16 128 LEU B C 1
ATOM 3187 O O . LEU B 1 128 ? -7.27 -23.188 -7.234 1 53.16 128 LEU B O 1
ATOM 3191 N N . GLN B 1 129 ? -5.316 -23.812 -6.297 1 60.44 129 GLN B N 1
ATOM 3192 C CA . GLN B 1 129 ? -5.477 -25.094 -7.004 1 60.44 129 GLN B CA 1
ATOM 3193 C C . GLN B 1 129 ? -5.617 -26.25 -6.023 1 60.44 129 GLN B C 1
ATOM 3195 O O . GLN B 1 129 ? -4.633 -26.688 -5.426 1 60.44 129 GLN B O 1
ATOM 3200 N N . PRO B 1 130 ? -6.867 -26.438 -5.812 1 62.34 130 PRO B N 1
ATOM 3201 C CA . PRO B 1 130 ? -7.07 -27.609 -4.961 1 62.34 130 PRO B CA 1
ATOM 3202 C C . PRO B 1 130 ? -6.359 -28.859 -5.488 1 62.34 130 PRO B C 1
ATOM 3204 O O . PRO B 1 130 ? -6.25 -29.047 -6.703 1 62.34 130 PRO B O 1
ATOM 3207 N N . GLY B 1 131 ? -5.582 -29.594 -4.559 1 73.25 131 GLY B N 1
ATOM 3208 C CA . GLY B 1 131 ? -5.047 -30.906 -4.887 1 73.25 131 GLY B CA 1
ATOM 3209 C C . GLY B 1 131 ? -3.531 -30.938 -4.891 1 73.25 131 GLY B C 1
ATOM 3210 O O . GLY B 1 131 ? -2.883 -30.203 -4.148 1 73.25 131 GLY B O 1
ATOM 3211 N N . ASP B 1 132 ? -2.914 -31.938 -5.617 1 79.5 132 ASP B N 1
ATOM 3212 C CA . ASP B 1 132 ? -1.482 -32.188 -5.711 1 79.5 132 ASP B CA 1
ATOM 3213 C C . ASP B 1 132 ? -0.788 -31.172 -6.598 1 79.5 132 ASP B C 1
ATOM 3215 O O . ASP B 1 132 ? -1.062 -31.078 -7.797 1 79.5 132 ASP B O 1
ATOM 3219 N N . PRO B 1 133 ? 0.112 -30.281 -5.996 1 84.81 133 PRO B N 1
ATOM 3220 C CA . PRO B 1 133 ? 0.738 -29.219 -6.785 1 84.81 133 PRO B CA 1
ATOM 3221 C C . PRO B 1 133 ? 1.895 -29.734 -7.645 1 84.81 133 PRO B C 1
ATOM 3223 O O . PRO B 1 133 ? 2.492 -28.953 -8.398 1 84.81 133 PRO B O 1
ATOM 3226 N N . ARG B 1 134 ? 2.275 -31.016 -7.578 1 87.62 134 ARG B N 1
ATOM 3227 C CA . ARG B 1 134 ? 3.461 -31.547 -8.25 1 87.62 134 ARG B CA 1
ATOM 3228 C C . ARG B 1 134 ? 3.371 -31.328 -9.758 1 87.62 134 ARG B C 1
ATOM 3230 O O . ARG B 1 134 ? 4.348 -30.938 -10.391 1 87.62 134 ARG B O 1
ATOM 3237 N N . PRO B 1 135 ? 2.199 -31.5 -10.359 1 86.31 135 PRO B N 1
ATOM 3238 C CA . PRO B 1 135 ? 2.123 -31.188 -11.789 1 86.31 135 PRO B CA 1
ATOM 3239 C C . PRO B 1 135 ? 2.379 -29.719 -12.094 1 86.31 135 PRO B C 1
ATOM 3241 O O . PRO B 1 135 ? 3.018 -29.391 -13.102 1 86.31 135 PRO B O 1
ATOM 3244 N N . LEU B 1 136 ? 1.892 -28.859 -11.297 1 87.56 136 LEU B N 1
ATOM 3245 C CA . LEU B 1 136 ? 2.154 -27.438 -11.453 1 87.56 136 LEU B CA 1
ATOM 3246 C C . LEU B 1 136 ? 3.641 -27.141 -11.297 1 87.56 136 LEU B C 1
ATOM 3248 O O . LEU B 1 136 ? 4.219 -26.406 -12.109 1 87.56 136 LEU B O 1
ATOM 3252 N N . ILE B 1 137 ? 4.262 -27.703 -10.273 1 91.31 137 ILE B N 1
ATOM 3253 C CA . ILE B 1 137 ? 5.68 -27.469 -10.023 1 91.31 137 ILE B CA 1
ATOM 3254 C C . ILE B 1 137 ? 6.496 -27.938 -11.227 1 91.31 137 ILE B C 1
ATOM 3256 O O . ILE B 1 137 ? 7.414 -27.234 -11.664 1 91.31 137 ILE B O 1
ATOM 3260 N N . ALA B 1 138 ? 6.113 -29.062 -11.75 1 91.44 138 ALA B N 1
ATOM 3261 C CA . ALA B 1 138 ? 6.812 -29.578 -12.93 1 91.44 138 ALA B CA 1
ATOM 3262 C C . ALA B 1 138 ? 6.703 -28.609 -14.102 1 91.44 138 ALA B C 1
ATOM 3264 O O . ALA B 1 138 ? 7.68 -28.375 -14.82 1 91.44 138 ALA B O 1
ATOM 3265 N N . ARG B 1 139 ? 5.562 -28.031 -14.289 1 92.31 139 ARG B N 1
ATOM 3266 C CA . ARG B 1 139 ? 5.344 -27.062 -15.352 1 92.31 139 ARG B CA 1
ATOM 3267 C C . ARG B 1 139 ? 6.18 -25.812 -15.117 1 92.31 139 ARG B C 1
ATOM 3269 O O . ARG B 1 139 ? 6.805 -25.281 -16.047 1 92.31 139 ARG B O 1
ATOM 3276 N N . LEU B 1 140 ? 6.184 -25.328 -13.93 1 94.69 140 LEU B N 1
ATOM 3277 C CA . LEU B 1 140 ? 6.969 -24.156 -13.586 1 94.69 140 LEU B CA 1
ATOM 3278 C C . LEU B 1 140 ? 8.453 -24.406 -13.82 1 94.69 140 LEU B C 1
ATOM 3280 O O . LEU B 1 140 ? 9.148 -23.562 -14.391 1 94.69 140 LEU B O 1
ATOM 3284 N N . LEU B 1 141 ? 8.906 -25.594 -13.422 1 96.06 141 LEU B N 1
ATOM 3285 C CA . LEU B 1 141 ? 10.312 -25.938 -13.594 1 96.06 141 LEU B CA 1
ATOM 3286 C C . LEU B 1 141 ? 10.672 -26.047 -15.078 1 96.06 141 LEU B C 1
ATOM 3288 O O . LEU B 1 141 ? 11.797 -25.719 -15.469 1 96.06 141 LEU B O 1
ATOM 3292 N N . SER B 1 142 ? 9.719 -26.484 -15.891 1 96.81 142 SER B N 1
ATOM 3293 C CA . SER B 1 142 ? 10 -26.625 -17.312 1 96.81 142 SER B CA 1
ATOM 3294 C C . SER B 1 142 ? 10.281 -25.266 -17.953 1 96.81 142 SER B C 1
ATOM 3296 O O . SER B 1 142 ? 10.953 -25.172 -18.984 1 96.81 142 SER B O 1
ATOM 3298 N N . MET B 1 143 ? 9.773 -24.172 -17.375 1 97.94 143 MET B N 1
ATOM 3299 C CA . MET B 1 143 ? 9.969 -22.812 -17.875 1 97.94 143 MET B CA 1
ATOM 3300 C C . MET B 1 143 ? 11.352 -22.297 -17.516 1 97.94 143 MET B C 1
ATOM 3302 O O . MET B 1 143 ? 11.836 -21.328 -18.109 1 97.94 143 MET B O 1
ATOM 3306 N N . LEU B 1 144 ? 11.945 -22.906 -16.531 1 98.44 144 LEU B N 1
ATOM 3307 C CA . LEU B 1 144 ? 13.234 -22.453 -16.016 1 98.44 144 LEU B CA 1
ATOM 3308 C C . LEU B 1 144 ? 14.383 -23.062 -16.828 1 98.44 144 LEU B C 1
ATOM 3310 O O . LEU B 1 144 ? 14.312 -24.219 -17.25 1 98.44 144 LEU B O 1
ATOM 3314 N N . LYS B 1 145 ? 15.461 -22.297 -17.016 1 97.94 145 LYS B N 1
ATOM 3315 C CA . LYS B 1 145 ? 16.734 -22.859 -17.453 1 97.94 145 LYS B CA 1
ATOM 3316 C C . LYS B 1 145 ? 17.281 -23.844 -16.422 1 97.94 145 LYS B C 1
ATOM 3318 O O . LYS B 1 145 ? 16.922 -23.781 -15.242 1 97.94 145 LYS B O 1
ATOM 3323 N N . PRO B 1 146 ? 18.125 -24.844 -16.938 1 97.31 146 PRO B N 1
ATOM 3324 C CA . PRO B 1 146 ? 18.812 -25.656 -15.93 1 97.31 146 PRO B CA 1
ATOM 3325 C C . PRO B 1 146 ? 19.516 -24.812 -14.883 1 97.31 146 PRO B C 1
ATOM 3327 O O . PRO B 1 146 ? 20.234 -23.859 -15.227 1 97.31 146 PRO B O 1
ATOM 3330 N N . GLY B 1 147 ? 19.281 -25.047 -13.664 1 97.81 147 GLY B N 1
ATOM 3331 C CA . GLY B 1 147 ? 19.891 -24.281 -12.594 1 97.81 147 GLY B CA 1
ATOM 3332 C C . GLY B 1 147 ? 19.094 -23.031 -12.227 1 97.81 147 GLY B C 1
ATOM 3333 O O . GLY B 1 147 ? 19.484 -22.297 -11.32 1 97.81 147 GLY B O 1
ATOM 3334 N N . GLY B 1 148 ? 17.953 -22.812 -12.891 1 98.44 148 GLY B N 1
ATOM 3335 C CA . GLY B 1 148 ? 17.125 -21.656 -12.602 1 98.44 148 GLY B CA 1
ATOM 3336 C C . GLY B 1 148 ? 16.406 -21.75 -11.266 1 98.44 148 GLY B C 1
ATOM 3337 O O . GLY B 1 148 ? 16.391 -22.812 -10.641 1 98.44 148 GLY B O 1
ATOM 3338 N N . TYR B 1 149 ? 15.812 -20.641 -10.789 1 98.69 149 TYR B N 1
ATOM 3339 C CA . TYR B 1 149 ? 15.234 -20.547 -9.461 1 98.69 149 TYR B CA 1
ATOM 3340 C C . TYR B 1 149 ? 13.734 -20.281 -9.531 1 98.69 149 TYR B C 1
ATOM 3342 O O . TYR B 1 149 ? 13.281 -19.5 -10.367 1 98.69 149 TYR B O 1
ATOM 3350 N N . LEU B 1 150 ? 13.031 -20.953 -8.711 1 97.94 150 LEU B N 1
ATOM 3351 C CA . LEU B 1 150 ? 11.633 -20.656 -8.445 1 97.94 150 LEU B CA 1
ATOM 3352 C C . LEU B 1 150 ? 11.461 -20.016 -7.074 1 97.94 150 LEU B C 1
ATOM 3354 O O . LEU B 1 150 ? 11.742 -20.641 -6.051 1 97.94 150 LEU B O 1
ATOM 3358 N N . HIS B 1 151 ? 11.148 -18.734 -7.051 1 98.31 151 HIS B N 1
ATOM 3359 C CA . HIS B 1 151 ? 10.797 -17.984 -5.848 1 98.31 151 HIS B CA 1
ATOM 3360 C C . HIS B 1 151 ? 9.289 -17.984 -5.621 1 98.31 151 HIS B C 1
ATOM 3362 O O . HIS B 1 151 ? 8.562 -17.188 -6.227 1 98.31 151 HIS B O 1
ATOM 3368 N N . TRP B 1 152 ? 8.836 -18.828 -4.684 1 96.38 152 TRP B N 1
ATOM 3369 C CA . TRP B 1 152 ? 7.41 -19.078 -4.484 1 96.38 152 TRP B CA 1
ATOM 3370 C C . TRP B 1 152 ? 6.969 -18.625 -3.094 1 96.38 152 TRP B C 1
ATOM 3372 O O . TRP B 1 152 ? 7.508 -19.094 -2.086 1 96.38 152 TRP B O 1
ATOM 3382 N N . GLN B 1 153 ? 5.969 -17.703 -3.053 1 95.69 153 GLN B N 1
ATOM 3383 C CA . GLN B 1 153 ? 5.457 -17.188 -1.785 1 95.69 153 GLN B CA 1
ATOM 3384 C C . GLN B 1 153 ? 3.967 -17.5 -1.636 1 95.69 153 GLN B C 1
ATOM 3386 O O . GLN B 1 153 ? 3.203 -17.359 -2.594 1 95.69 153 GLN B O 1
ATOM 3391 N N . GLU B 1 154 ? 3.531 -17.938 -0.439 1 92 154 GLU B N 1
ATOM 3392 C CA . GLU B 1 154 ? 2.141 -18.234 -0.114 1 92 154 GLU B CA 1
ATOM 3393 C C . GLU B 1 154 ? 1.79 -17.781 1.298 1 92 154 GLU B C 1
ATOM 3395 O O . GLU B 1 154 ? 2.676 -17.609 2.139 1 92 154 GLU B O 1
ATOM 3400 N N . TRP B 1 155 ? 0.471 -17.609 1.474 1 89.75 155 TRP B N 1
ATOM 3401 C CA . TRP B 1 155 ? -0.081 -17.641 2.824 1 89.75 155 TRP B CA 1
ATOM 3402 C C . TRP B 1 155 ? -0.416 -19.078 3.234 1 89.75 155 TRP B C 1
ATOM 3404 O O . TRP B 1 155 ? -0.983 -19.844 2.449 1 89.75 155 TRP B O 1
ATOM 3414 N N . ASP B 1 156 ? -0.026 -19.438 4.379 1 87.44 156 ASP B N 1
ATOM 3415 C CA . ASP B 1 156 ? -0.56 -20.688 4.934 1 87.44 156 ASP B CA 1
ATOM 3416 C C . ASP B 1 156 ? -1.855 -20.438 5.699 1 87.44 156 ASP B C 1
ATOM 3418 O O . ASP B 1 156 ? -1.828 -20.156 6.902 1 87.44 156 ASP B O 1
ATOM 3422 N N . LEU B 1 157 ? -2.951 -20.594 5.148 1 82.56 157 LEU B N 1
ATOM 3423 C CA . LEU B 1 157 ? -4.262 -20.25 5.699 1 82.56 157 LEU B CA 1
ATOM 3424 C C . LEU B 1 157 ? -4.605 -21.156 6.879 1 82.56 157 LEU B C 1
ATOM 3426 O O . LEU B 1 157 ? -5.457 -20.812 7.703 1 82.56 157 LEU B O 1
ATOM 3430 N N . THR B 1 158 ? -3.986 -22.297 6.945 1 83.19 158 THR B N 1
ATOM 3431 C CA . THR B 1 158 ? -4.258 -23.219 8.047 1 83.19 158 THR B CA 1
ATOM 3432 C C . THR B 1 158 ? -3.74 -22.641 9.367 1 83.19 158 THR B C 1
ATOM 3434 O O . THR B 1 158 ? -4.105 -23.109 10.445 1 83.19 158 THR B O 1
ATOM 3437 N N . THR B 1 159 ? -2.889 -21.688 9.273 1 88.38 159 THR B N 1
ATOM 3438 C CA . THR B 1 159 ? -2.314 -21.062 10.461 1 88.38 159 THR B CA 1
ATOM 3439 C C . THR B 1 159 ? -3.068 -19.797 10.836 1 88.38 159 THR B C 1
ATOM 3441 O O . THR B 1 159 ? -2.676 -19.078 11.758 1 88.38 159 THR B O 1
ATOM 3444 N N . ALA B 1 160 ? -4.129 -19.484 10.117 1 89.06 160 ALA B N 1
ATOM 3445 C CA . ALA B 1 160 ? -4.898 -18.281 10.398 1 89.06 160 ALA B CA 1
ATOM 3446 C C . ALA B 1 160 ? -5.457 -18.297 11.82 1 89.06 160 ALA B C 1
ATOM 3448 O O . ALA B 1 160 ? -6.047 -19.297 12.242 1 89.06 160 ALA B O 1
ATOM 3449 N N . ALA B 1 161 ? -5.219 -17.234 12.531 1 92 161 ALA B N 1
ATOM 3450 C CA . ALA B 1 161 ? -5.691 -17.109 13.906 1 92 161 ALA B CA 1
ATOM 3451 C C . ALA B 1 161 ? -5.836 -15.633 14.289 1 92 161 ALA B C 1
ATOM 3453 O O . ALA B 1 161 ? -5.262 -14.758 13.641 1 92 161 ALA B O 1
ATOM 3454 N N . VAL B 1 162 ? -6.664 -15.406 15.273 1 95.38 162 VAL B N 1
ATOM 3455 C CA . VAL B 1 162 ? -6.762 -14.055 15.82 1 95.38 162 VAL B CA 1
ATOM 3456 C C . VAL B 1 162 ? -5.664 -13.836 16.859 1 95.38 162 VAL B C 1
ATOM 3458 O O . VAL B 1 162 ? -5.496 -14.648 17.766 1 95.38 162 VAL B O 1
ATOM 3461 N N . PHE B 1 163 ? -4.887 -12.812 16.703 1 94.12 163 PHE B N 1
ATOM 3462 C CA . PHE B 1 163 ? -3.865 -12.406 17.672 1 94.12 163 PHE B CA 1
ATOM 3463 C C . PHE B 1 163 ? -4.305 -11.164 18.438 1 94.12 163 PHE B C 1
ATOM 3465 O O . PHE B 1 163 ? -4.504 -10.102 17.844 1 94.12 163 PHE B O 1
ATOM 3472 N N . ALA B 1 164 ? -4.535 -11.305 19.641 1 93.88 164 ALA B N 1
ATOM 3473 C CA . ALA B 1 164 ? -4.859 -10.242 20.594 1 93.88 164 ALA B CA 1
ATOM 3474 C C . ALA B 1 164 ? -3.902 -10.25 21.781 1 93.88 164 ALA B C 1
ATOM 3476 O O . ALA B 1 164 ? -4.215 -10.805 22.828 1 93.88 164 ALA B O 1
ATOM 3477 N N . PRO B 1 165 ? -2.785 -9.531 21.672 1 89.62 165 PRO B N 1
ATOM 3478 C CA . PRO B 1 165 ? -1.728 -9.648 22.672 1 89.62 165 PRO B CA 1
ATOM 3479 C C . PRO B 1 165 ? -2.189 -9.219 24.062 1 89.62 165 PRO B C 1
ATOM 3481 O O . PRO B 1 165 ? -1.616 -9.648 25.078 1 89.62 165 PRO B O 1
ATOM 3484 N N . ASP B 1 166 ? -3.195 -8.445 24.156 1 91.62 166 ASP B N 1
ATOM 3485 C CA . ASP B 1 166 ? -3.654 -7.957 25.453 1 91.62 166 ASP B CA 1
ATOM 3486 C C . ASP B 1 166 ? -4.672 -8.914 26.078 1 91.62 166 ASP B C 1
ATOM 3488 O O . ASP B 1 166 ? -5.219 -8.641 27.141 1 91.62 166 ASP B O 1
ATOM 3492 N N . GLY B 1 167 ? -5.027 -9.969 25.391 1 92.38 167 GLY B N 1
ATOM 3493 C CA . GLY B 1 167 ? -5.887 -11 25.938 1 92.38 167 GLY B CA 1
ATOM 3494 C C . GLY B 1 167 ? -7.363 -10.719 25.75 1 92.38 167 GLY B C 1
ATOM 3495 O O . GLY B 1 167 ? -8.211 -11.438 26.266 1 92.38 167 GLY B O 1
ATOM 3496 N N . THR B 1 168 ? -7.652 -9.727 24.969 1 94.06 168 THR B N 1
ATOM 3497 C CA . THR B 1 168 ? -9.055 -9.383 24.75 1 94.06 168 THR B CA 1
ATOM 3498 C C . THR B 1 168 ? -9.773 -10.508 24 1 94.06 168 THR B C 1
ATOM 3500 O O . THR B 1 168 ? -9.18 -11.172 23.156 1 94.06 168 THR B O 1
ATOM 3503 N N . SER B 1 169 ? -11.047 -10.688 24.375 1 96.62 169 SER B N 1
ATOM 3504 C CA . SER B 1 169 ? -11.883 -11.656 23.672 1 96.62 169 SER B CA 1
ATOM 3505 C C . SER B 1 169 ? -12.305 -11.125 22.312 1 96.62 169 SER B C 1
ATOM 3507 O O . SER B 1 169 ? -12.641 -9.953 22.172 1 96.62 169 SER B O 1
ATOM 3509 N N . THR B 1 170 ? -12.242 -12 21.328 1 97.75 170 THR B N 1
ATOM 3510 C CA . THR B 1 170 ? -12.523 -11.602 19.953 1 97.75 170 THR B CA 1
ATOM 3511 C C . THR B 1 170 ? -13.438 -12.625 19.266 1 97.75 170 THR B C 1
ATOM 3513 O O . THR B 1 170 ? -13.086 -13.188 18.234 1 97.75 170 THR B O 1
ATOM 3516 N N . PRO B 1 171 ? -14.625 -12.836 19.719 1 98.12 171 PRO B N 1
ATOM 3517 C CA . PRO B 1 171 ? -15.469 -13.906 19.188 1 98.12 171 PRO B CA 1
ATOM 3518 C C . PRO B 1 171 ? -15.914 -13.656 17.75 1 98.12 171 PRO B C 1
ATOM 3520 O O . PRO B 1 171 ? -16.109 -14.602 16.984 1 98.12 171 PRO B O 1
ATOM 3523 N N . LYS B 1 172 ? -16.156 -12.422 17.375 1 98 172 LYS B N 1
ATOM 3524 C CA . LYS B 1 172 ? -16.609 -12.133 16.016 1 98 172 LYS B CA 1
ATOM 3525 C C . LYS B 1 172 ? -15.477 -12.359 15.016 1 98 172 LYS B C 1
ATOM 3527 O O . LYS B 1 172 ? -15.719 -12.883 13.922 1 98 172 LYS B O 1
ATOM 3532 N N . MET B 1 173 ? -14.297 -11.969 15.367 1 97.44 173 MET B N 1
ATOM 3533 C CA . MET B 1 173 ? -13.148 -12.227 14.5 1 97.44 173 MET B CA 1
ATOM 3534 C C . MET B 1 173 ? -12.867 -13.719 14.398 1 97.44 173 MET B C 1
ATOM 3536 O O . MET B 1 173 ? -12.492 -14.211 13.328 1 97.44 173 MET B O 1
ATOM 3540 N N . GLN B 1 174 ? -13.062 -14.391 15.508 1 96.81 174 GLN B N 1
ATOM 3541 C CA . GLN B 1 174 ? -12.914 -15.844 15.477 1 96.81 174 GLN B CA 1
ATOM 3542 C C . GLN B 1 174 ? -13.945 -16.484 14.547 1 96.81 174 GLN B C 1
ATOM 3544 O O . GLN B 1 174 ? -13.641 -17.438 13.828 1 96.81 174 GLN B O 1
ATOM 3549 N N . ALA B 1 175 ? -15.117 -15.992 14.555 1 96.12 175 ALA B N 1
ATOM 3550 C CA . ALA B 1 175 ? -16.156 -16.5 13.664 1 96.12 175 ALA B CA 1
ATOM 3551 C C . ALA B 1 175 ? -15.766 -16.344 12.203 1 96.12 175 ALA B C 1
ATOM 3553 O O . ALA B 1 175 ? -16.078 -17.188 11.375 1 96.12 175 ALA B O 1
ATOM 3554 N N . LEU B 1 176 ? -15.133 -15.258 11.914 1 94.44 176 LEU B N 1
ATOM 3555 C CA . LEU B 1 176 ? -14.648 -15.047 10.555 1 94.44 176 LEU B CA 1
ATOM 3556 C C . LEU B 1 176 ? -13.609 -16.094 10.172 1 94.44 176 LEU B C 1
ATOM 3558 O O . LEU B 1 176 ? -13.68 -16.672 9.086 1 94.44 176 LEU B O 1
ATOM 3562 N N . ILE B 1 177 ? -12.695 -16.359 11.07 1 91.75 177 ILE B N 1
ATOM 3563 C CA . ILE B 1 177 ? -11.664 -17.359 10.828 1 91.75 177 ILE B CA 1
ATOM 3564 C C . ILE B 1 177 ? -12.312 -18.734 10.625 1 91.75 177 ILE B C 1
ATOM 3566 O O . ILE B 1 177 ? -11.953 -19.469 9.703 1 91.75 177 ILE B O 1
ATOM 3570 N N . ASP B 1 178 ? -13.266 -18.984 11.469 1 89.88 178 ASP B N 1
ATOM 3571 C CA . ASP B 1 178 ? -13.961 -20.266 11.383 1 89.88 178 ASP B CA 1
ATOM 3572 C C . ASP B 1 178 ? -14.672 -20.406 10.039 1 89.88 178 ASP B C 1
ATOM 3574 O O . ASP B 1 178 ? -14.688 -21.5 9.461 1 89.88 178 ASP B O 1
ATOM 3578 N N . TYR B 1 179 ? -15.172 -19.375 9.633 1 86.31 179 TYR B N 1
ATOM 3579 C CA . TYR B 1 179 ? -15.852 -19.391 8.344 1 86.31 179 TYR B CA 1
ATOM 3580 C C . TYR B 1 179 ? -14.867 -19.656 7.215 1 86.31 179 TYR B C 1
ATOM 3582 O O . TYR B 1 179 ? -15.133 -20.484 6.336 1 86.31 179 TYR B O 1
ATOM 3590 N N . ILE B 1 180 ? -13.773 -19 7.246 1 78.69 180 ILE B N 1
ATOM 3591 C CA . ILE B 1 180 ? -12.781 -19.094 6.184 1 78.69 180 ILE B CA 1
ATOM 3592 C C . ILE B 1 180 ? -12.133 -20.469 6.188 1 78.69 180 ILE B C 1
ATOM 3594 O O . ILE B 1 180 ? -11.82 -21.016 5.129 1 78.69 180 ILE B O 1
ATOM 3598 N N . ASN B 1 181 ? -11.992 -20.984 7.332 1 78.81 181 ASN B N 1
ATOM 3599 C CA . ASN B 1 181 ? -11.289 -22.266 7.469 1 78.81 181 ASN B CA 1
ATOM 3600 C C . ASN B 1 181 ? -12.234 -23.453 7.328 1 78.81 181 ASN B C 1
ATOM 3602 O O . ASN B 1 181 ? -11.805 -24.594 7.375 1 78.81 181 ASN B O 1
ATOM 3606 N N . ASP B 1 182 ? -13.492 -23.109 7.188 1 77.62 182 ASP B N 1
ATOM 3607 C CA . ASP B 1 182 ? -14.43 -24.203 7.023 1 77.62 182 ASP B CA 1
ATOM 3608 C C . ASP B 1 182 ? -14.086 -25.047 5.797 1 77.62 182 ASP B C 1
ATOM 3610 O O . ASP B 1 182 ? -14.07 -24.531 4.672 1 77.62 182 ASP B O 1
ATOM 3614 N N . PRO B 1 183 ? -13.742 -26.281 6.008 1 68.88 183 PRO B N 1
ATOM 3615 C CA . PRO B 1 183 ? -13.336 -27.156 4.902 1 68.88 183 PRO B CA 1
ATOM 3616 C C . PRO B 1 183 ? -14.391 -27.234 3.803 1 68.88 183 PRO B C 1
ATOM 3618 O O . PRO B 1 183 ? -14.07 -27.531 2.648 1 68.88 183 PRO B O 1
ATOM 3621 N N . ALA B 1 184 ? -15.664 -27.062 4.152 1 65.62 184 ALA B N 1
ATOM 3622 C CA . ALA B 1 184 ? -16.734 -27.125 3.16 1 65.62 184 ALA B CA 1
ATOM 3623 C C . ALA B 1 184 ? -16.625 -25.969 2.164 1 65.62 184 ALA B C 1
ATOM 3625 O O . ALA B 1 184 ? -17.125 -26.062 1.045 1 65.62 184 ALA B O 1
ATOM 3626 N N . ARG B 1 185 ? -16.125 -24.906 2.555 1 62.78 185 ARG B N 1
ATOM 3627 C CA . ARG B 1 185 ? -16.078 -23.719 1.721 1 62.78 185 ARG B CA 1
ATOM 3628 C C . ARG B 1 185 ? -14.711 -23.547 1.067 1 62.78 185 ARG B C 1
ATOM 3630 O O . ARG B 1 185 ? -14.609 -23.016 -0.041 1 62.78 185 ARG B O 1
ATOM 3637 N N . HIS B 1 186 ? -13.758 -23.547 1.999 1 55.16 186 HIS B N 1
ATOM 3638 C CA . HIS B 1 186 ? -12.43 -23.25 1.488 1 55.16 186 HIS B CA 1
ATOM 3639 C C . HIS B 1 186 ? -11.617 -24.516 1.262 1 55.16 186 HIS B C 1
ATOM 3641 O O . HIS B 1 186 ? -11.664 -25.438 2.078 1 55.16 186 HIS B O 1
ATOM 3647 N N . ALA B 1 187 ? -11.609 -24.688 0.081 1 48.38 187 ALA B N 1
ATOM 3648 C CA . ALA B 1 187 ? -10.719 -25.719 -0.472 1 48.38 187 ALA B CA 1
ATOM 3649 C C . ALA B 1 187 ? -9.391 -25.75 0.273 1 48.38 187 ALA B C 1
ATOM 3651 O O . ALA B 1 187 ? -8.359 -26.125 -0.295 1 48.38 187 ALA B O 1
ATOM 3652 N N . ALA B 1 188 ? -9.328 -24.984 1.324 1 49.53 188 ALA B N 1
ATOM 3653 C CA . ALA B 1 188 ? -7.992 -24.969 1.919 1 49.53 188 ALA B CA 1
ATOM 3654 C C . ALA B 1 188 ? -7.363 -26.359 1.882 1 49.53 188 ALA B C 1
ATOM 3656 O O . ALA B 1 188 ? -6.965 -26.891 2.918 1 49.53 188 ALA B O 1
ATOM 3657 N N . GLN B 1 189 ? -7.879 -27.078 1.059 1 51.12 189 GLN B N 1
ATOM 3658 C CA . GLN B 1 189 ? -7.207 -28.359 0.917 1 51.12 189 GLN B CA 1
ATOM 3659 C C . GLN B 1 189 ? -5.73 -28.172 0.582 1 51.12 189 GLN B C 1
ATOM 3661 O O . GLN B 1 189 ? -5.051 -29.125 0.205 1 51.12 189 GLN B O 1
ATOM 3666 N N . ALA B 1 190 ? -5.344 -26.812 0.821 1 56.44 190 ALA B N 1
ATOM 3667 C CA . ALA B 1 190 ? -3.953 -26.656 0.407 1 56.44 190 ALA B CA 1
ATOM 3668 C C . ALA B 1 190 ? -3.002 -27.281 1.428 1 56.44 190 ALA B C 1
ATOM 3670 O O . ALA B 1 190 ? -2.318 -26.562 2.162 1 56.44 190 ALA B O 1
ATOM 3671 N N . THR B 1 191 ? -3.105 -28.516 1.618 1 68.06 191 THR B N 1
ATOM 3672 C CA . THR B 1 191 ? -2.33 -29.297 2.584 1 68.06 191 THR B CA 1
ATOM 3673 C C . THR B 1 191 ? -0.844 -29.25 2.238 1 68.06 191 THR B C 1
ATOM 3675 O O . THR B 1 191 ? 0.007 -29.453 3.107 1 68.06 191 THR B O 1
ATOM 3678 N N . TRP B 1 192 ? -0.563 -28.609 1.124 1 80.62 192 TRP B N 1
ATOM 3679 C CA . TRP B 1 192 ? 0.835 -28.703 0.717 1 80.62 192 TRP B CA 1
ATOM 3680 C C . TRP B 1 192 ? 1.633 -27.5 1.203 1 80.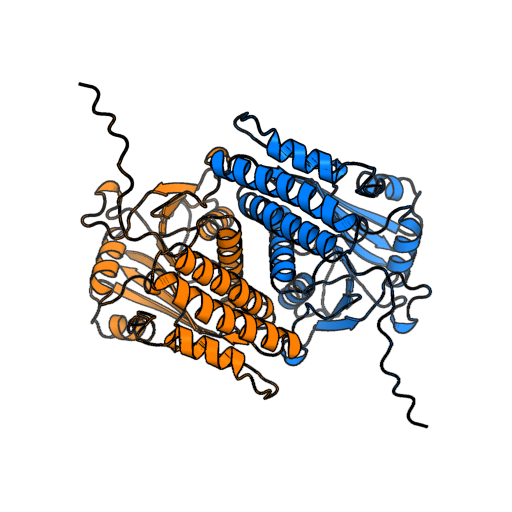62 192 TRP B C 1
ATOM 3682 O O . TRP B 1 192 ? 2.859 -27.562 1.319 1 80.62 192 TRP B O 1
ATOM 3692 N N . VAL B 1 193 ? 0.984 -26.375 1.526 1 86.12 193 VAL B N 1
ATOM 3693 C CA . VAL B 1 193 ? 1.716 -25.172 1.938 1 86.12 193 VAL B CA 1
ATOM 3694 C C . VAL B 1 193 ? 2.451 -25.453 3.25 1 86.12 193 VAL B C 1
ATOM 3696 O O . VAL B 1 193 ? 3.584 -25 3.436 1 86.12 193 VAL B O 1
ATOM 3699 N N . GLY B 1 194 ? 1.809 -26.266 4.023 1 86.12 194 GLY B N 1
ATOM 3700 C CA . GLY B 1 194 ? 2.354 -26.531 5.344 1 86.12 194 GLY B CA 1
ATOM 3701 C C . GLY B 1 194 ? 3.57 -27.438 5.32 1 86.12 194 GLY B C 1
ATOM 3702 O O . GLY B 1 194 ? 4.387 -27.406 6.242 1 86.12 194 GLY B O 1
ATOM 3703 N N . ASP B 1 195 ? 3.725 -28.219 4.137 1 89.19 195 ASP B N 1
ATOM 3704 C CA . ASP B 1 195 ? 4.793 -29.203 4.258 1 89.19 195 ASP B CA 1
ATOM 3705 C C . ASP B 1 195 ? 5.539 -29.375 2.939 1 89.19 195 ASP B C 1
ATOM 3707 O O . ASP B 1 195 ? 6.301 -30.328 2.766 1 89.19 195 ASP B O 1
ATOM 3711 N N . LEU B 1 196 ? 5.379 -28.469 2.004 1 91.25 196 LEU B N 1
ATOM 3712 C CA . LEU B 1 196 ? 6.07 -28.547 0.721 1 91.25 196 LEU B CA 1
ATOM 3713 C C . LEU B 1 196 ? 7.582 -28.594 0.918 1 91.25 196 LEU B C 1
ATOM 3715 O O . LEU B 1 196 ? 8.273 -29.344 0.228 1 91.25 196 LEU B O 1
ATOM 3719 N N . HIS B 1 197 ? 8.125 -27.812 1.815 1 94.81 197 HIS B N 1
ATOM 3720 C CA . HIS B 1 197 ? 9.562 -27.797 2.064 1 94.81 197 HIS B CA 1
ATOM 3721 C C . HIS B 1 197 ? 10.078 -29.172 2.459 1 94.81 197 HIS B C 1
ATOM 3723 O O . HIS B 1 197 ? 11.133 -29.609 1.99 1 94.81 197 HIS B O 1
ATOM 3729 N N . GLN B 1 198 ? 9.312 -29.906 3.23 1 94.69 198 GLN B N 1
ATOM 3730 C CA . GLN B 1 198 ? 9.688 -31.25 3.643 1 94.69 198 GLN B CA 1
ATOM 3731 C C . GLN B 1 198 ? 9.594 -32.219 2.477 1 94.69 198 GLN B C 1
ATOM 3733 O O . GLN B 1 198 ? 10.469 -33.062 2.297 1 94.69 198 GLN B O 1
ATOM 3738 N N . ARG B 1 199 ? 8.531 -32.062 1.739 1 92.88 199 ARG B N 1
ATOM 3739 C CA . ARG B 1 199 ? 8.312 -32.938 0.607 1 92.88 199 ARG B CA 1
ATOM 3740 C C . ARG B 1 199 ? 9.414 -32.781 -0.437 1 92.88 199 ARG B C 1
ATOM 3742 O O . ARG B 1 199 ? 9.82 -33.781 -1.061 1 92.88 199 ARG B O 1
ATOM 3749 N N . VAL B 1 200 ? 9.883 -31.609 -0.625 1 95.56 200 VAL B N 1
ATOM 3750 C CA . VAL B 1 200 ? 10.992 -31.375 -1.546 1 95.56 200 VAL B CA 1
ATOM 3751 C C . VAL B 1 200 ? 12.266 -31.984 -0.983 1 95.56 200 VAL B C 1
ATOM 3753 O O . VAL B 1 200 ? 12.992 -32.688 -1.691 1 95.56 200 VAL B O 1
ATOM 3756 N N . THR B 1 201 ? 12.539 -31.797 0.282 1 95.94 201 THR B N 1
ATOM 3757 C CA . THR B 1 201 ? 13.773 -32.25 0.93 1 95.94 201 THR B CA 1
ATOM 3758 C C . THR B 1 201 ? 13.844 -33.781 0.967 1 95.94 201 THR B C 1
ATOM 3760 O O . THR B 1 201 ? 14.93 -34.344 0.854 1 95.94 201 THR B O 1
ATOM 3763 N N . THR B 1 202 ? 12.664 -34.375 1.009 1 95.38 202 THR B N 1
ATOM 3764 C CA . THR B 1 202 ? 12.633 -35.844 1.112 1 95.38 202 THR B CA 1
ATOM 3765 C C . THR B 1 202 ? 12.594 -36.469 -0.272 1 95.38 202 THR B C 1
ATOM 3767 O O . THR B 1 202 ? 12.586 -37.719 -0.395 1 95.38 202 THR B O 1
ATOM 3770 N N . GLY B 1 203 ? 12.469 -35.688 -1.311 1 94.31 203 GLY B N 1
ATOM 3771 C CA . GLY B 1 203 ? 12.562 -36.188 -2.668 1 94.31 203 GLY B CA 1
ATOM 3772 C C . GLY B 1 203 ? 11.203 -36.5 -3.275 1 94.31 203 GLY B C 1
ATOM 3773 O O . GLY B 1 203 ? 11.125 -37.062 -4.367 1 94.31 203 GLY B O 1
ATOM 3774 N N . GLU B 1 204 ? 10.148 -36.156 -2.539 1 93.81 204 GLU B N 1
ATOM 3775 C CA . GLU B 1 204 ? 8.805 -36.375 -3.049 1 93.81 204 GLU B CA 1
ATOM 3776 C C . GLU B 1 204 ? 8.508 -35.531 -4.27 1 93.81 204 GLU B C 1
ATOM 3778 O O . GLU B 1 204 ? 7.633 -35.844 -5.074 1 93.81 204 GLU B O 1
ATOM 3783 N N . VAL B 1 205 ? 9.195 -34.469 -4.348 1 93.5 205 VAL B N 1
ATOM 3784 C CA . VAL B 1 205 ? 9.094 -33.562 -5.512 1 93.5 205 VAL B CA 1
ATOM 3785 C C . VAL B 1 205 ? 10.375 -33.656 -6.336 1 93.5 205 VAL B C 1
ATOM 3787 O O . VAL B 1 205 ? 11.414 -33.125 -5.953 1 93.5 205 VAL B O 1
ATOM 3790 N N . PRO B 1 206 ? 10.32 -34.281 -7.469 1 92.75 206 PRO B N 1
ATOM 3791 C CA . PRO B 1 206 ? 11.562 -34.531 -8.211 1 92.75 206 PRO B CA 1
ATOM 3792 C C . PRO B 1 206 ? 12.055 -33.281 -8.969 1 92.75 206 PRO B C 1
ATOM 3794 O O . PRO B 1 206 ? 11.266 -32.375 -9.266 1 92.75 206 PRO B O 1
ATOM 3797 N N . GLY B 1 207 ? 13.391 -33.25 -9.281 1 94.69 207 GLY B N 1
ATOM 3798 C CA . GLY B 1 207 ? 13.984 -32.312 -10.211 1 94.69 207 GLY B CA 1
ATOM 3799 C C . GLY B 1 207 ? 14.25 -30.953 -9.586 1 94.69 207 GLY B C 1
ATOM 3800 O O . GLY B 1 207 ? 14.562 -29.984 -10.289 1 94.69 207 GLY B O 1
ATOM 3801 N N . VAL B 1 208 ? 14.031 -30.922 -8.211 1 96.31 208 VAL B N 1
ATOM 3802 C CA . VAL B 1 208 ? 14.203 -29.609 -7.59 1 96.31 208 VAL B CA 1
ATOM 3803 C C . VAL B 1 208 ? 14.906 -29.766 -6.242 1 96.31 208 VAL B C 1
ATOM 3805 O O . VAL B 1 208 ? 14.828 -30.828 -5.613 1 96.31 208 VAL B O 1
ATOM 3808 N N . GLU B 1 209 ? 15.633 -28.828 -5.852 1 96.81 209 GLU B N 1
ATOM 3809 C CA . GLU B 1 209 ? 16.219 -28.75 -4.516 1 96.81 209 GLU B CA 1
ATOM 3810 C C . GLU B 1 209 ? 15.75 -27.5 -3.777 1 96.81 209 GLU B C 1
ATOM 3812 O O . GLU B 1 209 ? 15.531 -26.453 -4.391 1 96.81 209 GLU B O 1
ATOM 3817 N N . LEU B 1 210 ? 15.609 -27.594 -2.51 1 98.25 210 LEU B N 1
ATOM 3818 C CA . LEU B 1 210 ? 15.242 -26.469 -1.655 1 98.25 210 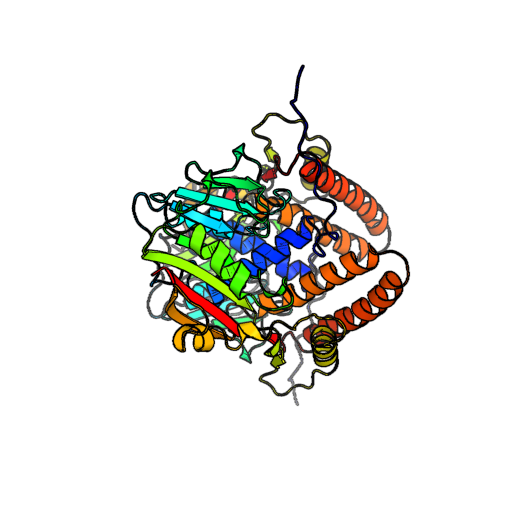LEU B CA 1
ATOM 3819 C C . LEU B 1 210 ? 16.469 -25.656 -1.278 1 98.25 210 LEU B C 1
ATOM 3821 O O . LEU B 1 210 ? 17.344 -26.141 -0.559 1 98.25 210 LEU B O 1
ATOM 3825 N N . VAL B 1 211 ? 16.562 -24.391 -1.763 1 98.31 211 VAL B N 1
ATOM 3826 C CA . VAL B 1 211 ? 17.703 -23.531 -1.515 1 98.31 211 VAL B CA 1
ATOM 3827 C C . VAL B 1 211 ? 17.453 -22.703 -0.253 1 98.31 211 VAL B C 1
ATOM 3829 O O . VAL B 1 211 ? 18.391 -22.453 0.528 1 98.31 211 VAL B O 1
ATOM 3832 N N . ALA B 1 212 ? 16.234 -22.281 -0.046 1 98.44 212 ALA B N 1
ATOM 3833 C CA . ALA B 1 212 ? 15.867 -21.5 1.133 1 98.44 212 ALA B CA 1
ATOM 3834 C C . ALA B 1 212 ? 14.391 -21.688 1.475 1 98.44 212 ALA B C 1
ATOM 3836 O O . ALA B 1 212 ? 13.586 -22.047 0.61 1 98.44 212 ALA B O 1
ATOM 3837 N N . TYR B 1 213 ? 14.086 -21.594 2.678 1 97.88 213 TYR B N 1
ATOM 3838 C CA . TYR B 1 213 ? 12.734 -21.688 3.215 1 97.88 213 TYR B CA 1
ATOM 3839 C C . TYR B 1 213 ? 12.523 -20.719 4.367 1 97.88 213 TYR B C 1
ATOM 3841 O O . TYR B 1 213 ? 13.266 -20.75 5.355 1 97.88 213 TYR B O 1
ATOM 3849 N N . ASP B 1 214 ? 11.594 -19.766 4.188 1 97.25 214 ASP B N 1
ATOM 3850 C CA . ASP B 1 214 ? 11.211 -18.859 5.258 1 97.25 214 ASP B CA 1
ATOM 3851 C C . ASP B 1 214 ? 9.75 -19.047 5.652 1 97.25 214 ASP B C 1
ATOM 3853 O O . ASP B 1 214 ? 8.891 -19.266 4.793 1 97.25 214 ASP B O 1
ATOM 3857 N N . ARG B 1 215 ? 9.484 -19.047 6.867 1 95.5 215 ARG B N 1
ATOM 3858 C CA . ARG B 1 215 ? 8.148 -19.078 7.461 1 95.5 215 ARG B CA 1
ATOM 3859 C C . ARG B 1 215 ? 8.031 -18.047 8.586 1 95.5 215 ARG B C 1
ATOM 3861 O O . ARG B 1 215 ? 8.688 -18.188 9.625 1 95.5 215 ARG B O 1
ATOM 3868 N N . VAL B 1 216 ? 7.25 -16.953 8.328 1 93.5 216 VAL B N 1
ATOM 3869 C CA . VAL B 1 216 ? 7.223 -15.844 9.266 1 93.5 216 VAL B CA 1
ATOM 3870 C C . VAL B 1 216 ? 5.781 -15.406 9.508 1 93.5 216 VAL B C 1
ATOM 3872 O O . VAL B 1 216 ? 4.945 -15.469 8.594 1 93.5 216 VAL B O 1
ATOM 3875 N N . ARG B 1 217 ? 5.555 -14.984 10.742 1 89.25 217 ARG B N 1
ATOM 3876 C CA . ARG B 1 217 ? 4.266 -14.352 11.008 1 89.25 217 ARG B CA 1
ATOM 3877 C C . ARG B 1 217 ? 4.266 -12.898 10.547 1 89.25 217 ARG B C 1
ATOM 3879 O O . ARG B 1 217 ? 5.266 -12.195 10.695 1 89.25 217 ARG B O 1
ATOM 3886 N N . ALA B 1 218 ? 3.152 -12.461 10.102 1 78.62 218 ALA B N 1
ATOM 3887 C CA . ALA B 1 218 ? 3.014 -11.133 9.516 1 78.62 218 ALA B CA 1
ATOM 3888 C C . ALA B 1 218 ? 2.756 -10.086 10.594 1 78.62 218 ALA B C 1
ATOM 3890 O O . ALA B 1 218 ? 3.053 -8.906 10.398 1 78.62 218 ALA B O 1
ATOM 3891 N N . ALA B 1 219 ? 2.309 -10.484 11.703 1 80.44 219 ALA B N 1
ATOM 3892 C CA . ALA B 1 219 ? 1.86 -9.516 12.703 1 80.44 219 ALA B CA 1
ATOM 3893 C C . ALA B 1 219 ? 3.045 -8.789 13.336 1 80.44 219 ALA B C 1
ATOM 3895 O O . ALA B 1 219 ? 3.641 -9.273 14.297 1 80.44 219 ALA B O 1
ATOM 3896 N N . LYS B 1 220 ? 3.48 -7.73 12.812 1 84.94 220 LYS B N 1
ATOM 3897 C CA . LYS B 1 220 ? 4.508 -6.82 13.312 1 84.94 220 LYS B CA 1
ATOM 3898 C C . LYS B 1 220 ? 4.109 -5.363 13.094 1 84.94 220 LYS B C 1
ATOM 3900 O O . LYS B 1 220 ? 3.199 -5.074 12.312 1 84.94 220 LYS B O 1
ATOM 3905 N N . ALA B 1 221 ? 4.688 -4.465 13.797 1 80.62 221 ALA B N 1
ATOM 3906 C CA . ALA B 1 221 ? 4.305 -3.057 13.867 1 80.62 221 ALA B CA 1
ATOM 3907 C C . ALA B 1 221 ? 4.152 -2.455 12.477 1 80.62 221 ALA B C 1
ATOM 3909 O O . ALA B 1 221 ? 3.162 -1.776 12.188 1 80.62 221 ALA B O 1
ATOM 3910 N N . GLY B 1 222 ? 4.945 -2.725 11.586 1 81.81 222 GLY B N 1
ATOM 3911 C CA . GLY B 1 222 ? 4.938 -2.098 10.273 1 81.81 222 GLY B CA 1
ATOM 3912 C C . GLY B 1 222 ? 3.924 -2.709 9.328 1 81.81 222 GLY B C 1
ATOM 3913 O O . GLY B 1 222 ? 3.697 -2.189 8.234 1 81.81 222 GLY B O 1
ATOM 3914 N N . VAL B 1 223 ? 3.131 -3.785 9.852 1 91.31 223 VAL B N 1
ATOM 3915 C CA . VAL B 1 223 ? 2.295 -4.516 8.898 1 91.31 223 VAL B CA 1
ATOM 3916 C C . VAL B 1 223 ? 0.909 -4.738 9.5 1 91.31 223 VAL B C 1
ATOM 3918 O O . VAL B 1 223 ? -0.06 -4.973 8.773 1 91.31 223 VAL B O 1
ATOM 3921 N N . VAL B 1 224 ? 0.746 -4.594 10.781 1 93.44 224 VAL B N 1
ATOM 3922 C CA . VAL B 1 224 ? -0.461 -5.012 11.484 1 93.44 224 VAL B CA 1
ATOM 3923 C C . VAL B 1 224 ? -1.66 -4.215 10.977 1 93.44 224 VAL B C 1
ATOM 3925 O O . VAL B 1 224 ? -2.723 -4.781 10.711 1 93.44 224 VAL B O 1
ATOM 3928 N N . SER B 1 225 ? -1.493 -2.926 10.844 1 92.62 225 SER B N 1
ATOM 3929 C CA . SER B 1 225 ? -2.604 -2.107 10.367 1 92.62 225 SER B CA 1
ATOM 3930 C C . SER B 1 225 ? -3.045 -2.533 8.969 1 92.62 225 SER B C 1
ATOM 3932 O O . SER B 1 225 ? -4.242 -2.668 8.703 1 92.62 225 SER B O 1
ATOM 3934 N N . MET B 1 226 ? -2.104 -2.789 8.102 1 94.38 226 MET B N 1
ATOM 3935 C CA . MET B 1 226 ? -2.428 -3.195 6.734 1 94.38 226 MET B CA 1
ATOM 3936 C C . MET B 1 226 ? -3.148 -4.539 6.723 1 94.38 226 MET B C 1
ATOM 3938 O O . MET B 1 226 ? -4.023 -4.773 5.883 1 94.38 226 MET B O 1
ATOM 3942 N N . GLN B 1 227 ? -2.795 -5.387 7.633 1 94.44 227 GLN B N 1
ATOM 3943 C CA . GLN B 1 227 ? -3.49 -6.664 7.738 1 94.44 227 GLN B CA 1
ATOM 3944 C C . GLN B 1 227 ? -4.953 -6.465 8.117 1 94.44 227 GLN B C 1
ATOM 3946 O O . GLN B 1 227 ? -5.828 -7.191 7.641 1 94.44 227 GLN B O 1
ATOM 3951 N N . GLN B 1 228 ? -5.176 -5.555 8.977 1 94.75 228 GLN B N 1
ATOM 3952 C CA . GLN B 1 228 ? -6.551 -5.254 9.367 1 94.75 228 GLN B CA 1
ATOM 3953 C C . GLN B 1 228 ? -7.344 -4.699 8.188 1 94.75 228 GLN B C 1
ATOM 3955 O O . GLN B 1 228 ? -8.508 -5.066 7.984 1 94.75 228 GLN B O 1
ATOM 3960 N N . GLU B 1 229 ? -6.68 -3.828 7.418 1 94.62 229 GLU B N 1
ATOM 3961 C CA . GLU B 1 229 ? -7.328 -3.307 6.219 1 94.62 229 GLU B CA 1
ATOM 3962 C C . GLU B 1 229 ? -7.543 -4.41 5.188 1 94.62 229 GLU B C 1
ATOM 3964 O O . GLU B 1 229 ? -8.555 -4.414 4.477 1 94.62 229 GLU B O 1
ATOM 3969 N N . LEU B 1 230 ? -6.629 -5.328 5.082 1 93.06 230 LEU B N 1
ATOM 3970 C CA . LEU B 1 230 ? -6.77 -6.453 4.164 1 93.06 230 LEU B CA 1
ATOM 3971 C C . LEU B 1 230 ? -7.973 -7.312 4.539 1 93.06 230 LEU B C 1
ATOM 3973 O O . LEU B 1 230 ? -8.68 -7.816 3.662 1 93.06 230 LEU B O 1
ATOM 3977 N N . MET B 1 231 ? -8.156 -7.496 5.816 1 90.75 231 MET B N 1
ATOM 3978 C CA . MET B 1 231 ? -9.352 -8.219 6.262 1 90.75 231 MET B CA 1
ATOM 3979 C C . MET B 1 231 ? -10.617 -7.547 5.73 1 90.75 231 MET B C 1
ATOM 3981 O O . MET B 1 231 ? -11.477 -8.211 5.16 1 90.75 231 MET B O 1
ATOM 3985 N N . ALA B 1 232 ? -10.664 -6.258 5.895 1 90.5 232 ALA B N 1
ATOM 3986 C CA . ALA B 1 232 ? -11.844 -5.504 5.484 1 90.5 232 ALA B CA 1
ATOM 3987 C C . ALA B 1 232 ? -12.023 -5.551 3.969 1 90.5 232 ALA B C 1
ATOM 3989 O O . ALA B 1 232 ? -13.117 -5.855 3.475 1 90.5 232 ALA B O 1
ATOM 3990 N N . LEU B 1 233 ? -10.969 -5.312 3.223 1 89.5 233 LEU B N 1
ATOM 3991 C CA . LEU B 1 233 ? -11.031 -5.273 1.766 1 89.5 233 LEU B CA 1
ATOM 3992 C C . LEU B 1 233 ? -11.266 -6.668 1.196 1 89.5 233 LEU B C 1
ATOM 3994 O O . LEU B 1 233 ? -12.07 -6.836 0.273 1 89.5 233 LEU B O 1
ATOM 3998 N N . GLY B 1 234 ? -10.539 -7.629 1.762 1 88.19 234 GLY B N 1
ATOM 3999 C CA . GLY B 1 234 ? -10.672 -8.992 1.271 1 88.19 234 GLY B CA 1
ATOM 4000 C C . GLY B 1 234 ? -12.062 -9.562 1.46 1 88.19 234 GLY B C 1
ATOM 4001 O O . GLY B 1 234 ? -12.594 -10.219 0.566 1 88.19 234 GLY B O 1
ATOM 4002 N N . THR B 1 235 ? -12.672 -9.336 2.592 1 87.5 235 THR B N 1
ATOM 4003 C CA . THR B 1 235 ? -14.008 -9.852 2.857 1 87.5 235 THR B CA 1
ATOM 4004 C C . THR B 1 235 ? -15.039 -9.172 1.956 1 87.5 235 THR B C 1
ATOM 4006 O O . THR B 1 235 ? -15.984 -9.82 1.49 1 87.5 235 THR B O 1
ATOM 4009 N N . LYS B 1 236 ? -14.82 -7.898 1.699 1 84.81 236 LYS B N 1
ATOM 4010 C CA . LYS B 1 236 ? -15.719 -7.203 0.779 1 84.81 236 LYS B CA 1
ATOM 4011 C C . LYS B 1 236 ? -15.641 -7.805 -0.621 1 84.81 236 LYS B C 1
ATOM 4013 O O . LYS B 1 236 ? -16.656 -7.922 -1.308 1 84.81 236 LYS B O 1
ATOM 4018 N N . GLU B 1 237 ? -14.453 -8.109 -0.992 1 83.25 237 GLU B N 1
ATOM 4019 C CA . GLU B 1 237 ? -14.25 -8.727 -2.301 1 83.25 237 GLU B CA 1
ATOM 4020 C C . GLU B 1 237 ? -14.961 -10.07 -2.393 1 83.25 237 GLU B C 1
ATOM 4022 O O . GLU B 1 237 ? -15.609 -10.375 -3.4 1 83.25 237 GLU B O 1
ATOM 4027 N N . VAL B 1 238 ? -14.82 -10.883 -1.399 1 82.5 238 VAL B N 1
ATOM 4028 C CA . VAL B 1 238 ? -15.453 -12.203 -1.377 1 82.5 238 VAL B CA 1
ATOM 4029 C C . VAL B 1 238 ? -16.969 -12.039 -1.396 1 82.5 238 VAL B C 1
ATOM 4031 O O . VAL B 1 238 ? -17.672 -12.758 -2.117 1 82.5 238 VAL B O 1
ATOM 4034 N N . VAL B 1 239 ? -17.484 -11.094 -0.623 1 85.12 239 VAL B N 1
ATOM 4035 C CA . VAL B 1 239 ? -18.922 -10.836 -0.59 1 85.12 239 VAL B CA 1
ATOM 4036 C C . VAL B 1 239 ? -19.406 -10.453 -1.985 1 85.12 239 VAL B C 1
ATOM 4038 O O . VAL B 1 239 ? -20.422 -10.977 -2.463 1 85.12 239 VAL B O 1
ATOM 4041 N N . ALA B 1 240 ? -18.672 -9.547 -2.58 1 81.44 240 ALA B N 1
ATOM 4042 C CA . ALA B 1 240 ? -19.047 -9.102 -3.918 1 81.44 240 ALA B CA 1
ATOM 4043 C C . ALA B 1 240 ? -19.062 -10.273 -4.902 1 81.44 240 ALA B C 1
ATOM 4045 O O . ALA B 1 240 ? -19.969 -10.383 -5.738 1 81.44 240 ALA B O 1
ATOM 4046 N N . SER B 1 241 ? -18.062 -11.117 -4.816 1 78.31 241 SER B N 1
ATOM 4047 C CA . SER B 1 241 ? -17.969 -12.281 -5.688 1 78.31 241 SER B CA 1
ATOM 4048 C C . SER B 1 241 ? -19.141 -13.234 -5.473 1 78.31 241 SER B C 1
ATOM 4050 O O . SER B 1 241 ? -19.703 -13.75 -6.438 1 78.31 241 SER B O 1
ATOM 4052 N N . LEU B 1 242 ? -19.5 -13.453 -4.203 1 80.19 242 LEU B N 1
ATOM 4053 C CA . LEU B 1 242 ? -20.625 -14.336 -3.869 1 80.19 242 LEU B CA 1
ATOM 4054 C C . LEU B 1 242 ? -21.938 -13.758 -4.375 1 80.19 242 LEU B C 1
ATOM 4056 O O . LEU B 1 242 ? -22.797 -14.492 -4.859 1 80.19 242 LEU B O 1
ATOM 4060 N N . ARG B 1 243 ? -22.078 -12.477 -4.266 1 83.94 243 ARG B N 1
ATOM 4061 C CA . ARG B 1 243 ? -23.312 -11.82 -4.695 1 83.94 243 ARG B CA 1
ATOM 4062 C C . ARG B 1 243 ? -23.453 -11.852 -6.211 1 83.94 243 ARG B C 1
ATOM 4064 O O . ARG B 1 243 ? -24.562 -11.867 -6.742 1 83.94 243 ARG B O 1
ATOM 4071 N N . ALA B 1 244 ? -22.344 -11.758 -6.879 1 78.5 244 ALA B N 1
ATOM 4072 C CA . ALA B 1 244 ? -22.359 -11.812 -8.336 1 78.5 244 ALA B CA 1
ATOM 4073 C C . ALA B 1 244 ? -22.812 -13.18 -8.836 1 78.5 244 ALA B C 1
ATOM 4075 O O . ALA B 1 244 ? -23.234 -13.32 -9.984 1 78.5 244 ALA B O 1
ATOM 4076 N N . ARG B 1 245 ? -22.734 -14.094 -7.855 1 78.75 245 ARG B N 1
ATOM 4077 C CA . ARG B 1 245 ? -23.188 -15.445 -8.195 1 78.75 245 ARG B CA 1
ATOM 4078 C C . ARG B 1 245 ? -24.656 -15.633 -7.887 1 78.75 245 ARG B C 1
ATOM 4080 O O . ARG B 1 245 ? -25.172 -15.07 -6.914 1 78.75 245 ARG B O 1
ATOM 4087 N N . GLU B 1 246 ? -25.594 -15.805 -8.812 1 69.62 246 GLU B N 1
ATOM 4088 C CA . GLU B 1 246 ? -27.031 -15.93 -8.664 1 69.62 246 GLU B CA 1
ATOM 4089 C C . GLU B 1 246 ? -27.391 -17.109 -7.766 1 69.62 246 GLU B C 1
ATOM 4091 O O . GLU B 1 246 ? -26.547 -17.969 -7.492 1 69.62 246 GLU B O 1
ATOM 4096 N N . GLY B 1 247 ? -28.609 -17.062 -7.188 1 75.12 247 GLY B N 1
ATOM 4097 C CA . GLY B 1 247 ? -29.203 -18.172 -6.469 1 75.12 247 GLY B CA 1
ATOM 4098 C C . GLY B 1 247 ? -28.688 -18.297 -5.047 1 75.12 247 GLY B C 1
ATOM 4099 O O . GLY B 1 247 ? -28.688 -17.328 -4.285 1 75.12 247 GLY B O 1
ATOM 4100 N N . GLU B 1 248 ? -28.312 -19.453 -4.594 1 69.31 248 GLU B N 1
ATOM 4101 C CA . GLU B 1 248 ? -27.828 -19.797 -3.264 1 69.31 248 GLU B CA 1
ATOM 4102 C C . GLU B 1 248 ? -26.594 -18.984 -2.885 1 69.31 248 GLU B C 1
ATOM 4104 O O . GLU B 1 248 ? -26.375 -18.688 -1.707 1 69.31 248 GLU B O 1
ATOM 4109 N N . ALA B 1 249 ? -25.953 -18.484 -3.811 1 72.88 249 ALA B N 1
ATOM 4110 C CA . ALA B 1 249 ? -24.75 -17.688 -3.568 1 72.88 249 ALA B CA 1
ATOM 4111 C C . ALA B 1 249 ? -25.078 -16.344 -2.959 1 72.88 249 ALA B C 1
ATOM 4113 O O . ALA B 1 249 ? -24.312 -15.797 -2.168 1 72.88 249 ALA B O 1
ATOM 4114 N N . SER B 1 250 ? -26.344 -15.992 -3.178 1 79 250 SER B N 1
ATOM 4115 C CA . SER B 1 250 ? -26.766 -14.703 -2.639 1 79 250 SER B CA 1
ATOM 4116 C C . SER B 1 250 ? -27.031 -14.789 -1.138 1 79 250 SER B C 1
ATOM 4118 O O . SER B 1 250 ? -26.688 -13.875 -0.389 1 79 250 SER B O 1
ATOM 4120 N N . VAL B 1 251 ? -27.562 -15.922 -0.671 1 85.12 251 VAL B N 1
ATOM 4121 C CA . VAL B 1 251 ? -27.828 -16.109 0.752 1 85.12 251 VAL B CA 1
ATOM 4122 C C . VAL B 1 251 ? -26.5 -16.25 1.506 1 85.12 251 VAL B C 1
ATOM 4124 O O . VAL B 1 251 ? -26.328 -15.664 2.574 1 85.12 251 VAL B O 1
ATOM 4127 N N . GLU B 1 252 ? -25.625 -17 0.957 1 87.06 252 GLU B N 1
ATOM 4128 C CA . GLU B 1 252 ? -24.297 -17.156 1.54 1 87.06 252 GLU B CA 1
ATOM 4129 C C . GLU B 1 252 ? -23.562 -15.836 1.611 1 87.06 252 GLU B C 1
ATOM 4131 O O . GLU B 1 252 ? -22.828 -15.57 2.572 1 87.06 252 GLU B O 1
ATOM 4136 N N . ALA B 1 253 ? -23.859 -15.055 0.591 1 89.06 253 ALA B N 1
ATOM 4137 C CA . ALA B 1 253 ? -23.219 -13.742 0.552 1 89.06 253 ALA B CA 1
ATOM 4138 C C . ALA B 1 253 ? -23.672 -12.875 1.724 1 89.06 253 ALA B C 1
ATOM 4140 O O . ALA B 1 253 ? -22.859 -12.219 2.371 1 89.06 253 ALA B O 1
ATOM 4141 N N . ALA B 1 254 ? -24.891 -12.922 1.975 1 91.69 254 ALA B N 1
ATOM 4142 C CA . ALA B 1 254 ? -25.438 -12.117 3.07 1 91.69 254 ALA B CA 1
ATOM 4143 C C . ALA B 1 254 ? -24.906 -12.602 4.418 1 91.69 254 ALA B C 1
ATOM 4145 O O . ALA B 1 254 ? -24.578 -11.789 5.285 1 91.69 254 ALA B O 1
ATOM 4146 N N . LYS B 1 255 ? -24.859 -13.883 4.574 1 91.75 255 LYS B N 1
ATOM 4147 C CA . LYS B 1 255 ? -24.344 -14.469 5.801 1 91.75 255 LYS B CA 1
ATOM 4148 C C . LYS B 1 255 ? -22.875 -14.086 6.008 1 91.75 255 LYS B C 1
ATOM 4150 O O . LYS B 1 255 ? -22.484 -13.648 7.098 1 91.75 255 LYS B O 1
ATOM 4155 N N . PHE B 1 256 ? -22.094 -14.258 4.988 1 92 256 PHE B N 1
ATOM 4156 C CA . PHE B 1 256 ? -20.688 -13.93 5.082 1 92 256 PHE B CA 1
ATOM 4157 C C . PHE B 1 256 ? -20.484 -12.438 5.324 1 92 256 PHE B C 1
ATOM 4159 O O . PHE B 1 256 ? -19.594 -12.039 6.086 1 92 256 PHE B O 1
ATOM 4166 N N . GLU B 1 257 ? -21.234 -11.695 4.656 1 93.5 257 GLU B N 1
ATOM 4167 C CA . GLU B 1 257 ? -21.156 -10.25 4.824 1 93.5 257 GLU B CA 1
ATOM 4168 C C . GLU B 1 257 ? -21.359 -9.852 6.281 1 93.5 257 GLU B C 1
ATOM 4170 O O . GLU B 1 257 ? -20.641 -9.008 6.816 1 93.5 257 GLU B O 1
ATOM 4175 N N . LYS B 1 258 ? -22.359 -10.422 6.879 1 95.75 258 LYS B N 1
ATOM 4176 C CA . LYS B 1 258 ? -22.625 -10.125 8.281 1 95.75 258 LYS B CA 1
ATOM 4177 C C . LYS B 1 258 ? -21.453 -10.547 9.164 1 95.75 258 LYS B C 1
ATOM 4179 O O . LYS B 1 258 ? -21.031 -9.789 10.047 1 95.75 258 LYS B O 1
ATOM 4184 N N . ILE B 1 259 ? -20.875 -11.734 8.969 1 95.69 259 ILE B N 1
ATOM 4185 C CA . ILE B 1 259 ? -19.734 -12.234 9.727 1 95.69 259 ILE B CA 1
ATOM 4186 C C . ILE B 1 259 ? -18.547 -11.289 9.57 1 95.69 259 ILE B C 1
ATOM 4188 O O . ILE B 1 259 ? -17.891 -10.93 10.547 1 95.69 259 ILE B O 1
ATOM 4192 N N . ALA B 1 260 ? -18.359 -10.898 8.352 1 94.19 260 ALA B N 1
ATOM 4193 C CA . ALA B 1 260 ? -17.234 -10.016 8.039 1 94.19 260 ALA B CA 1
ATOM 4194 C C . ALA B 1 260 ? -17.406 -8.648 8.695 1 94.19 260 ALA B C 1
ATOM 4196 O O . ALA B 1 260 ? -16.484 -8.125 9.312 1 94.19 260 ALA B O 1
ATOM 4197 N N . ASP B 1 261 ? -18.578 -8.086 8.594 1 94.31 261 ASP B N 1
ATOM 4198 C CA . ASP B 1 261 ? -18.859 -6.781 9.195 1 94.31 261 ASP B CA 1
ATOM 4199 C C . ASP B 1 261 ? -18.688 -6.828 10.711 1 94.31 261 ASP B C 1
ATOM 4201 O O . ASP B 1 261 ? -18.156 -5.898 11.312 1 94.31 261 ASP B O 1
ATOM 4205 N N . ASP B 1 262 ? -19.188 -7.883 11.273 1 96.81 262 ASP B N 1
ATOM 4206 C CA . ASP B 1 262 ? -19.047 -8.055 12.719 1 96.81 262 ASP B CA 1
ATOM 4207 C C . ASP B 1 262 ? -17.594 -8.117 13.133 1 96.81 262 ASP B C 1
ATOM 4209 O O . ASP B 1 262 ? -17.203 -7.551 14.164 1 96.81 262 ASP B O 1
ATOM 4213 N N . ALA B 1 263 ? -16.766 -8.812 12.406 1 96.5 263 ALA B N 1
ATOM 4214 C CA . ALA B 1 263 ? -15.336 -8.938 12.703 1 96.5 263 ALA B CA 1
ATOM 4215 C C . ALA B 1 263 ? -14.641 -7.578 12.609 1 96.5 263 ALA B C 1
ATOM 4217 O O . ALA B 1 263 ? -13.867 -7.211 13.492 1 96.5 263 ALA B O 1
ATOM 4218 N N . VAL B 1 264 ? -14.977 -6.844 11.57 1 94.25 264 VAL B N 1
ATOM 4219 C CA . VAL B 1 264 ? -14.383 -5.527 11.359 1 94.25 264 VAL B CA 1
ATOM 4220 C C . VAL B 1 264 ? -14.781 -4.598 12.508 1 94.25 264 VAL B C 1
ATOM 4222 O O . VAL B 1 264 ? -13.93 -3.91 13.078 1 94.25 264 VAL B O 1
ATOM 4225 N N . ASN B 1 265 ? -16.047 -4.621 12.844 1 93.94 265 ASN B N 1
ATOM 4226 C CA . ASN B 1 265 ? -16.547 -3.773 13.922 1 93.94 265 ASN B CA 1
ATOM 4227 C C . ASN B 1 265 ? -15.898 -4.133 15.258 1 93.94 265 ASN B C 1
ATOM 4229 O O . ASN B 1 265 ? -15.594 -3.252 16.062 1 93.94 265 ASN B O 1
ATOM 4233 N N . GLU B 1 266 ? -15.734 -5.434 15.5 1 95.81 266 GLU B N 1
ATOM 4234 C CA . GLU B 1 266 ? -15.078 -5.871 16.719 1 95.81 266 GLU B CA 1
ATOM 4235 C C . GLU B 1 266 ? -13.648 -5.363 16.797 1 95.81 266 GLU B C 1
ATOM 4237 O O . GLU B 1 266 ? -13.211 -4.867 17.844 1 95.81 266 GLU B O 1
ATOM 4242 N N . CYS B 1 267 ? -12.891 -5.461 15.695 1 94.56 267 CYS B N 1
ATOM 4243 C CA . CYS B 1 267 ? -11.523 -4.957 15.641 1 94.56 267 CYS B CA 1
ATOM 4244 C C . CYS B 1 267 ? -11.477 -3.473 15.984 1 94.56 267 CYS B C 1
ATOM 4246 O O . CYS B 1 267 ? -10.688 -3.051 16.828 1 94.56 267 CYS B O 1
ATOM 4248 N N . LEU B 1 268 ? -12.406 -2.691 15.406 1 92 268 LEU B N 1
ATOM 4249 C CA . LEU B 1 268 ? -12.43 -1.247 15.609 1 92 268 LEU B CA 1
ATOM 4250 C C . LEU B 1 268 ? -12.852 -0.906 17.031 1 92 268 LEU B C 1
ATOM 4252 O O . LEU B 1 268 ? -12.266 -0.016 17.656 1 92 268 LEU B O 1
ATOM 4256 N N . SER B 1 269 ? -13.844 -1.635 17.531 1 92.81 269 SER B N 1
ATOM 4257 C CA . SER B 1 269 ? -14.344 -1.365 18.875 1 92.81 269 SER B CA 1
ATOM 4258 C C . SER B 1 269 ? -13.289 -1.682 19.922 1 92.81 269 SER B C 1
ATOM 4260 O O . SER B 1 269 ? -13.328 -1.14 21.031 1 92.81 269 SER B O 1
ATOM 4262 N N . LEU B 1 270 ? -12.344 -2.557 19.578 1 93.69 270 LEU B N 1
ATOM 4263 C CA . LEU B 1 270 ? -11.281 -2.939 20.5 1 93.69 270 LEU B CA 1
ATOM 4264 C C . LEU B 1 270 ? -10.031 -2.102 20.266 1 93.69 270 LEU B C 1
ATOM 4266 O O . LEU B 1 270 ? -8.93 -2.494 20.672 1 93.69 270 LEU B O 1
ATOM 4270 N N . GLY B 1 271 ? -10.203 -0.979 19.516 1 91.19 271 GLY B N 1
ATOM 4271 C CA . GLY B 1 271 ? -9.117 -0.024 19.344 1 91.19 271 GLY B CA 1
ATOM 4272 C C . GLY B 1 271 ? -8.008 -0.543 18.438 1 91.19 271 GLY B C 1
ATOM 4273 O O . GLY B 1 271 ? -6.836 -0.243 18.656 1 91.19 271 GLY B O 1
ATOM 4274 N N . ARG B 1 272 ? -8.336 -1.485 17.594 1 92.81 272 ARG B N 1
ATOM 4275 C CA . ARG B 1 272 ? -7.41 -2.035 16.625 1 92.81 272 ARG B CA 1
ATOM 4276 C C . ARG B 1 272 ? -6.309 -2.844 17.297 1 92.81 272 ARG B C 1
ATOM 4278 O O . ARG B 1 272 ? -5.191 -2.928 16.781 1 92.81 272 ARG B O 1
ATOM 4285 N N . GLY B 1 273 ? -6.633 -3.422 18.375 1 93.44 273 GLY B N 1
ATOM 4286 C CA . GLY B 1 273 ? -5.695 -4.266 19.109 1 93.44 273 GLY B CA 1
ATOM 4287 C C . GLY B 1 273 ? -5.496 -5.625 18.469 1 93.44 273 GLY B C 1
ATOM 4288 O O . GLY B 1 273 ? -4.363 -6.07 18.281 1 93.44 273 GLY B O 1
ATOM 4289 N N . PRO B 1 274 ? -6.656 -6.254 18.078 1 95.38 274 PRO B N 1
ATOM 4290 C CA . PRO B 1 274 ? -6.52 -7.598 17.516 1 95.38 274 PRO B CA 1
ATOM 4291 C C . PRO B 1 274 ? -6.234 -7.586 16.016 1 95.38 274 PRO B C 1
ATOM 4293 O O . PRO B 1 274 ? -6.523 -6.594 15.344 1 95.38 274 PRO B O 1
ATOM 4296 N N . VAL B 1 275 ? -5.68 -8.641 15.531 1 95.75 275 VAL B N 1
ATOM 4297 C CA . VAL B 1 275 ? -5.426 -8.812 14.109 1 95.75 275 VAL B CA 1
ATOM 4298 C C . VAL B 1 275 ? -5.551 -10.289 13.727 1 95.75 275 VAL B C 1
ATOM 4300 O O . VAL B 1 275 ? -5.25 -11.164 14.539 1 95.75 275 VAL B O 1
ATOM 4303 N N . ILE B 1 276 ? -6.082 -10.539 12.617 1 94.5 276 ILE B N 1
ATOM 4304 C CA . ILE B 1 276 ? -6.004 -11.883 12.055 1 94.5 276 ILE B CA 1
ATOM 4305 C C . ILE B 1 276 ? -4.652 -12.086 11.367 1 94.5 276 ILE B C 1
ATOM 4307 O O . ILE B 1 276 ? -4.293 -11.328 10.461 1 94.5 276 ILE B O 1
ATOM 4311 N N . ASP B 1 277 ? -3.99 -13.039 11.867 1 92.25 277 ASP B N 1
ATOM 4312 C CA . ASP B 1 277 ? -2.635 -13.289 11.391 1 92.25 277 ASP B CA 1
ATOM 4313 C C . ASP B 1 277 ? -2.512 -14.688 10.789 1 92.25 277 ASP B C 1
ATOM 4315 O O . ASP B 1 277 ? -3.285 -15.586 11.125 1 92.25 277 ASP B O 1
ATOM 4319 N N . GLN B 1 278 ? -1.721 -14.797 9.812 1 90.12 278 GLN B N 1
ATOM 4320 C CA . GLN B 1 278 ? -1.331 -16.062 9.195 1 90.12 278 GLN B CA 1
ATOM 4321 C C . GLN B 1 278 ? 0.144 -16.047 8.805 1 90.12 278 GLN B C 1
ATOM 4323 O O . GLN B 1 278 ? 0.741 -14.984 8.641 1 90.12 278 GLN B O 1
ATOM 4328 N N . GLU B 1 279 ? 0.646 -17.188 8.625 1 92.31 279 GLU B N 1
ATOM 4329 C CA . GLU B 1 279 ? 2.068 -17.281 8.305 1 92.31 279 GLU B CA 1
ATOM 4330 C C . GLU B 1 279 ? 2.309 -17.094 6.809 1 92.31 279 GLU B C 1
ATOM 4332 O O . GLU B 1 279 ? 1.539 -17.609 5.988 1 92.31 279 GLU B O 1
ATOM 4337 N N . MET B 1 280 ? 3.307 -16.328 6.512 1 94.44 280 MET B N 1
ATOM 4338 C CA . MET B 1 280 ? 3.834 -16.203 5.156 1 94.44 280 MET B CA 1
ATOM 4339 C C . MET B 1 280 ? 4.949 -17.219 4.91 1 94.44 280 MET B C 1
ATOM 4341 O O . MET B 1 280 ? 5.852 -17.375 5.734 1 94.44 280 MET B O 1
ATOM 4345 N N . VAL B 1 281 ? 4.852 -17.906 3.812 1 95.19 281 VAL B N 1
ATOM 4346 C CA . VAL B 1 281 ? 5.836 -18.938 3.482 1 95.19 281 VAL B CA 1
ATOM 4347 C C . VAL B 1 281 ? 6.543 -18.562 2.178 1 95.19 281 VAL B C 1
ATOM 4349 O O . VAL B 1 281 ? 5.902 -18.125 1.222 1 95.19 281 VAL B O 1
ATOM 4352 N N . THR B 1 282 ? 7.824 -18.641 2.154 1 97.31 282 THR B N 1
ATOM 4353 C CA . THR B 1 282 ? 8.633 -18.484 0.952 1 97.31 282 THR B CA 1
ATOM 4354 C C . THR B 1 282 ? 9.477 -19.734 0.697 1 97.31 282 THR B C 1
ATOM 4356 O O . THR B 1 282 ? 10.188 -20.203 1.59 1 97.31 282 THR B O 1
ATOM 4359 N N . TRP B 1 283 ? 9.344 -20.297 -0.45 1 96.94 283 TRP B N 1
ATOM 4360 C CA . TRP B 1 283 ? 10.258 -21.328 -0.92 1 96.94 283 TRP B CA 1
ATOM 4361 C C . TRP B 1 283 ? 11.141 -20.812 -2.049 1 96.94 283 TRP B C 1
ATOM 4363 O O . TRP B 1 283 ? 10.641 -20.203 -3.004 1 96.94 283 TRP B O 1
ATOM 4373 N N . VAL B 1 284 ? 12.422 -21 -1.912 1 98.5 284 VAL B N 1
ATOM 4374 C CA . VAL B 1 284 ? 13.336 -20.859 -3.037 1 98.5 284 VAL B CA 1
ATOM 4375 C C . VAL B 1 284 ? 13.781 -22.234 -3.523 1 98.5 284 VAL B C 1
ATOM 4377 O O . VAL B 1 284 ? 14.508 -22.938 -2.82 1 98.5 284 VAL B O 1
ATOM 4380 N N . LEU B 1 285 ? 13.305 -22.578 -4.676 1 98.06 285 LEU B N 1
ATOM 4381 C CA . LEU B 1 285 ? 13.609 -23.875 -5.27 1 98.06 285 LEU B CA 1
ATOM 4382 C C . LEU B 1 285 ? 14.531 -23.719 -6.473 1 98.06 285 LEU B C 1
ATOM 4384 O O . LEU B 1 285 ? 14.375 -22.781 -7.262 1 98.06 285 LEU B O 1
ATOM 4388 N N . ARG B 1 286 ? 15.492 -24.578 -6.613 1 98.31 286 ARG B N 1
ATOM 4389 C CA . ARG B 1 286 ? 16.391 -24.562 -7.762 1 98.31 286 ARG B CA 1
ATOM 4390 C C . ARG B 1 286 ? 16.219 -25.812 -8.609 1 98.31 286 ARG B C 1
ATOM 4392 O O . ARG B 1 286 ? 16.203 -26.938 -8.086 1 98.31 286 ARG B O 1
ATOM 4399 N N . LYS B 1 287 ? 16.031 -25.578 -9.844 1 98.25 287 LYS B N 1
ATOM 4400 C CA . LYS B 1 287 ? 15.93 -26.703 -10.781 1 98.25 287 LYS B CA 1
ATOM 4401 C C . LYS B 1 287 ? 17.25 -27.438 -10.906 1 98.25 287 LYS B C 1
ATOM 4403 O O . LYS B 1 287 ? 18.297 -26.812 -11.117 1 98.25 287 LYS B O 1
ATOM 4408 N N . LYS B 1 288 ? 17.188 -28.734 -10.805 1 94.69 288 LYS B N 1
ATOM 4409 C CA . LYS B 1 288 ? 18.375 -29.578 -10.992 1 94.69 288 LYS B CA 1
ATOM 4410 C C . LYS B 1 288 ? 18.656 -29.797 -12.477 1 94.69 288 LYS B C 1
ATOM 4412 O O . LYS B 1 288 ? 17.734 -29.797 -13.297 1 94.69 288 LYS B O 1
#

Solvent-accessible surface area (backbone atoms only — not comparable to full-atom values): 31344 Å² total; per-residue (Å²): 134,89,78,79,68,72,83,73,81,76,83,63,77,74,70,62,64,63,71,45,53,66,48,45,45,42,50,53,50,50,50,50,38,50,29,66,48,70,70,42,90,60,66,86,86,61,85,76,46,78,72,31,31,33,34,28,44,63,36,56,49,33,61,66,51,45,50,48,34,68,77,33,70,56,24,38,35,43,28,24,12,77,54,62,77,49,25,63,25,74,92,46,52,54,92,39,46,46,79,46,74,41,61,90,80,46,83,77,63,64,74,86,46,50,49,57,20,46,30,36,34,39,56,64,56,55,77,70,45,72,60,81,59,63,64,56,51,52,55,56,50,48,26,28,26,84,63,11,36,37,42,39,36,38,70,33,70,89,55,52,41,77,45,36,92,85,67,63,87,54,68,43,47,46,49,38,51,51,55,58,63,29,65,91,74,27,54,66,52,39,67,50,72,81,42,44,72,55,37,31,71,73,53,76,40,75,64,43,42,76,76,47,78,48,77,43,68,41,76,42,61,85,25,38,61,59,43,49,26,41,51,54,47,50,47,50,39,50,28,52,37,28,48,72,36,72,70,72,31,38,57,53,17,53,53,49,42,51,40,45,50,45,19,52,50,49,29,56,75,56,52,41,50,50,38,71,35,38,33,39,36,36,41,33,33,30,33,97,135,89,78,78,70,73,82,72,81,77,83,64,80,74,70,62,62,62,70,44,54,66,47,47,45,44,51,54,51,50,50,48,39,51,29,67,49,69,70,40,90,60,65,85,88,59,85,76,46,82,70,32,32,32,34,28,43,63,34,55,48,33,61,67,50,44,50,47,36,67,77,33,70,58,24,40,36,42,27,24,11,76,52,63,76,50,24,64,26,73,92,46,54,54,90,38,48,47,77,47,74,39,62,88,80,45,84,78,64,65,73,86,47,50,48,58,20,47,30,38,36,38,55,63,55,57,81,69,45,72,61,82,59,61,67,57,52,52,53,56,50,46,26,28,27,85,64,11,36,39,44,39,35,38,71,34,69,89,56,53,42,78,47,36,91,85,65,64,86,55,68,43,46,47,48,39,50,51,57,57,62,29,68,92,73,30,54,72,52,43,68,49,70,82,42,44,71,55,37,31,72,72,54,75,39,76,65,44,42,74,77,44,77,47,78,44,68,41,74,40,59,86,24,40,61,58,42,48,26,41,52,55,48,51,45,51,41,50,30,52,37,28,49,72,33,74,70,72,33,37,59,53,18,54,53,49,42,51,39,45,50,44,20,52,50,50,30,55,75,55,53,40,50,49,36,72,34,38,32,38,35,38,40,31,33,31,32,99

InterPro domains:
  IPR029063 S-adenosyl-L-methionine-dependent methyltransferase superfamily [G3DSA:3.40.50.150] (41-260)
  IPR029063 S-adenosyl-L-methionine-dependent methyltransferase superfamily [SSF53335] (45-160)
  IPR041698 Methyltransferase domain 25 [PF13649] (54-148)